Protein AF-A0A960TEX5-F1 (afdb_monomer)

Solvent-accessible surface area (backbone atoms only — not comparable to full-atom values): 41966 Å² total; per-residue (Å²): 137,80,82,82,77,81,78,74,76,76,81,70,94,61,88,61,40,54,62,46,71,72,96,77,64,98,59,55,72,47,34,56,47,54,53,52,57,49,52,68,62,54,48,95,47,55,41,86,84,59,84,80,58,74,84,48,43,43,36,65,64,59,50,48,54,52,48,64,69,37,85,90,55,55,72,75,49,52,33,60,66,37,52,43,52,26,53,38,55,31,40,20,54,92,68,73,43,76,69,37,57,26,43,74,46,79,29,46,42,63,51,99,86,69,51,75,44,51,27,44,47,76,31,24,43,90,63,106,66,93,67,77,62,62,60,53,51,55,57,46,48,58,61,20,44,70,51,53,47,64,61,43,50,58,66,60,72,45,89,63,59,77,63,64,75,51,38,56,76,44,32,40,46,77,43,91,89,82,43,72,36,56,31,67,56,35,79,17,53,48,39,49,50,50,54,53,51,45,63,59,33,58,91,46,70,68,74,91,49,65,67,58,53,53,53,49,54,48,48,34,57,77,66,61,50,35,41,82,71,52,94,80,28,31,44,65,53,58,83,87,47,61,47,96,83,38,45,72,76,58,84,59,57,70,55,58,53,45,54,39,49,50,43,48,49,54,47,49,38,66,76,45,48,50,57,54,50,57,72,69,66,42,68,73,58,52,53,53,50,50,52,50,49,68,77,49,78,67,62,48,94,82,56,68,94,49,58,69,61,53,51,52,61,57,51,69,51,50,80,68,59,68,81,51,56,90,80,49,56,75,67,59,33,52,42,49,52,30,46,50,54,34,47,55,51,50,53,52,44,51,59,49,50,55,49,47,51,53,53,49,49,52,52,26,49,52,48,49,36,52,55,49,53,48,53,55,52,48,44,43,73,75,68,29,52,74,44,80,47,50,85,85,57,69,52,89,87,52,59,80,82,56,43,72,36,67,68,50,50,53,50,40,50,53,50,49,64,70,70,28,49,72,46,84,45,67,47,98,85,69,51,64,36,30,42,36,40,52,64,40,48,39,68,58,24,37,42,48,22,57,74,37,34,88,78,35,76,68,34,38,55,50,29,56,53,42,45,54,56,49,48,52,56,74,70,40,90,84,68,89,63,73,55,77,62,58,74,76,56,46,58,51,49,52,50,52,42,54,54,49,49,52,52,49,54,50,52,50,51,51,49,51,49,56,69,67,51,51,62,67,58,58,51,48,54,50,51,52,51,50,52,51,52,52,55,52,50,75,73,46,97,55,87,79,52,58,68,57,49,53,52,47,49,51,50,49,52,50,49,48,53,51,50,64,60,47,74,76,67,86,80,85,73,85,77,71,86,72,75,59,71,67,58,59,51,54,46,51,54,50,51,51,54,50,43,50,47,67,66,64,39,83,90,55,61,71,72,72,51,63,34,33,66,67,58,45,54,53,50,51,63,69,44,47,71,61,57,51,71,78,47,59,82,87,59,63,75,61,53,73,65,58,55,49,53,55,49,56,57,57,39,55,78,53,35,48,76,45,79,46,63,77,89,36,50,93,81,40,53,40,39,38,38,44,46,72,48,56,73,35,68,71,51,34,48,50,44,49,55,46,37,50,52,49,27,60,73,24,59,95,74,40,74,66,58,24,54,47,30,48,49,54,45,48,47,64,73,73,42,58,64,58,65,61,72,75,110

Mean predicted aligned error: 20.24 Å

Nearest PDB structures (foldseek):
  7n61-assembly1_1E  TM=1.448E-01  e=2.693E+00  Chlamydomonas reinhardtii

Structure (mmCIF, N/CA/C/O backbone):
data_AF-A0A960TEX5-F1
#
_entry.id   AF-A0A960TEX5-F1
#
loop_
_atom_site.group_PDB
_atom_site.id
_atom_site.type_symbol
_atom_site.label_atom_id
_atom_site.label_alt_id
_atom_site.label_comp_id
_atom_site.label_asym_id
_atom_site.label_entity_id
_atom_site.label_seq_id
_atom_site.pdbx_PDB_ins_code
_atom_site.Cartn_x
_atom_site.Cartn_y
_atom_site.Cartn_z
_atom_site.occupancy
_atom_site.B_iso_or_equiv
_atom_site.auth_seq_id
_atom_site.auth_comp_id
_atom_site.auth_asym_id
_atom_site.auth_atom_id
_atom_site.pdbx_PDB_model_num
ATOM 1 N N . MET A 1 1 ? -22.208 -21.003 -76.134 1.00 30.92 1 MET A N 1
ATOM 2 C CA . MET A 1 1 ? -20.798 -21.216 -75.733 1.00 30.92 1 MET A CA 1
ATOM 3 C C . MET A 1 1 ? -20.528 -20.320 -74.534 1.00 30.92 1 MET A C 1
ATOM 5 O O . MET A 1 1 ? -20.525 -19.114 -74.689 1.00 30.92 1 MET A O 1
ATOM 9 N N . LYS A 1 2 ? -20.837 -20.854 -73.347 1.00 27.75 2 LYS A N 1
ATOM 10 C CA . LYS A 1 2 ? -19.915 -21.193 -72.242 1.00 27.75 2 LYS A CA 1
ATOM 11 C C . LYS A 1 2 ? -19.307 -19.960 -71.544 1.00 27.75 2 LYS A C 1
ATOM 13 O O . LYS A 1 2 ? -18.349 -19.407 -72.068 1.00 27.75 2 LYS A O 1
ATOM 18 N N . PRO A 1 3 ? -19.831 -19.572 -70.364 1.00 28.17 3 PRO A N 1
ATOM 19 C CA . PRO A 1 3 ? -19.124 -18.686 -69.453 1.00 28.17 3 PRO A CA 1
ATOM 20 C C . PRO A 1 3 ? -17.984 -19.465 -68.786 1.00 28.17 3 PRO A C 1
ATOM 22 O O . PRO A 1 3 ? -18.164 -20.612 -68.366 1.00 28.17 3 PRO A O 1
ATOM 25 N N . GLU A 1 4 ? -16.807 -18.849 -68.717 1.00 27.61 4 GLU A N 1
ATOM 26 C CA . GLU A 1 4 ? -15.673 -19.378 -67.972 1.00 27.61 4 GLU A CA 1
ATOM 27 C C . GLU A 1 4 ? -15.996 -19.409 -66.476 1.00 27.61 4 GLU A C 1
ATOM 29 O O . GLU A 1 4 ? -16.392 -18.430 -65.845 1.00 27.61 4 GLU A O 1
ATOM 34 N N . THR A 1 5 ? -15.853 -20.607 -65.930 1.00 27.88 5 THR A N 1
ATOM 35 C CA . THR A 1 5 ? -15.961 -20.977 -64.527 1.00 27.88 5 THR A CA 1
ATOM 36 C C . THR A 1 5 ? -15.130 -20.065 -63.624 1.00 27.88 5 THR A C 1
ATOM 38 O O . THR A 1 5 ? -13.902 -20.155 -63.606 1.00 27.88 5 THR A O 1
ATOM 41 N N . LYS A 1 6 ? -15.811 -19.287 -62.771 1.00 28.09 6 LYS A N 1
ATOM 42 C CA . LYS A 1 6 ? -15.282 -18.883 -61.462 1.00 28.09 6 LYS A CA 1
ATOM 43 C C . LYS A 1 6 ? -14.874 -20.158 -60.721 1.00 28.09 6 LYS A C 1
ATOM 45 O O . LYS A 1 6 ? -15.733 -20.895 -60.242 1.00 28.09 6 LYS A O 1
ATOM 50 N N . LYS A 1 7 ? -13.570 -20.432 -60.629 1.00 28.59 7 LYS A N 1
ATOM 51 C CA . LYS A 1 7 ? -13.046 -21.329 -59.596 1.00 28.59 7 LYS A CA 1
ATOM 52 C C . LYS A 1 7 ? -13.344 -20.658 -58.259 1.00 28.59 7 LYS A C 1
ATOM 54 O O . LYS A 1 7 ? -12.672 -19.707 -57.876 1.00 28.59 7 LYS A O 1
ATOM 59 N N . SER A 1 8 ? -14.385 -21.132 -57.583 1.00 24.64 8 SER A N 1
ATOM 60 C CA . SER A 1 8 ? -14.586 -20.893 -56.162 1.00 24.64 8 SER A CA 1
ATOM 61 C C . SER A 1 8 ? -13.315 -21.335 -55.438 1.00 24.64 8 SER A C 1
ATOM 63 O O . SER A 1 8 ? -12.996 -22.529 -55.429 1.00 24.64 8 SER A O 1
ATOM 65 N N . LEU A 1 9 ? -12.579 -20.385 -54.855 1.00 26.20 9 LEU A N 1
ATOM 66 C CA . LEU A 1 9 ? -11.705 -20.701 -53.734 1.00 26.20 9 LEU A CA 1
ATOM 67 C C . LEU A 1 9 ? -12.594 -21.400 -52.707 1.00 26.20 9 LEU A C 1
ATOM 69 O O . LEU A 1 9 ? -13.559 -20.814 -52.221 1.00 26.20 9 LEU A O 1
ATOM 73 N N . LYS A 1 10 ? -12.324 -22.683 -52.458 1.00 25.31 10 LYS A N 1
ATOM 74 C CA . LYS A 1 10 ? -12.862 -23.373 -51.291 1.00 25.31 10 LYS A CA 1
ATOM 75 C C . LYS A 1 10 ? -12.477 -22.522 -50.084 1.00 25.31 10 LYS A C 1
ATOM 77 O O . LYS A 1 10 ? -11.288 -22.387 -49.808 1.00 25.31 10 LYS A O 1
ATOM 82 N N . GLU A 1 11 ? -13.466 -21.947 -49.411 1.00 27.27 11 GLU A N 1
ATOM 83 C CA . GLU A 1 11 ? -13.309 -21.454 -48.048 1.00 27.27 11 GLU A CA 1
ATOM 84 C C . GLU A 1 11 ? -12.744 -22.613 -47.220 1.00 27.27 11 GLU A C 1
ATOM 86 O O . GLU A 1 11 ? -13.385 -23.657 -47.059 1.00 27.27 11 GLU A O 1
ATOM 91 N N . SER A 1 12 ? -11.489 -22.487 -46.790 1.00 31.19 12 SER A N 1
ATOM 92 C CA . SER A 1 12 ? -10.904 -23.404 -45.824 1.00 31.19 12 SER A CA 1
ATOM 93 C C . SER A 1 12 ? -11.669 -23.246 -44.514 1.00 31.19 12 SER A C 1
ATOM 95 O O . SER A 1 12 ? -11.833 -22.133 -44.020 1.00 31.19 12 SER A O 1
ATOM 97 N N . LYS A 1 13 ? -12.113 -24.368 -43.944 1.00 31.83 13 LYS A N 1
ATOM 98 C CA . LYS A 1 13 ? -12.727 -24.496 -42.609 1.00 31.83 13 LYS A CA 1
ATOM 99 C C . LYS A 1 13 ? -11.743 -24.192 -41.454 1.00 31.83 13 LYS A C 1
ATOM 101 O O . LYS A 1 13 ? -11.780 -24.855 -40.427 1.00 31.83 13 LYS A O 1
ATOM 106 N N . ASP A 1 14 ? -10.848 -23.228 -41.630 1.00 39.69 14 ASP A N 1
ATOM 107 C CA . ASP A 1 14 ? -9.788 -22.856 -40.684 1.00 39.69 14 ASP A CA 1
ATOM 108 C C . ASP A 1 14 ? -10.014 -21.427 -40.144 1.00 39.69 14 ASP A C 1
ATOM 110 O O . ASP A 1 14 ? -9.070 -20.662 -39.981 1.00 39.69 14 ASP A O 1
ATOM 114 N N . SER A 1 15 ? -11.272 -21.036 -39.899 1.00 41.78 15 SER A N 1
ATOM 115 C CA . SER A 1 15 ? -11.638 -19.684 -39.430 1.00 41.78 15 SER A CA 1
ATOM 116 C C . SER A 1 15 ? -11.234 -19.374 -37.987 1.00 41.78 15 SER A C 1
ATOM 118 O O . SER A 1 15 ? -11.359 -18.230 -37.572 1.00 41.78 15 SER A O 1
ATOM 120 N N . ASP A 1 16 ? -10.741 -20.364 -37.239 1.00 44.94 16 ASP A N 1
ATOM 121 C CA . ASP A 1 16 ? -10.509 -20.250 -35.794 1.00 44.94 16 ASP A CA 1
ATOM 122 C C . ASP A 1 16 ? -9.016 -20.353 -35.433 1.00 44.94 16 ASP A C 1
ATOM 124 O O . ASP A 1 16 ? -8.676 -20.648 -34.290 1.00 44.94 16 ASP A O 1
ATOM 128 N N . LYS A 1 17 ? -8.113 -20.171 -36.408 1.00 49.16 17 LYS A N 1
ATOM 129 C CA . LYS A 1 17 ? -6.670 -20.398 -36.241 1.00 49.16 17 LYS A CA 1
ATOM 130 C C . LYS A 1 17 ? -5.878 -19.098 -36.345 1.00 49.16 17 LYS A C 1
ATOM 132 O O . LYS A 1 17 ? -5.860 -18.459 -37.390 1.00 49.16 17 LYS A O 1
ATOM 137 N N . TYR A 1 18 ? -5.143 -18.765 -35.286 1.00 50.88 18 TYR A N 1
ATOM 138 C CA . TYR A 1 18 ? -4.301 -17.563 -35.223 1.00 50.88 18 TYR A CA 1
ATOM 139 C C . TYR A 1 18 ? -3.066 -17.593 -36.160 1.00 50.88 18 TYR A C 1
ATOM 141 O O . TYR A 1 18 ? -2.554 -16.548 -36.555 1.00 50.88 18 TYR A O 1
ATOM 149 N N . ILE A 1 19 ? -2.565 -18.763 -36.571 1.00 52.78 19 ILE A N 1
ATOM 150 C CA . ILE A 1 19 ? -1.353 -18.862 -37.408 1.00 52.78 19 ILE A CA 1
ATOM 151 C C . ILE A 1 19 ? -1.730 -18.903 -38.898 1.00 52.78 19 ILE A C 1
ATOM 153 O O . ILE A 1 19 ? -1.856 -19.976 -39.486 1.00 52.78 19 ILE A O 1
ATOM 157 N N . PHE A 1 20 ? -1.892 -17.734 -39.525 1.00 51.06 20 PHE A N 1
ATOM 158 C CA . PHE A 1 20 ? -2.103 -17.613 -40.973 1.00 51.06 20 PHE A CA 1
ATOM 159 C C . PHE A 1 20 ? -1.027 -16.739 -41.618 1.00 51.06 20 PHE A C 1
ATOM 161 O O . PHE A 1 20 ? -1.020 -15.528 -41.432 1.00 51.06 20 PHE A O 1
ATOM 168 N N . PHE A 1 21 ? -0.138 -17.323 -42.422 1.00 54.44 21 PHE A N 1
ATOM 169 C CA . PHE A 1 21 ? 0.831 -16.539 -43.187 1.00 54.44 21 PHE A CA 1
ATOM 170 C C . PHE A 1 21 ? 0.347 -16.341 -44.624 1.00 54.44 21 PHE A C 1
ATOM 172 O O . PHE A 1 21 ? -0.074 -17.303 -45.269 1.00 54.44 21 PHE A O 1
ATOM 179 N N . PRO A 1 22 ? 0.403 -15.112 -45.162 1.00 50.81 22 PRO A N 1
ATOM 180 C CA . PRO A 1 22 ? 0.150 -14.890 -46.573 1.00 50.81 22 PRO A CA 1
ATOM 181 C C . PRO A 1 22 ? 1.119 -15.698 -47.439 1.00 50.81 22 PRO A C 1
ATOM 183 O O . PRO A 1 22 ? 2.329 -15.573 -47.283 1.00 50.81 22 PRO A O 1
ATOM 186 N N . ASN A 1 23 ? 0.601 -16.422 -48.433 1.00 45.44 23 ASN A N 1
ATOM 187 C CA . ASN A 1 23 ? 1.423 -17.096 -49.450 1.00 45.44 23 ASN A CA 1
ATOM 188 C C . ASN A 1 23 ? 2.255 -16.123 -50.320 1.00 45.44 23 ASN A C 1
ATOM 190 O O . ASN A 1 23 ? 3.084 -16.568 -51.106 1.00 45.44 23 ASN A O 1
ATOM 194 N N . GLU A 1 24 ? 2.025 -14.809 -50.206 1.00 46.72 24 GLU A N 1
ATOM 195 C CA . GLU A 1 24 ? 2.610 -13.756 -51.049 1.00 46.72 24 GLU A CA 1
ATOM 196 C C . GLU A 1 24 ? 3.271 -12.638 -50.225 1.00 46.72 24 GLU A C 1
ATOM 198 O O . GLU A 1 24 ? 3.121 -11.450 -50.517 1.00 46.72 24 GLU A O 1
ATOM 203 N N . LEU A 1 25 ? 4.004 -12.982 -49.168 1.00 52.41 25 LEU A N 1
ATOM 204 C CA . LEU A 1 25 ? 4.969 -12.028 -48.627 1.00 52.41 25 LEU A CA 1
ATOM 205 C C . LEU A 1 25 ? 6.140 -11.931 -49.614 1.00 52.41 25 LEU A C 1
ATOM 207 O O . LEU A 1 25 ? 6.731 -12.940 -49.991 1.00 52.41 25 LEU A O 1
ATOM 211 N N . LYS A 1 26 ? 6.497 -10.714 -50.046 1.00 55.88 26 LYS A N 1
ATOM 212 C CA . LYS A 1 26 ? 7.833 -10.449 -50.605 1.00 55.88 26 LYS A CA 1
ATOM 213 C C . LYS A 1 26 ? 8.832 -10.531 -49.448 1.00 55.88 26 LYS A C 1
ATOM 215 O O . LYS A 1 26 ? 9.319 -9.499 -49.008 1.00 55.88 26 LYS A O 1
ATOM 220 N N . SER A 1 27 ? 9.035 -11.736 -48.924 1.00 67.44 27 SER A N 1
ATOM 221 C CA . SER A 1 27 ? 9.848 -12.009 -47.745 1.00 67.44 27 SER A CA 1
ATOM 222 C C . SER A 1 27 ? 11.231 -12.518 -48.119 1.00 67.44 27 SER A C 1
ATOM 224 O O . SER A 1 27 ? 11.405 -13.205 -49.132 1.00 67.44 27 SER A O 1
ATOM 226 N N . SER A 1 28 ? 12.224 -12.248 -47.275 1.00 80.31 28 SER A N 1
ATOM 227 C CA . SER A 1 28 ? 13.500 -12.957 -47.349 1.00 80.31 28 SER A CA 1
ATOM 228 C C . SER A 1 28 ? 13.306 -14.483 -47.255 1.00 80.31 28 SER A C 1
ATOM 230 O O . SER A 1 28 ? 12.356 -14.999 -46.650 1.00 80.31 28 SER A O 1
ATOM 232 N N . ILE A 1 29 ? 14.229 -15.238 -47.861 1.00 82.94 29 ILE A N 1
ATOM 233 C CA . ILE A 1 29 ? 14.226 -16.712 -47.799 1.00 82.94 29 ILE A CA 1
ATOM 234 C C . ILE A 1 29 ? 14.362 -17.172 -46.339 1.00 82.94 29 ILE A C 1
ATOM 236 O O . ILE A 1 29 ? 13.651 -18.082 -45.916 1.00 82.94 29 ILE A O 1
ATOM 240 N N . THR A 1 30 ? 15.197 -16.484 -45.553 1.00 84.38 30 THR A N 1
ATOM 241 C CA . THR A 1 30 ? 15.361 -16.722 -44.113 1.00 84.38 30 THR A CA 1
ATOM 242 C C . THR A 1 30 ? 14.046 -16.530 -43.352 1.00 84.38 30 THR A C 1
ATOM 244 O O . THR A 1 30 ? 13.658 -17.427 -42.610 1.00 84.38 30 THR A O 1
ATOM 247 N N . LEU A 1 31 ? 13.304 -15.437 -43.582 1.00 82.81 31 LEU A N 1
ATOM 248 C CA . LEU A 1 31 ? 11.993 -15.219 -42.952 1.00 82.81 31 LEU A CA 1
ATOM 249 C C . LEU A 1 31 ? 10.990 -16.317 -43.317 1.00 82.81 31 LEU A C 1
ATOM 251 O O . LEU A 1 31 ? 10.347 -16.895 -42.443 1.00 82.81 31 LEU A O 1
ATOM 255 N N . THR A 1 32 ? 10.890 -16.642 -44.606 1.00 80.06 32 THR A N 1
ATOM 256 C CA . THR A 1 32 ? 9.986 -17.693 -45.101 1.00 80.06 32 THR A CA 1
ATOM 257 C C . THR A 1 32 ? 10.265 -19.025 -44.406 1.00 80.06 32 THR A C 1
ATOM 259 O O . THR A 1 32 ? 9.346 -19.765 -44.053 1.00 80.06 32 THR A O 1
ATOM 262 N N . LYS A 1 33 ? 11.544 -19.316 -44.165 1.00 83.62 33 LYS A N 1
ATOM 263 C CA . LYS A 1 33 ? 11.964 -20.548 -43.520 1.00 83.62 33 LYS A CA 1
ATOM 264 C C . LYS A 1 33 ? 11.723 -20.558 -42.011 1.00 83.62 33 LYS A C 1
ATOM 266 O O . LYS A 1 33 ? 11.227 -21.559 -41.502 1.00 83.62 33 LYS A O 1
ATOM 271 N N . ILE A 1 34 ? 11.999 -19.449 -41.322 1.00 80.75 34 ILE A N 1
ATOM 272 C CA . ILE A 1 34 ? 11.662 -19.256 -39.901 1.00 80.75 34 ILE A CA 1
ATOM 273 C C . ILE A 1 34 ? 10.174 -19.523 -39.677 1.00 80.75 34 ILE A C 1
ATOM 275 O O . ILE A 1 34 ? 9.802 -20.291 -38.796 1.00 80.75 34 ILE A O 1
ATOM 279 N N . VAL A 1 35 ? 9.323 -18.960 -40.533 1.00 76.50 35 VAL A N 1
ATOM 280 C CA . VAL A 1 35 ? 7.873 -19.161 -40.475 1.00 76.50 35 VAL A CA 1
ATOM 281 C C . VAL A 1 35 ? 7.490 -20.638 -40.613 1.00 76.50 35 VAL A C 1
ATOM 283 O O . VAL A 1 35 ? 6.702 -21.136 -39.814 1.00 76.50 35 VAL A O 1
ATOM 286 N N . GLN A 1 36 ? 8.070 -21.361 -41.575 1.00 76.56 36 GLN A N 1
ATOM 287 C CA . GLN A 1 36 ? 7.796 -22.791 -41.770 1.00 76.56 36 GLN A CA 1
ATOM 288 C C . GLN A 1 36 ? 8.244 -23.651 -40.583 1.00 76.56 36 GLN A C 1
ATOM 290 O O . GLN A 1 36 ? 7.524 -24.563 -40.179 1.00 76.56 36 GLN A O 1
ATOM 295 N N . ILE A 1 37 ? 9.425 -23.369 -40.025 1.00 77.88 37 ILE A N 1
ATOM 296 C CA . ILE A 1 37 ? 9.944 -24.058 -38.834 1.00 77.88 37 ILE A CA 1
ATOM 297 C C . ILE A 1 37 ? 8.962 -23.883 -37.672 1.00 77.88 37 ILE A C 1
ATOM 299 O O . ILE A 1 37 ? 8.576 -24.865 -37.036 1.00 77.88 37 ILE A O 1
ATOM 303 N N . ILE A 1 38 ? 8.491 -22.651 -37.464 1.00 73.19 38 ILE A N 1
ATOM 304 C CA . ILE A 1 38 ? 7.552 -22.314 -36.392 1.00 73.19 38 ILE A CA 1
ATOM 305 C C . ILE A 1 38 ? 6.203 -23.014 -36.585 1.00 73.19 38 ILE A C 1
ATOM 307 O O . ILE A 1 38 ? 5.722 -23.685 -35.675 1.00 73.19 38 ILE A O 1
ATOM 311 N N . GLN A 1 39 ? 5.644 -22.963 -37.797 1.00 70.25 39 GLN A N 1
ATOM 312 C CA . GLN A 1 39 ? 4.390 -23.645 -38.138 1.00 70.25 39 GLN A CA 1
ATOM 313 C C . GLN A 1 39 ? 4.429 -25.161 -37.898 1.00 70.25 39 GLN A C 1
ATOM 315 O O . GLN A 1 39 ? 3.413 -25.744 -37.521 1.00 70.25 39 GLN A O 1
ATOM 320 N N . ASN A 1 40 ? 5.578 -25.802 -38.118 1.00 71.56 40 ASN A N 1
ATOM 321 C CA . ASN A 1 40 ? 5.708 -27.248 -37.963 1.00 71.56 40 ASN A CA 1
ATOM 322 C C . ASN A 1 40 ? 5.740 -27.700 -36.494 1.00 71.56 40 ASN A C 1
ATOM 324 O O . ASN A 1 40 ? 5.256 -28.794 -36.210 1.00 71.56 40 ASN A O 1
ATOM 328 N N . LYS A 1 41 ? 6.278 -26.892 -35.566 1.00 68.06 41 LYS A N 1
ATOM 329 C CA . LYS A 1 41 ? 6.327 -27.241 -34.128 1.00 68.06 41 LYS A CA 1
ATOM 330 C C . LYS A 1 41 ? 5.019 -26.925 -33.412 1.00 68.06 41 LYS A C 1
ATOM 332 O O . LYS A 1 41 ? 4.541 -27.749 -32.646 1.00 68.06 41 LYS A O 1
ATOM 337 N N . SER A 1 42 ? 4.423 -25.765 -33.691 1.00 61.28 42 SER A N 1
ATOM 338 C CA . SER A 1 42 ? 3.251 -25.265 -32.957 1.00 61.28 42 SER A CA 1
ATOM 339 C C . SER A 1 42 ? 1.945 -26.006 -33.271 1.00 61.28 42 SER A C 1
ATOM 341 O O . SER A 1 42 ? 0.925 -25.755 -32.637 1.00 61.28 42 SER A O 1
ATOM 343 N N . GLY A 1 43 ? 1.942 -26.898 -34.267 1.00 56.50 43 GLY A N 1
ATOM 344 C CA . GLY A 1 43 ? 0.717 -27.513 -34.770 1.00 56.50 43 GLY A CA 1
ATOM 345 C C . GLY A 1 43 ? -0.194 -26.494 -35.470 1.00 56.50 43 GLY A C 1
ATOM 346 O O . GLY A 1 43 ? -0.137 -25.283 -35.260 1.00 56.50 43 GLY A O 1
ATOM 347 N N . LEU A 1 44 ? -1.045 -26.966 -36.381 1.00 49.56 44 LEU A N 1
ATOM 348 C CA . LEU A 1 44 ? -1.930 -26.094 -37.157 1.00 49.56 44 LEU A CA 1
ATOM 349 C C . LEU A 1 44 ? -3.078 -25.546 -36.288 1.00 49.56 44 LEU A C 1
ATOM 351 O O . LEU A 1 44 ? -4.199 -26.044 -36.372 1.00 49.56 44 LEU A O 1
ATOM 355 N N . GLY A 1 45 ? -2.812 -24.463 -35.554 1.00 53.97 45 GLY A N 1
ATOM 356 C CA . GLY A 1 45 ? -3.795 -23.451 -35.170 1.00 53.97 45 GLY A CA 1
ATOM 357 C C . GLY A 1 45 ? -4.210 -23.410 -33.703 1.00 53.97 45 GLY A C 1
ATOM 358 O O . GLY A 1 45 ? -4.931 -24.278 -33.224 1.00 53.97 45 GLY A O 1
ATOM 359 N N . TYR A 1 46 ? -3.861 -22.311 -33.041 1.00 56.50 46 TYR A N 1
ATOM 360 C CA . TYR A 1 46 ? -4.428 -21.926 -31.753 1.00 56.50 46 TYR A CA 1
ATOM 361 C C . TYR A 1 46 ? -5.844 -21.374 -31.941 1.00 56.50 46 TYR A C 1
ATOM 363 O O . TYR A 1 46 ? -6.041 -20.531 -32.816 1.00 56.50 46 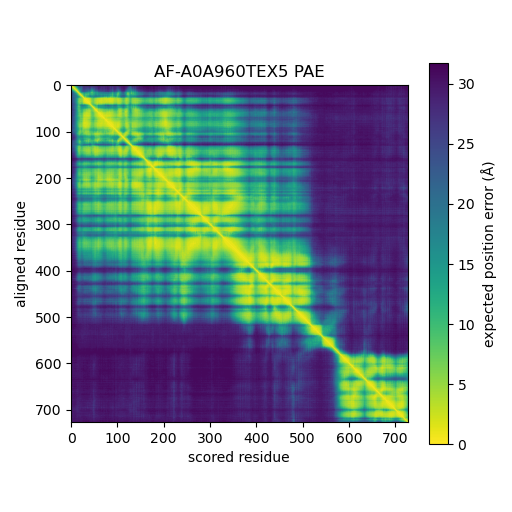TYR A O 1
ATOM 371 N N . SER A 1 47 ? -6.796 -21.826 -31.117 1.00 56.62 47 SER A N 1
ATOM 372 C CA . SER A 1 47 ? -8.114 -21.190 -30.960 1.00 56.62 47 SER A CA 1
ATOM 373 C C . SER A 1 47 ? -8.098 -20.207 -29.786 1.00 56.62 47 SER A C 1
ATOM 375 O O . SER A 1 47 ? -7.242 -20.300 -28.907 1.00 56.62 47 SER A O 1
ATOM 377 N N . THR A 1 48 ? -9.060 -19.282 -29.729 1.00 52.41 48 THR A N 1
ATOM 378 C CA . THR A 1 48 ? -9.218 -18.280 -28.647 1.00 52.41 48 THR A CA 1
ATOM 379 C C . THR A 1 48 ? -9.273 -18.883 -27.237 1.00 52.41 48 THR A C 1
ATOM 381 O O . THR A 1 48 ? -8.890 -18.219 -26.276 1.00 52.41 48 THR A O 1
ATOM 384 N N . ASN A 1 49 ? -9.706 -20.142 -27.114 1.00 53.41 49 ASN A N 1
ATOM 385 C CA . ASN A 1 49 ? -9.870 -20.861 -25.847 1.00 53.41 49 ASN A CA 1
ATOM 386 C C . ASN A 1 49 ? -8.777 -21.913 -25.584 1.00 53.41 49 ASN A C 1
ATOM 388 O O . ASN A 1 49 ? -8.881 -22.662 -24.613 1.00 53.41 49 ASN A O 1
ATOM 392 N N . TYR A 1 50 ? -7.756 -22.013 -26.438 1.00 61.06 50 TYR A N 1
ATOM 393 C CA . TYR A 1 50 ? -6.683 -22.990 -26.262 1.00 61.06 50 TYR A CA 1
ATOM 394 C C . TYR A 1 50 ? -5.710 -22.531 -25.165 1.00 61.06 50 TYR A C 1
ATOM 396 O O . TYR A 1 50 ? -5.180 -21.419 -25.222 1.00 61.06 50 TYR A O 1
ATOM 404 N N . GLN A 1 51 ? -5.474 -23.384 -24.164 1.00 62.41 51 GLN A N 1
ATOM 405 C CA . GLN A 1 51 ? -4.357 -23.213 -23.234 1.00 62.41 51 GLN A CA 1
ATOM 406 C C . GLN A 1 51 ? -3.082 -23.663 -23.940 1.00 62.41 51 GLN A C 1
ATOM 408 O O . GLN A 1 51 ? -2.931 -24.841 -24.239 1.00 62.41 51 GLN A O 1
ATOM 413 N N . ILE A 1 52 ? -2.200 -22.708 -24.226 1.00 66.88 52 ILE A N 1
ATOM 414 C CA . ILE A 1 52 ? -0.912 -22.971 -24.865 1.00 66.88 52 ILE A CA 1
ATOM 415 C C . ILE A 1 52 ? 0.020 -23.591 -23.830 1.00 66.88 52 ILE A C 1
ATOM 417 O O . ILE A 1 52 ? 0.283 -22.974 -22.796 1.00 66.88 52 ILE A O 1
ATOM 421 N N . ASP A 1 53 ? 0.515 -24.789 -24.124 1.00 68.44 53 ASP A N 1
ATOM 422 C CA . ASP A 1 53 ? 1.612 -25.394 -23.378 1.00 68.44 53 ASP A CA 1
ATOM 423 C C . ASP A 1 53 ? 2.922 -24.693 -23.786 1.00 68.44 53 ASP A C 1
ATOM 425 O O . ASP A 1 53 ? 3.198 -24.574 -24.987 1.00 68.44 53 ASP A O 1
ATOM 429 N N . PRO A 1 54 ? 3.734 -24.192 -22.834 1.00 67.88 54 PRO A N 1
ATOM 430 C CA . PRO A 1 54 ? 5.032 -23.610 -23.144 1.00 67.88 54 PRO A CA 1
ATOM 431 C C . PRO A 1 54 ? 5.889 -24.487 -24.064 1.00 67.88 54 PRO A C 1
ATOM 433 O O . PRO A 1 54 ? 6.657 -23.944 -24.854 1.00 67.88 54 PRO A O 1
ATOM 436 N N . ASP A 1 55 ? 5.804 -25.814 -24.001 1.00 71.06 55 ASP A N 1
ATOM 437 C CA . ASP A 1 55 ? 6.639 -26.723 -24.803 1.00 71.06 55 ASP A CA 1
ATOM 438 C C . ASP A 1 55 ? 6.318 -26.721 -26.305 1.00 71.06 55 ASP A C 1
ATOM 440 O O . ASP A 1 55 ? 7.163 -27.082 -27.129 1.00 71.06 55 ASP A O 1
ATOM 444 N N . GLU A 1 56 ? 5.154 -26.197 -26.690 1.00 68.56 56 GLU A N 1
ATOM 445 C CA . GLU A 1 56 ? 4.781 -25.975 -28.092 1.00 68.56 56 GLU A CA 1
ATOM 446 C C . GLU A 1 56 ? 5.460 -24.736 -28.712 1.00 68.56 56 GLU A C 1
ATOM 448 O O . GLU A 1 56 ? 5.434 -24.543 -29.933 1.00 68.56 56 GLU A O 1
ATOM 453 N N . LEU A 1 57 ? 6.071 -23.878 -27.887 1.00 72.44 57 LEU A N 1
ATOM 454 C CA . LEU A 1 57 ? 6.720 -22.641 -28.319 1.00 72.44 57 LEU A CA 1
ATOM 455 C C . LEU A 1 57 ? 8.215 -22.857 -28.608 1.00 72.44 57 LEU A C 1
ATOM 457 O O . LEU A 1 57 ? 8.855 -23.772 -28.086 1.00 72.44 57 LEU A O 1
ATOM 461 N N . PHE A 1 58 ? 8.794 -21.998 -29.449 1.00 71.06 58 PHE A N 1
ATOM 462 C CA . PHE A 1 58 ? 10.226 -22.031 -29.765 1.00 71.06 58 PHE A CA 1
ATOM 463 C C . PHE A 1 58 ? 11.021 -21.125 -28.842 1.00 71.06 58 PHE A C 1
ATOM 465 O O . PHE A 1 58 ? 10.664 -19.959 -28.687 1.00 71.06 58 PHE A O 1
ATOM 472 N N . THR A 1 59 ? 12.148 -21.600 -28.321 1.00 74.38 59 THR A N 1
ATOM 473 C CA . THR A 1 59 ? 13.179 -20.692 -27.802 1.00 74.38 59 THR A CA 1
ATOM 474 C C . THR A 1 59 ? 13.965 -20.077 -28.962 1.00 74.38 59 THR A C 1
ATOM 476 O O . THR A 1 59 ? 14.039 -20.638 -30.060 1.00 74.38 59 THR A O 1
ATOM 479 N N . LEU A 1 60 ? 14.583 -18.914 -28.737 1.00 75.25 60 LEU A N 1
ATOM 480 C CA . LEU A 1 60 ? 15.476 -18.316 -29.739 1.00 75.25 60 LEU A CA 1
ATOM 481 C C . LEU A 1 60 ? 16.684 -19.214 -30.046 1.00 75.25 60 LEU A C 1
ATOM 483 O O . LEU A 1 60 ? 17.147 -19.239 -31.184 1.00 75.25 60 LEU A O 1
ATOM 487 N N . GLN A 1 61 ? 17.160 -19.971 -29.055 1.00 75.69 61 GLN A N 1
ATOM 488 C CA . GLN A 1 61 ? 18.253 -20.923 -29.222 1.00 75.69 61 GLN A CA 1
ATOM 489 C C . GLN A 1 61 ? 17.845 -22.101 -30.115 1.00 75.69 61 GLN A C 1
ATOM 491 O O . GLN A 1 61 ? 18.522 -22.372 -31.100 1.00 75.69 61 GLN A O 1
ATOM 496 N N . GLU A 1 62 ? 16.711 -22.748 -29.830 1.00 78.56 62 GLU A N 1
ATOM 497 C CA . GLU A 1 62 ? 16.185 -23.852 -30.645 1.00 78.56 62 GLU A CA 1
ATOM 498 C C . GLU A 1 62 ? 15.951 -23.417 -32.094 1.00 78.56 62 GLU A C 1
ATOM 500 O O . GLU A 1 62 ? 16.235 -24.163 -33.033 1.00 78.56 62 GLU A O 1
ATOM 505 N N . LEU A 1 63 ? 15.433 -22.200 -32.294 1.00 79.56 63 LEU A N 1
ATOM 506 C CA . LEU A 1 63 ? 15.257 -21.648 -33.631 1.00 79.56 63 LEU A CA 1
ATOM 507 C C . LEU A 1 63 ? 16.611 -21.473 -34.331 1.00 79.56 63 LEU A C 1
ATOM 509 O O . LEU A 1 63 ? 16.732 -21.835 -35.500 1.00 79.56 63 LEU A O 1
ATOM 513 N N . GLY A 1 64 ? 17.615 -20.950 -33.626 1.00 81.75 64 GLY A N 1
ATOM 514 C CA . GLY A 1 64 ? 18.973 -20.802 -34.142 1.00 81.75 64 GLY A CA 1
ATOM 515 C C . GLY A 1 64 ? 19.583 -22.133 -34.568 1.00 81.75 64 GLY A C 1
ATOM 516 O O . GLY A 1 64 ? 19.986 -22.275 -35.720 1.00 81.75 64 GLY A O 1
ATOM 517 N N . GLU A 1 65 ? 19.545 -23.134 -33.689 1.00 84.56 65 GLU A N 1
ATOM 518 C CA . GLU A 1 65 ? 20.027 -24.492 -33.964 1.00 84.56 65 GLU A CA 1
ATOM 519 C C . GLU A 1 65 ? 19.293 -25.121 -35.162 1.00 84.56 65 GLU A C 1
ATOM 521 O O . GLU A 1 65 ? 19.913 -25.737 -36.032 1.00 84.56 65 GLU A O 1
ATOM 526 N N . THR A 1 66 ? 17.977 -24.904 -35.268 1.00 85.62 66 THR A N 1
ATOM 527 C CA . THR A 1 66 ? 17.174 -25.418 -36.388 1.00 85.62 66 THR A CA 1
ATOM 528 C C . THR A 1 66 ? 17.528 -24.732 -37.712 1.00 85.62 66 THR A C 1
ATOM 530 O O . THR A 1 66 ? 17.592 -25.395 -38.746 1.00 85.62 66 THR A O 1
ATOM 533 N N . ILE A 1 67 ? 17.779 -23.418 -37.706 1.00 86.50 67 ILE A N 1
ATOM 534 C CA . ILE A 1 67 ? 18.213 -22.658 -38.892 1.00 86.50 67 ILE A CA 1
ATOM 535 C C . ILE A 1 67 ? 19.619 -23.084 -39.326 1.00 86.50 67 ILE A C 1
ATOM 537 O O . ILE A 1 67 ? 19.865 -23.266 -40.522 1.00 86.50 67 ILE A O 1
ATOM 541 N N . GLU A 1 68 ? 20.538 -23.254 -38.375 1.00 86.50 68 GLU A N 1
ATOM 542 C CA . GLU A 1 68 ? 21.910 -23.691 -38.644 1.00 86.50 68 GLU A CA 1
ATOM 543 C C . GLU A 1 68 ? 21.941 -25.096 -39.261 1.00 86.50 68 GLU A C 1
ATOM 545 O O . GLU A 1 68 ? 22.633 -25.319 -40.263 1.00 86.50 68 GLU A O 1
ATOM 550 N N . ALA A 1 69 ? 21.129 -26.016 -38.732 1.00 87.31 69 ALA A N 1
ATOM 551 C CA . ALA A 1 69 ? 21.000 -27.386 -39.224 1.00 87.31 69 ALA A CA 1
ATOM 552 C C . ALA A 1 69 ? 20.259 -27.505 -40.572 1.00 87.31 69 ALA A C 1
ATOM 554 O O . ALA A 1 69 ? 20.276 -28.571 -41.194 1.00 87.31 69 ALA A O 1
ATOM 555 N N . ASP A 1 70 ? 19.605 -26.443 -41.054 1.00 86.31 70 ASP A N 1
ATOM 556 C CA . ASP A 1 70 ? 18.775 -26.532 -42.249 1.00 86.31 70 ASP A CA 1
ATOM 557 C C . ASP A 1 70 ? 19.596 -26.521 -43.551 1.00 86.31 70 ASP A C 1
ATOM 559 O O . ASP A 1 70 ? 20.283 -25.555 -43.891 1.00 86.31 70 ASP A O 1
ATOM 563 N N . ASN A 1 71 ? 19.488 -27.601 -44.327 1.00 85.69 71 ASN A N 1
ATOM 564 C CA . ASN A 1 71 ? 20.217 -27.772 -45.589 1.00 85.69 71 ASN A CA 1
ATOM 565 C C . ASN A 1 71 ? 19.631 -26.974 -46.770 1.00 85.69 71 ASN A C 1
ATOM 567 O O . ASN A 1 71 ? 20.261 -26.895 -47.822 1.00 85.69 71 ASN A O 1
ATOM 571 N N . SER A 1 72 ? 18.426 -26.409 -46.635 1.00 85.31 72 SER A N 1
ATOM 572 C CA . SER A 1 72 ? 17.785 -25.584 -47.672 1.00 85.31 72 SER A CA 1
ATOM 573 C C . SER A 1 72 ? 18.230 -24.118 -47.651 1.00 85.31 72 SER A C 1
ATOM 575 O O . SER A 1 72 ? 17.977 -23.397 -48.617 1.00 85.31 72 SER A O 1
ATOM 577 N N . LEU A 1 73 ? 18.916 -23.684 -46.588 1.00 87.50 73 LEU A N 1
ATOM 578 C CA . LEU A 1 73 ? 19.493 -22.346 -46.457 1.00 87.50 73 LEU A CA 1
ATOM 579 C C . LEU A 1 73 ? 20.985 -22.357 -46.813 1.00 87.50 73 LEU A C 1
ATOM 581 O O . LEU A 1 73 ? 21.723 -23.258 -46.421 1.00 87.50 73 LEU A O 1
ATOM 585 N N . ILE A 1 74 ? 21.452 -21.324 -47.516 1.00 88.69 74 ILE A N 1
ATOM 586 C CA . ILE A 1 74 ? 22.893 -21.109 -47.750 1.00 88.69 74 ILE A CA 1
ATOM 587 C C . ILE A 1 74 ? 23.554 -20.434 -46.536 1.00 88.69 74 ILE A C 1
ATOM 589 O O . ILE A 1 74 ? 22.883 -19.730 -45.788 1.00 88.69 74 ILE A O 1
ATOM 593 N N . GLU A 1 75 ? 24.876 -20.558 -46.377 1.00 85.94 75 GLU A N 1
ATOM 594 C CA . GLU A 1 75 ? 25.632 -20.025 -45.220 1.00 85.94 75 GLU A CA 1
ATOM 595 C C . GLU A 1 75 ? 25.306 -18.563 -44.872 1.00 85.94 75 GLU A C 1
ATOM 597 O O . GLU A 1 75 ? 25.064 -18.225 -43.716 1.00 85.94 75 GLU A O 1
ATOM 602 N N . PHE A 1 76 ? 25.197 -17.683 -45.874 1.00 86.81 76 PHE A N 1
ATOM 603 C CA . PHE A 1 76 ? 24.842 -16.277 -45.646 1.00 86.81 76 PHE A CA 1
ATOM 604 C C . PHE A 1 76 ? 23.461 -16.101 -44.982 1.00 86.81 76 PHE A C 1
ATOM 606 O O . PHE A 1 76 ? 23.278 -15.201 -44.162 1.00 86.81 76 PHE A O 1
ATOM 613 N N . GLN A 1 77 ? 22.501 -16.974 -45.300 1.00 87.69 77 GLN A N 1
ATOM 614 C CA . GLN A 1 77 ? 21.128 -16.950 -44.779 1.00 87.69 77 GLN A CA 1
ATOM 615 C C . GLN A 1 77 ? 21.004 -17.513 -43.359 1.00 87.69 77 GLN A C 1
ATOM 617 O O . GLN A 1 77 ? 19.977 -17.277 -42.723 1.00 87.69 77 GLN A O 1
ATOM 622 N N . LYS A 1 78 ? 22.033 -18.221 -42.876 1.00 87.00 78 LYS A N 1
ATOM 623 C CA . LYS A 1 78 ? 22.126 -18.771 -41.514 1.00 87.00 78 LYS A CA 1
ATOM 624 C C . LYS A 1 78 ? 22.768 -17.800 -40.522 1.00 87.00 78 LYS A C 1
ATOM 626 O O . LYS A 1 78 ? 22.695 -17.999 -39.317 1.00 87.00 78 LYS A O 1
ATOM 631 N N . THR A 1 79 ? 23.403 -16.735 -41.016 1.00 87.19 79 THR A N 1
ATOM 632 C CA . THR A 1 79 ? 24.107 -15.771 -40.162 1.00 87.19 79 THR A CA 1
ATOM 633 C C . THR A 1 79 ? 23.165 -15.064 -39.180 1.00 87.19 79 THR A C 1
ATOM 635 O O . THR A 1 79 ? 22.024 -14.747 -39.521 1.00 87.19 79 THR A O 1
ATOM 638 N N . ARG A 1 80 ? 23.683 -14.692 -37.997 1.00 86.31 80 ARG A N 1
ATOM 639 C CA . ARG A 1 80 ? 22.990 -13.833 -37.008 1.00 86.31 80 ARG A CA 1
ATOM 640 C C . ARG A 1 80 ? 22.308 -12.629 -37.663 1.00 86.31 80 ARG A C 1
ATOM 642 O O . ARG A 1 80 ? 21.164 -12.316 -37.356 1.00 86.31 80 ARG A O 1
ATOM 649 N N . LYS A 1 81 ? 23.007 -11.969 -38.593 1.00 87.44 81 LYS A N 1
ATOM 650 C CA . LYS A 1 81 ? 22.491 -10.804 -39.317 1.00 87.44 81 LYS A CA 1
ATOM 651 C C . LYS A 1 81 ? 21.249 -11.147 -40.146 1.00 87.44 81 LYS A C 1
ATOM 653 O O . LYS A 1 81 ? 20.270 -10.418 -40.069 1.00 87.44 81 LYS A O 1
ATOM 658 N N . ALA A 1 82 ? 21.269 -12.251 -40.894 1.00 86.75 82 ALA A N 1
ATOM 659 C CA . ALA A 1 82 ? 20.130 -12.669 -41.709 1.00 86.75 82 ALA A CA 1
ATOM 660 C C . ALA A 1 82 ? 18.899 -13.019 -40.856 1.00 86.75 82 ALA A C 1
ATOM 662 O O . ALA A 1 82 ? 17.782 -12.661 -41.221 1.00 86.75 82 ALA A O 1
ATOM 663 N N . VAL A 1 83 ? 19.104 -13.662 -39.703 1.00 85.75 83 VAL A N 1
ATOM 664 C CA . VAL A 1 83 ? 18.024 -13.965 -38.750 1.00 85.75 83 VAL A CA 1
ATOM 665 C C . VAL A 1 83 ? 17.453 -12.679 -38.135 1.00 85.75 83 VAL A C 1
ATOM 667 O O . VAL A 1 83 ? 16.235 -12.506 -38.090 1.00 85.75 83 VAL A O 1
ATOM 670 N N . ASN A 1 84 ? 18.308 -11.727 -37.744 1.00 87.25 84 ASN A N 1
ATOM 671 C CA . ASN A 1 84 ? 17.875 -10.418 -37.240 1.00 87.25 84 ASN A CA 1
ATOM 672 C C . ASN A 1 84 ? 17.083 -9.621 -38.288 1.00 87.25 84 ASN A C 1
ATOM 674 O O . ASN A 1 84 ? 16.038 -9.049 -37.972 1.00 87.25 84 ASN A O 1
ATOM 678 N N . ASP A 1 85 ? 17.560 -9.588 -39.534 1.00 86.44 85 ASP A N 1
ATOM 679 C CA . ASP A 1 85 ? 16.881 -8.907 -40.638 1.00 86.44 85 ASP A CA 1
ATOM 680 C C . ASP A 1 85 ? 15.513 -9.554 -40.923 1.00 86.44 85 ASP A C 1
ATOM 682 O O . ASP A 1 85 ? 14.528 -8.840 -41.119 1.00 86.44 85 ASP A O 1
ATOM 686 N N . ALA A 1 86 ? 15.414 -10.886 -40.835 1.00 85.19 86 ALA A N 1
ATOM 687 C CA . ALA A 1 86 ? 14.154 -11.612 -40.966 1.00 85.19 86 ALA A CA 1
ATOM 688 C C . ALA A 1 86 ? 13.151 -11.274 -39.847 1.00 85.19 86 ALA A C 1
ATOM 690 O O . ALA A 1 86 ? 11.979 -11.029 -40.130 1.00 85.19 86 ALA A O 1
ATOM 691 N N . PHE A 1 87 ? 13.582 -11.189 -38.583 1.00 81.38 87 PHE A N 1
ATOM 692 C CA . PHE A 1 87 ? 12.700 -10.757 -37.491 1.00 81.38 87 PHE A CA 1
ATOM 693 C C . PHE A 1 87 ? 12.247 -9.297 -37.628 1.00 81.38 87 PHE A C 1
ATOM 695 O O . PHE A 1 87 ? 11.093 -8.971 -37.340 1.00 81.38 87 PHE A O 1
ATOM 702 N N . ARG A 1 88 ? 13.124 -8.403 -38.099 1.00 83.19 88 ARG A N 1
ATOM 703 C CA . ARG A 1 88 ? 12.761 -7.003 -38.379 1.00 83.19 88 ARG A CA 1
ATOM 704 C C . ARG A 1 88 ? 11.743 -6.891 -39.509 1.00 83.19 88 ARG A C 1
ATOM 706 O O . ARG A 1 88 ? 10.846 -6.053 -39.430 1.00 83.19 88 ARG A O 1
ATOM 713 N N . GLU A 1 89 ? 11.876 -7.727 -40.533 1.00 80.62 89 GLU A N 1
ATOM 714 C CA . GLU A 1 89 ? 10.928 -7.844 -41.641 1.00 80.62 89 GLU A CA 1
ATOM 715 C C . GLU A 1 89 ? 9.573 -8.394 -41.162 1.00 80.62 89 GLU A C 1
ATOM 717 O O . GLU A 1 89 ? 8.529 -7.825 -41.481 1.00 80.62 89 GLU A O 1
ATOM 722 N N . LEU A 1 90 ? 9.585 -9.424 -40.308 1.00 78.06 90 LEU A N 1
ATOM 723 C CA . LEU A 1 90 ? 8.387 -10.004 -39.693 1.00 78.06 90 LEU A CA 1
ATOM 724 C C . LEU A 1 90 ? 7.564 -8.957 -38.923 1.00 78.06 90 LEU A C 1
ATOM 726 O O . LEU A 1 90 ? 6.343 -8.886 -39.076 1.00 78.06 90 LEU A O 1
ATOM 730 N N . LEU A 1 91 ? 8.240 -8.132 -38.119 1.00 77.06 91 LEU A N 1
ATOM 731 C CA . LEU A 1 91 ? 7.626 -7.103 -37.275 1.00 77.06 91 LEU A CA 1
ATOM 732 C C . LEU A 1 91 ? 7.360 -5.776 -37.998 1.00 77.06 91 LEU A C 1
ATOM 734 O O . LEU A 1 91 ? 6.833 -4.851 -37.378 1.00 77.06 91 LEU A O 1
ATOM 738 N N . ASP A 1 92 ? 7.727 -5.663 -39.279 1.00 74.00 92 ASP A N 1
ATOM 739 C CA . ASP A 1 92 ? 7.665 -4.417 -40.052 1.00 74.00 92 ASP A CA 1
ATOM 740 C C . ASP A 1 92 ? 8.355 -3.242 -39.322 1.00 74.00 92 ASP A C 1
ATOM 742 O O . ASP A 1 92 ? 7.849 -2.119 -39.221 1.00 74.00 92 ASP A O 1
ATOM 746 N N . PHE A 1 93 ? 9.544 -3.516 -38.770 1.00 74.62 93 PHE A N 1
ATOM 747 C CA . PHE A 1 93 ? 10.292 -2.584 -37.920 1.00 74.62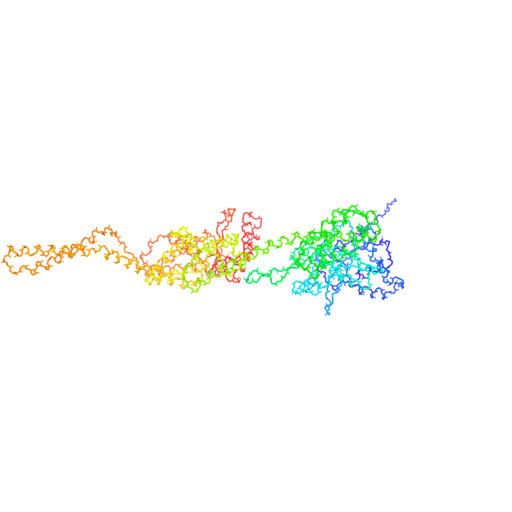 93 PHE A CA 1
ATOM 748 C C . PHE A 1 93 ? 10.542 -1.238 -38.620 1.00 74.62 93 PHE A C 1
ATOM 750 O O . PHE A 1 93 ? 10.356 -0.172 -38.032 1.00 74.62 93 PHE A O 1
ATOM 757 N N . ASN A 1 94 ? 10.885 -1.281 -39.911 1.00 75.94 94 ASN A N 1
ATOM 758 C CA . ASN A 1 94 ? 11.215 -0.094 -40.702 1.00 75.94 94 ASN A CA 1
ATOM 759 C C . ASN A 1 94 ? 10.014 0.843 -40.926 1.00 75.94 94 ASN A C 1
ATOM 761 O O . ASN A 1 94 ? 10.214 2.049 -41.061 1.00 75.94 94 ASN A O 1
ATOM 765 N N . ASN A 1 95 ? 8.776 0.329 -40.917 1.00 72.56 95 ASN A N 1
ATOM 766 C CA . ASN A 1 95 ? 7.565 1.147 -41.065 1.00 72.56 95 ASN A CA 1
ATOM 767 C C . ASN A 1 95 ? 6.779 1.300 -39.754 1.00 72.56 95 ASN A C 1
ATOM 769 O O . ASN A 1 95 ? 5.605 1.681 -39.783 1.00 72.56 95 ASN A O 1
ATOM 773 N N . LYS A 1 96 ? 7.426 1.064 -38.603 1.00 69.75 96 LYS A N 1
ATOM 774 C CA . LYS A 1 96 ? 6.823 1.151 -37.261 1.00 69.75 96 LYS A CA 1
ATOM 775 C C . LYS A 1 96 ? 5.657 0.173 -37.049 1.00 69.75 96 LYS A C 1
ATOM 777 O O . LYS A 1 96 ? 4.703 0.498 -36.347 1.00 69.75 96 LYS A O 1
ATOM 782 N N . GLY A 1 97 ? 5.721 -1.012 -37.656 1.00 67.19 97 GLY A N 1
ATOM 783 C CA . GLY A 1 97 ? 4.757 -2.085 -37.422 1.00 67.19 97 GLY A CA 1
ATOM 784 C C . GLY A 1 97 ? 3.363 -1.828 -37.995 1.00 67.19 97 GLY A C 1
ATOM 785 O O . GLY A 1 97 ? 2.390 -2.333 -37.437 1.00 67.19 97 GLY A O 1
ATOM 786 N N . LYS A 1 98 ? 3.245 -1.031 -39.067 1.00 67.31 98 LYS A N 1
ATOM 787 C CA . LYS A 1 98 ? 1.955 -0.717 -39.709 1.00 67.31 98 LYS A CA 1
ATOM 788 C C . LYS A 1 98 ? 1.381 -1.905 -40.477 1.00 67.31 98 LYS A C 1
ATOM 790 O O . LYS A 1 98 ? 0.165 -2.045 -40.543 1.00 67.31 98 LYS A O 1
ATOM 795 N N . VAL A 1 99 ? 2.241 -2.734 -41.066 1.00 65.81 99 VAL A N 1
ATOM 796 C CA . VAL A 1 99 ? 1.865 -3.908 -41.863 1.00 65.81 99 VAL A CA 1
ATOM 797 C C . VAL A 1 99 ? 2.724 -5.088 -41.416 1.00 65.81 99 VAL A C 1
ATOM 799 O O . VAL A 1 99 ? 3.582 -5.578 -42.149 1.00 65.81 99 VAL A O 1
ATOM 802 N N . LYS A 1 100 ? 2.527 -5.522 -40.166 1.00 67.25 100 LYS A N 1
ATOM 803 C CA . LYS A 1 100 ? 3.249 -6.672 -39.607 1.00 67.25 100 LYS A CA 1
ATOM 804 C C . LYS A 1 100 ? 2.972 -7.912 -40.460 1.00 67.25 100 LYS A C 1
ATOM 806 O O . LYS A 1 100 ? 1.847 -8.126 -40.901 1.00 67.25 100 LYS A O 1
ATOM 811 N N . SER A 1 101 ? 3.998 -8.729 -40.674 1.00 63.66 101 SER A N 1
ATOM 812 C CA . SER A 1 101 ? 3.893 -10.024 -41.362 1.00 63.66 101 SER A CA 1
ATOM 813 C C . SER A 1 101 ? 3.712 -11.182 -40.381 1.00 63.66 101 SER A C 1
ATOM 815 O O . SER A 1 101 ? 3.387 -12.293 -40.791 1.00 63.66 101 SER A O 1
ATOM 817 N N . GLY A 1 102 ? 3.896 -10.904 -39.091 1.00 67.19 102 GLY A N 1
ATOM 818 C CA . GLY A 1 102 ? 3.485 -11.751 -37.989 1.00 67.19 102 GLY A CA 1
ATOM 819 C C . GLY A 1 102 ? 3.648 -11.057 -36.639 1.00 67.19 102 GLY A C 1
ATOM 820 O O . GLY A 1 102 ? 4.158 -9.940 -36.534 1.00 67.19 102 GLY A O 1
ATOM 821 N N . TYR A 1 103 ? 3.167 -11.720 -35.602 1.00 66.19 103 TYR A N 1
ATOM 822 C CA . TYR A 1 103 ? 3.267 -11.299 -34.211 1.00 66.19 103 TYR A CA 1
ATOM 823 C C . TYR A 1 103 ? 4.461 -11.977 -33.550 1.00 66.19 103 TYR A C 1
ATOM 825 O O . TYR A 1 103 ? 4.687 -13.136 -33.848 1.00 66.19 103 TYR A O 1
ATOM 833 N N . VAL A 1 104 ? 5.188 -11.321 -32.645 1.00 72.06 104 VAL A N 1
ATOM 834 C CA . VAL A 1 104 ? 6.171 -11.987 -31.773 1.00 72.06 104 VAL A CA 1
ATOM 835 C C . VAL A 1 104 ? 5.812 -11.636 -30.338 1.00 72.06 104 VAL A C 1
ATOM 837 O O . VAL A 1 104 ? 5.796 -10.454 -29.995 1.00 72.06 104 VAL A O 1
ATOM 840 N N . TYR A 1 105 ? 5.522 -12.643 -29.513 1.00 75.69 105 TYR A N 1
ATOM 841 C CA . TYR A 1 105 ? 5.285 -12.451 -28.081 1.00 75.69 105 TYR A CA 1
ATOM 842 C C . TYR A 1 105 ? 6.314 -13.210 -27.249 1.00 75.69 105 TYR A C 1
ATOM 844 O O . TYR A 1 105 ? 6.454 -14.418 -27.460 1.00 75.69 105 TYR A O 1
ATOM 852 N N . PRO A 1 106 ? 7.008 -12.541 -26.314 1.00 76.56 106 PRO A N 1
ATOM 853 C CA . PRO A 1 106 ? 7.894 -13.208 -25.379 1.00 76.56 106 PRO A CA 1
ATOM 854 C C . PRO A 1 106 ? 7.077 -13.901 -24.284 1.00 76.56 106 PRO A C 1
ATOM 856 O O . PRO A 1 106 ? 6.238 -13.284 -23.631 1.00 76.56 106 PRO A O 1
ATOM 859 N N . VAL A 1 107 ? 7.352 -15.180 -24.057 1.00 77.12 107 VAL A N 1
ATOM 860 C CA . VAL A 1 107 ? 6.854 -15.916 -22.892 1.00 77.12 107 VAL A CA 1
ATOM 861 C C . VAL A 1 107 ? 8.028 -16.230 -21.985 1.00 77.12 107 VAL A C 1
ATOM 863 O O . VAL A 1 107 ? 8.975 -16.895 -22.410 1.00 77.12 107 VAL A O 1
ATOM 866 N N . PHE A 1 108 ? 7.960 -15.741 -20.749 1.00 73.88 108 PHE A N 1
ATOM 867 C CA . PHE A 1 108 ? 8.936 -16.067 -19.720 1.00 73.88 108 PHE A CA 1
ATOM 868 C C . PHE A 1 108 ? 8.656 -17.453 -19.174 1.00 73.88 108 PHE A C 1
ATOM 870 O O . PHE A 1 108 ? 7.529 -17.752 -18.779 1.00 73.88 108 PHE A O 1
ATOM 877 N N . TYR A 1 109 ? 9.702 -18.266 -19.121 1.00 72.62 109 TYR A N 1
ATOM 878 C CA . TYR A 1 109 ? 9.683 -19.525 -18.405 1.00 72.62 109 TYR A CA 1
ATOM 879 C C . TYR A 1 109 ? 11.061 -19.819 -17.810 1.00 72.62 109 TYR A C 1
ATOM 881 O O . TYR A 1 109 ? 12.066 -19.271 -18.257 1.00 72.62 109 TYR A O 1
ATOM 889 N N . SER A 1 110 ? 11.096 -20.657 -16.781 1.00 65.75 110 SER A N 1
ATOM 890 C CA . SER A 1 110 ? 12.330 -21.241 -16.257 1.00 65.75 110 SER A CA 1
ATOM 891 C C . SER A 1 110 ? 12.507 -22.597 -16.906 1.00 65.75 110 SER A C 1
ATOM 893 O O . SER A 1 110 ? 11.555 -23.381 -16.926 1.00 65.75 110 SER A O 1
ATOM 895 N N . ASP A 1 111 ? 13.711 -22.892 -17.374 1.00 65.38 111 ASP A N 1
ATOM 896 C CA . ASP A 1 111 ? 14.077 -24.270 -17.675 1.00 65.38 111 ASP A CA 1
ATOM 897 C C . ASP A 1 111 ? 14.262 -25.097 -16.385 1.00 65.38 111 ASP A C 1
ATOM 899 O O . ASP A 1 111 ? 14.102 -24.596 -15.264 1.00 65.38 111 ASP A O 1
ATOM 903 N N . GLU A 1 112 ? 14.584 -26.383 -16.543 1.00 62.94 112 GLU A N 1
ATOM 904 C CA . GLU A 1 112 ? 14.828 -27.320 -15.437 1.00 62.94 112 GLU A CA 1
ATOM 905 C C . GLU A 1 112 ? 15.989 -26.894 -14.514 1.00 62.94 112 GLU A C 1
ATOM 907 O O . GLU A 1 112 ? 16.064 -27.360 -13.376 1.00 62.94 112 GLU A O 1
ATOM 912 N N . ASN A 1 113 ? 16.870 -25.992 -14.969 1.00 58.41 113 ASN A N 1
ATOM 913 C CA . ASN A 1 113 ? 18.034 -25.509 -14.224 1.00 58.41 113 ASN A CA 1
ATOM 914 C C . ASN A 1 113 ? 17.767 -24.208 -13.449 1.00 58.41 113 ASN A C 1
ATOM 916 O O . ASN A 1 113 ? 18.632 -23.768 -12.690 1.00 58.41 113 ASN A O 1
ATOM 920 N N . GLY A 1 114 ? 16.584 -23.602 -13.593 1.00 59.44 114 GLY A N 1
ATOM 921 C CA . GLY A 1 114 ? 16.265 -22.315 -12.968 1.00 59.44 114 GLY A CA 1
ATOM 922 C C . GLY A 1 114 ? 16.596 -21.099 -13.839 1.00 59.44 114 GLY A C 1
ATOM 923 O O . GLY A 1 114 ? 16.423 -19.967 -13.376 1.00 59.44 114 GLY A O 1
ATOM 924 N N . ASP A 1 115 ? 17.084 -21.307 -15.066 1.00 63.34 115 ASP A N 1
ATOM 925 C CA . ASP A 1 115 ? 17.481 -20.225 -15.959 1.00 63.34 115 ASP A CA 1
ATOM 926 C C . ASP A 1 115 ? 16.265 -19.697 -16.729 1.00 63.34 115 ASP A C 1
ATOM 928 O O . ASP A 1 115 ? 15.483 -20.438 -17.331 1.00 63.34 115 ASP A O 1
ATOM 932 N N . TYR A 1 116 ? 16.094 -18.373 -16.702 1.00 64.38 116 TYR A N 1
ATOM 933 C CA . TYR A 1 116 ? 14.996 -17.706 -17.395 1.00 64.38 116 TYR A CA 1
ATOM 934 C C . TYR A 1 116 ? 15.247 -17.698 -18.899 1.00 64.38 116 TYR A C 1
ATOM 936 O O . TYR A 1 116 ? 16.191 -17.073 -19.386 1.00 64.38 116 TYR A O 1
ATOM 944 N N . GLN A 1 117 ? 14.345 -18.324 -19.640 1.00 65.44 117 GLN A N 1
ATOM 945 C CA . GLN A 1 117 ? 14.364 -18.366 -21.089 1.00 65.44 117 GLN A CA 1
ATOM 946 C C . GLN A 1 117 ? 13.132 -17.662 -21.668 1.00 65.44 117 GLN A C 1
ATOM 948 O O . GLN A 1 117 ? 12.086 -17.525 -21.027 1.00 65.44 117 GLN A O 1
ATOM 953 N N . MET A 1 118 ? 13.266 -17.195 -22.910 1.00 68.56 118 MET A N 1
ATOM 954 C CA . MET A 1 118 ? 12.174 -16.597 -23.671 1.00 68.56 118 MET A CA 1
ATOM 955 C C . MET A 1 118 ? 11.772 -17.547 -24.786 1.00 68.56 118 MET A C 1
ATOM 957 O O . MET A 1 118 ? 12.588 -17.867 -25.656 1.00 68.56 118 MET A O 1
ATOM 961 N N . LYS A 1 119 ? 10.500 -17.946 -24.788 1.00 69.56 119 LYS A N 1
ATOM 962 C CA . LYS A 1 119 ? 9.899 -18.550 -25.976 1.00 69.56 119 LYS A CA 1
ATOM 963 C C . LYS A 1 119 ? 9.213 -17.475 -26.807 1.00 69.56 119 LYS A C 1
ATOM 965 O O . LYS A 1 119 ? 8.638 -16.534 -26.261 1.00 69.56 119 LYS A O 1
ATOM 970 N N . ILE A 1 120 ? 9.295 -17.609 -28.124 1.00 65.69 120 ILE A N 1
ATOM 971 C CA . ILE A 1 120 ? 8.606 -16.757 -29.084 1.00 65.69 120 ILE A CA 1
ATOM 972 C C . ILE A 1 120 ? 7.424 -17.518 -29.673 1.00 65.69 120 ILE A C 1
ATOM 974 O O . ILE A 1 120 ? 7.564 -18.625 -30.195 1.00 65.69 120 ILE A O 1
ATOM 978 N N . LEU A 1 121 ? 6.249 -16.899 -29.621 1.00 68.06 121 LEU A N 1
ATOM 979 C CA . LEU A 1 121 ? 5.141 -17.301 -30.475 1.00 68.06 121 LEU A CA 1
ATOM 980 C C . LEU A 1 121 ? 5.143 -16.418 -31.717 1.00 68.06 121 LEU A C 1
ATOM 982 O O . LEU A 1 121 ? 5.043 -15.197 -31.572 1.00 68.06 121 LEU A O 1
ATOM 986 N N . VAL A 1 122 ? 5.195 -17.030 -32.909 1.00 60.84 122 VAL A N 1
ATOM 987 C CA . VAL A 1 122 ? 4.925 -16.308 -34.155 1.00 60.84 122 VAL A CA 1
ATOM 988 C C . VAL A 1 122 ? 3.521 -16.580 -34.664 1.00 60.84 122 VAL A C 1
ATOM 990 O O . VAL A 1 122 ? 3.181 -17.697 -35.048 1.00 60.84 122 VAL A O 1
ATOM 993 N N . VAL A 1 123 ? 2.708 -15.528 -34.677 1.00 59.44 123 VAL A N 1
ATOM 994 C CA . VAL A 1 123 ? 1.312 -15.564 -35.130 1.00 59.44 123 VAL A CA 1
ATOM 995 C C . VAL A 1 123 ? 1.206 -14.888 -36.490 1.00 59.44 123 VAL A C 1
ATOM 997 O O . VAL A 1 123 ? 1.955 -13.956 -36.766 1.00 59.44 123 VAL A O 1
ATOM 1000 N N . GLY A 1 124 ? 0.284 -15.334 -37.341 1.00 55.00 124 GLY A N 1
ATOM 1001 C CA . GLY A 1 124 ? -0.007 -14.643 -38.595 1.00 55.00 124 GLY A CA 1
ATOM 1002 C C . GLY A 1 124 ? -0.564 -13.233 -38.356 1.00 55.00 124 GLY A C 1
ATOM 1003 O O . GLY A 1 124 ? -1.068 -12.956 -37.265 1.00 55.00 124 GLY A O 1
ATOM 1004 N N . PRO A 1 125 ? -0.487 -12.314 -39.332 1.00 47.56 125 PRO A N 1
ATOM 1005 C CA . PRO A 1 125 ? -1.022 -10.977 -39.150 1.00 47.56 125 PRO A CA 1
ATOM 1006 C C . PRO A 1 125 ? -2.551 -10.985 -39.164 1.00 47.56 125 PRO A C 1
ATOM 1008 O O . PRO A 1 125 ? -3.179 -11.721 -39.928 1.00 47.56 125 PRO A O 1
ATOM 1011 N N . GLU A 1 126 ? -3.142 -10.120 -38.341 1.00 49.78 126 GLU A N 1
ATOM 1012 C CA . GLU A 1 126 ? -4.578 -9.849 -38.328 1.00 49.78 126 GLU A CA 1
ATOM 1013 C C . GLU A 1 126 ? -4.984 -9.283 -39.699 1.00 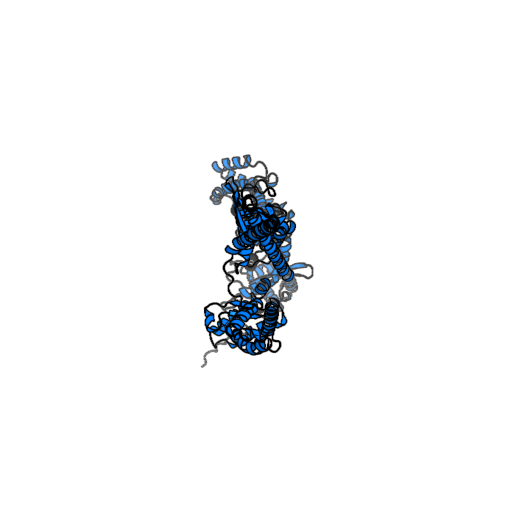49.78 126 GLU A C 1
ATOM 1015 O O . GLU A 1 126 ? -4.562 -8.197 -40.094 1.00 49.78 126 GLU A O 1
ATOM 1020 N N . ARG A 1 127 ? -5.748 -10.053 -40.480 1.00 51.75 127 ARG A N 1
ATOM 1021 C CA . ARG A 1 127 ? -6.327 -9.599 -41.753 1.00 51.75 127 ARG A CA 1
ATOM 1022 C C . ARG A 1 127 ? -7.828 -9.488 -41.589 1.00 51.75 127 ARG A C 1
ATOM 1024 O O . ARG A 1 127 ? -8.433 -10.546 -41.516 1.00 51.75 127 ARG A O 1
ATOM 1031 N N . ASP A 1 128 ? -8.380 -8.268 -41.576 1.00 46.00 128 ASP A N 1
ATOM 1032 C CA . ASP A 1 128 ? -9.778 -7.808 -41.801 1.00 46.00 128 ASP A CA 1
ATOM 1033 C C . ASP A 1 128 ? -10.982 -8.721 -41.418 1.00 46.00 128 ASP A C 1
ATOM 1035 O O . ASP A 1 128 ? -12.123 -8.421 -41.762 1.00 46.00 128 ASP A O 1
ATOM 1039 N N . LYS A 1 129 ? -10.774 -9.829 -40.704 1.00 47.81 129 LYS A N 1
ATOM 1040 C CA . LYS A 1 129 ? -11.752 -10.822 -40.255 1.00 47.81 129 LYS A CA 1
ATOM 1041 C C . LYS A 1 129 ? -11.364 -11.310 -38.852 1.00 47.81 129 LYS A C 1
ATOM 1043 O O . LYS A 1 129 ? -10.702 -12.329 -38.693 1.00 47.81 129 LYS A O 1
ATOM 1048 N N . ASP A 1 130 ? -11.769 -10.518 -37.862 1.00 51.94 130 ASP A N 1
ATOM 1049 C CA . ASP A 1 130 ? -12.328 -10.906 -36.557 1.00 51.94 130 ASP A CA 1
ATOM 1050 C C . ASP A 1 130 ? -11.683 -12.047 -35.743 1.00 51.94 130 ASP A C 1
ATOM 1052 O O . ASP A 1 130 ? -12.404 -12.863 -35.167 1.00 51.94 130 ASP A O 1
ATOM 1056 N N . ILE A 1 131 ? -10.357 -12.085 -35.579 1.00 54.38 131 ILE A N 1
ATOM 1057 C CA . ILE A 1 131 ? -9.785 -12.812 -34.432 1.00 54.38 131 ILE A CA 1
ATOM 1058 C C . ILE A 1 131 ? -8.940 -11.857 -33.581 1.00 54.38 131 ILE A C 1
ATOM 1060 O O . ILE A 1 131 ? -7.774 -11.624 -33.904 1.00 54.38 131 ILE A O 1
ATOM 1064 N N . PRO A 1 132 ? -9.486 -11.309 -32.475 1.00 60.44 132 PRO A N 1
ATOM 1065 C CA . PRO A 1 132 ? -8.737 -10.399 -31.622 1.00 60.44 132 PRO A CA 1
ATOM 1066 C C . PRO A 1 132 ? -7.511 -11.119 -31.046 1.00 60.44 132 PRO A C 1
ATOM 1068 O O . PRO A 1 132 ? -7.621 -12.222 -30.508 1.00 60.44 132 PRO A O 1
ATOM 1071 N N . ILE A 1 133 ? -6.339 -10.486 -31.137 1.00 68.00 133 ILE A N 1
ATOM 1072 C CA . ILE A 1 133 ? -5.067 -11.004 -30.592 1.00 68.00 133 ILE A CA 1
ATOM 1073 C C . ILE A 1 133 ? -5.011 -10.868 -29.056 1.00 68.00 133 ILE A C 1
ATOM 1075 O O . ILE A 1 133 ? -4.253 -11.570 -28.387 1.00 68.00 133 ILE A O 1
ATOM 1079 N N . ALA A 1 134 ? -5.832 -9.994 -28.465 1.00 71.19 134 ALA A N 1
ATOM 1080 C CA . ALA A 1 134 ? -5.812 -9.719 -27.027 1.00 71.19 134 ALA A CA 1
ATOM 1081 C C . ALA A 1 134 ? -6.024 -10.968 -26.133 1.00 71.19 134 ALA A C 1
ATOM 1083 O O . ALA A 1 134 ? -5.204 -11.166 -25.240 1.00 71.19 134 ALA A O 1
ATOM 1084 N N . PRO A 1 135 ? -7.014 -11.858 -26.370 1.00 72.19 135 PRO A N 1
ATOM 1085 C CA . PRO A 1 135 ? -7.157 -13.108 -25.613 1.00 72.19 135 PRO A CA 1
ATOM 1086 C C . PRO A 1 135 ? -5.912 -14.003 -25.652 1.00 72.19 135 PRO A C 1
ATOM 1088 O O . PRO A 1 135 ? -5.496 -14.533 -24.621 1.00 72.19 135 PRO A O 1
ATOM 1091 N N . LEU A 1 136 ? -5.283 -14.128 -26.826 1.00 73.44 136 LEU A N 1
ATOM 1092 C CA . LEU A 1 136 ? -4.058 -14.904 -27.010 1.00 73.44 136 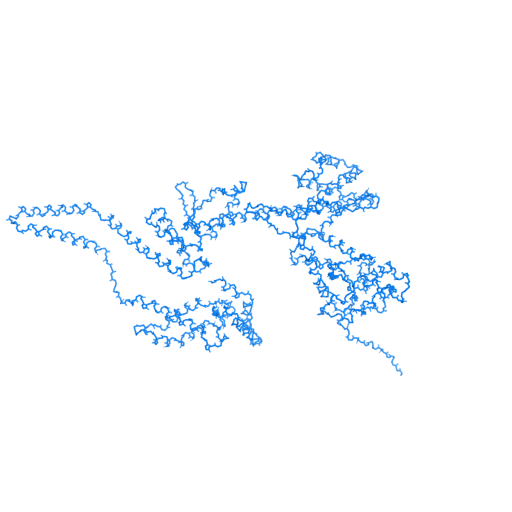LEU A CA 1
ATOM 1093 C C . LEU A 1 136 ? -2.906 -14.319 -26.180 1.00 73.44 136 LEU A C 1
ATOM 1095 O O . LEU A 1 136 ? -2.253 -15.045 -25.434 1.00 73.44 136 LEU A O 1
ATOM 1099 N N . ARG A 1 137 ? -2.710 -12.997 -26.239 1.00 77.81 137 ARG A N 1
ATOM 1100 C CA . ARG A 1 137 ? -1.714 -12.285 -25.421 1.00 77.81 137 ARG A CA 1
ATOM 1101 C C . ARG A 1 137 ? -1.938 -12.474 -23.934 1.00 77.81 137 ARG A C 1
ATOM 1103 O O . ARG A 1 137 ? -0.996 -12.778 -23.217 1.00 77.81 137 ARG A O 1
ATOM 1110 N N . THR A 1 138 ? -3.177 -12.335 -23.467 1.00 78.38 138 THR A N 1
ATOM 1111 C CA . THR A 1 138 ? -3.504 -12.514 -22.049 1.00 78.38 138 THR A CA 1
ATOM 1112 C C . THR A 1 138 ? -3.180 -13.931 -21.577 1.00 78.38 138 THR A C 1
ATOM 1114 O O . THR A 1 138 ? -2.661 -14.100 -20.477 1.00 78.38 138 THR A O 1
ATOM 1117 N N . ASN A 1 139 ? -3.439 -14.953 -22.397 1.00 77.31 139 ASN A N 1
ATOM 1118 C CA . ASN A 1 139 ? -3.088 -16.333 -22.056 1.00 77.31 139 ASN A CA 1
ATOM 1119 C C . ASN A 1 139 ? -1.569 -16.563 -22.038 1.00 77.31 139 ASN A C 1
ATOM 1121 O O . ASN A 1 139 ? -1.073 -17.199 -21.114 1.00 77.31 139 ASN A O 1
ATOM 1125 N N . LEU A 1 140 ? -0.826 -15.999 -22.993 1.00 78.88 140 LEU A N 1
ATOM 1126 C CA . LEU A 1 140 ? 0.641 -16.077 -23.022 1.00 78.88 140 LEU A CA 1
ATOM 1127 C C . LEU A 1 140 ? 1.286 -15.316 -21.857 1.00 78.88 140 LEU A C 1
ATOM 1129 O O . LEU A 1 140 ? 2.236 -15.795 -21.241 1.00 78.88 140 LEU A O 1
ATOM 1133 N N . PHE A 1 141 ? 0.742 -14.150 -21.506 1.00 85.31 141 PHE A N 1
ATOM 1134 C CA . PHE A 1 141 ? 1.217 -13.369 -20.372 1.00 85.31 141 PHE A CA 1
ATOM 1135 C C . PHE A 1 141 ? 1.022 -14.119 -19.051 1.00 85.31 141 PHE A C 1
ATOM 1137 O O . PHE A 1 141 ? 1.921 -14.116 -18.216 1.00 85.31 141 PHE A O 1
ATOM 1144 N N . LYS A 1 142 ? -0.102 -14.833 -18.876 1.00 85.38 142 LYS A N 1
ATOM 1145 C CA . LYS A 1 142 ? -0.354 -15.653 -17.675 1.00 85.38 142 LYS A CA 1
ATOM 1146 C C . LYS A 1 142 ? 0.735 -16.689 -17.413 1.00 85.38 142 LYS A C 1
ATOM 1148 O O . LYS A 1 142 ? 1.036 -16.943 -16.254 1.00 85.38 142 LYS A O 1
ATOM 1153 N N . ILE A 1 143 ? 1.343 -17.245 -18.462 1.00 83.06 143 ILE A N 1
ATOM 1154 C CA . ILE A 1 143 ? 2.479 -18.170 -18.327 1.00 83.06 143 ILE A CA 1
ATOM 1155 C C . ILE A 1 143 ? 3.684 -17.451 -17.708 1.00 83.06 143 ILE A C 1
ATOM 1157 O O . ILE A 1 143 ? 4.391 -18.027 -16.892 1.00 83.06 143 ILE A O 1
ATOM 1161 N N . SER A 1 144 ? 3.881 -16.174 -18.044 1.00 83.81 144 SER A N 1
ATOM 1162 C CA . SER A 1 144 ? 4.995 -15.358 -17.548 1.00 83.81 144 SER A CA 1
ATOM 1163 C C . SER A 1 144 ? 4.812 -14.889 -16.097 1.00 83.81 144 SER A C 1
ATOM 1165 O O . SER A 1 144 ? 5.802 -14.545 -15.455 1.00 83.81 144 SER A O 1
ATOM 1167 N N . ILE A 1 145 ? 3.580 -14.878 -15.562 1.00 86.62 145 ILE A N 1
ATOM 1168 C CA . ILE A 1 145 ? 3.261 -14.322 -14.231 1.00 86.62 145 ILE A CA 1
ATOM 1169 C C . ILE A 1 145 ? 4.092 -14.955 -13.101 1.00 86.62 145 ILE A C 1
ATOM 1171 O O . ILE A 1 145 ? 4.761 -14.193 -12.404 1.00 86.62 145 ILE A O 1
ATOM 1175 N N . PRO A 1 146 ? 4.144 -16.292 -12.920 1.00 82.88 146 PRO A N 1
ATOM 1176 C CA . PRO A 1 146 ? 4.889 -16.892 -11.807 1.00 82.88 146 PRO A CA 1
ATOM 1177 C C . PRO A 1 146 ? 6.383 -16.545 -11.833 1.00 82.88 146 PRO A C 1
ATOM 1179 O O . PRO A 1 146 ? 7.029 -16.418 -10.794 1.00 82.88 146 PRO A O 1
ATOM 1182 N N . TYR A 1 147 ? 6.939 -16.356 -13.029 1.00 78.56 147 TYR A N 1
ATOM 1183 C CA . TYR A 1 147 ? 8.343 -16.001 -13.221 1.00 78.56 147 TYR A CA 1
ATOM 1184 C C . TYR A 1 147 ? 8.597 -14.521 -12.952 1.00 78.56 147 TYR A C 1
ATOM 1186 O O . TYR A 1 147 ? 9.591 -14.174 -12.317 1.00 78.56 147 TYR A O 1
ATOM 1194 N N . LEU A 1 148 ? 7.684 -13.644 -13.377 1.00 80.25 148 LEU A N 1
ATOM 1195 C CA . LEU A 1 148 ? 7.720 -12.232 -13.006 1.00 80.25 148 LEU A CA 1
ATOM 1196 C C . LEU A 1 148 ? 7.611 -12.068 -11.484 1.00 80.25 148 LEU A C 1
ATOM 1198 O O . LEU A 1 148 ? 8.395 -11.331 -10.896 1.00 80.25 148 LEU A O 1
ATOM 1202 N N . GLU A 1 149 ? 6.730 -12.821 -10.825 1.00 79.31 149 GLU A N 1
ATOM 1203 C CA . GLU A 1 149 ? 6.637 -12.862 -9.362 1.00 79.31 149 GLU A CA 1
ATOM 1204 C C . GLU A 1 149 ? 7.934 -13.368 -8.717 1.00 79.31 149 GLU A C 1
ATOM 1206 O O . GLU A 1 149 ? 8.408 -12.772 -7.751 1.00 79.31 149 GLU A O 1
ATOM 1211 N N . ALA A 1 150 ? 8.571 -14.406 -9.266 1.00 75.62 150 ALA A N 1
ATOM 1212 C CA . ALA A 1 150 ? 9.872 -14.884 -8.791 1.00 75.62 150 ALA A CA 1
ATOM 1213 C C . ALA A 1 150 ? 10.992 -13.837 -8.945 1.00 75.62 150 ALA A C 1
ATOM 1215 O O . ALA A 1 150 ? 11.919 -13.803 -8.134 1.00 75.62 150 ALA A O 1
ATOM 1216 N N . ILE A 1 151 ? 10.898 -12.953 -9.943 1.00 72.69 151 ILE A N 1
ATOM 1217 C CA . ILE A 1 151 ? 11.806 -11.814 -10.126 1.00 72.69 151 ILE A CA 1
ATOM 1218 C C . ILE A 1 151 ? 11.483 -10.682 -9.136 1.00 72.69 151 ILE A C 1
ATOM 1220 O O . ILE A 1 151 ? 12.402 -10.064 -8.594 1.00 72.69 151 ILE A O 1
ATOM 1224 N N . PHE A 1 152 ? 10.201 -10.411 -8.872 1.00 72.25 152 PHE A N 1
ATOM 1225 C CA . PHE A 1 152 ? 9.757 -9.314 -8.005 1.00 72.25 152 PHE A CA 1
ATOM 1226 C C . PHE A 1 152 ? 9.885 -9.627 -6.519 1.00 72.25 152 PHE A C 1
ATOM 1228 O O . PHE A 1 152 ? 10.313 -8.761 -5.761 1.00 72.25 152 PHE A O 1
ATOM 1235 N N . ASN A 1 153 ? 9.596 -10.855 -6.090 1.00 71.50 153 ASN A N 1
ATOM 1236 C CA . ASN A 1 153 ? 9.610 -11.249 -4.680 1.00 71.50 153 ASN A CA 1
ATOM 1237 C C . ASN A 1 153 ? 10.954 -10.958 -3.984 1.00 71.50 153 ASN A C 1
ATOM 1239 O O . ASN A 1 153 ? 10.946 -10.390 -2.892 1.00 71.50 153 ASN A O 1
ATOM 1243 N N . PRO A 1 154 ? 12.127 -11.244 -4.582 1.00 67.94 154 PRO A N 1
ATOM 1244 C CA . PRO A 1 154 ? 13.406 -10.826 -4.015 1.00 67.94 154 PRO A CA 1
ATOM 1245 C C . PRO A 1 154 ? 13.566 -9.304 -3.926 1.00 67.94 154 PRO A C 1
ATOM 1247 O O . PRO A 1 154 ? 14.212 -8.824 -3.005 1.00 67.94 154 PRO A O 1
ATOM 1250 N N . ILE A 1 155 ? 13.008 -8.532 -4.862 1.00 66.00 155 ILE A N 1
ATOM 1251 C CA . ILE A 1 155 ? 13.094 -7.063 -4.857 1.00 66.00 155 ILE A CA 1
ATOM 1252 C C . ILE A 1 155 ? 12.183 -6.474 -3.772 1.00 66.00 155 ILE A C 1
ATOM 1254 O O . ILE A 1 155 ? 12.590 -5.533 -3.098 1.00 66.00 155 ILE A O 1
ATOM 1258 N N . VAL A 1 156 ? 10.998 -7.054 -3.556 1.00 64.44 156 VAL A N 1
ATOM 1259 C CA . VAL A 1 156 ? 10.075 -6.688 -2.465 1.00 64.44 156 VAL A CA 1
ATOM 1260 C C . VAL A 1 156 ? 10.692 -7.004 -1.097 1.00 64.44 156 VAL A C 1
ATOM 1262 O O . VAL A 1 156 ? 10.592 -6.198 -0.177 1.00 64.44 156 VAL A O 1
ATOM 1265 N N . ASN A 1 157 ? 11.355 -8.161 -0.975 1.00 59.59 157 ASN A N 1
ATOM 1266 C CA . ASN A 1 157 ? 11.760 -8.731 0.315 1.00 59.59 157 ASN A CA 1
ATOM 1267 C C . ASN A 1 157 ? 13.230 -8.481 0.714 1.00 59.59 157 ASN A C 1
ATOM 1269 O O . ASN A 1 157 ? 13.622 -8.864 1.813 1.00 59.59 157 ASN A O 1
ATOM 1273 N N . ARG A 1 158 ? 14.078 -7.891 -0.144 1.00 58.59 158 ARG A N 1
ATOM 1274 C CA . ARG A 1 158 ? 15.489 -7.597 0.195 1.00 58.59 158 ARG A CA 1
ATOM 1275 C C . ARG A 1 158 ? 15.670 -6.230 0.847 1.00 58.59 158 ARG A C 1
ATOM 1277 O O . ARG A 1 158 ? 15.216 -5.228 0.310 1.00 58.59 158 ARG A O 1
ATOM 1284 N N . GLU A 1 159 ? 16.505 -6.142 1.873 1.00 51.53 159 GLU A N 1
ATOM 1285 C CA . GLU A 1 159 ? 17.240 -4.919 2.237 1.00 51.53 159 GLU A CA 1
ATOM 1286 C C . GLU A 1 159 ? 18.307 -4.654 1.155 1.00 51.53 159 GLU A C 1
ATOM 1288 O O . GLU A 1 159 ? 19.450 -5.093 1.244 1.00 51.53 159 GLU A O 1
ATOM 1293 N N . ASN A 1 160 ? 17.920 -4.082 0.016 1.00 51.16 160 ASN A N 1
ATOM 1294 C CA . ASN A 1 160 ? 18.755 -4.089 -1.190 1.00 51.16 160 ASN A CA 1
ATOM 1295 C C . ASN A 1 160 ? 19.739 -2.899 -1.216 1.00 51.16 160 ASN A C 1
ATOM 1297 O O . ASN A 1 160 ? 19.746 -2.113 -2.158 1.00 51.16 160 ASN A O 1
ATOM 1301 N N . GLU A 1 161 ? 20.610 -2.776 -0.210 1.00 51.75 161 GLU A N 1
ATOM 1302 C CA . GLU A 1 161 ? 21.625 -1.705 -0.132 1.00 51.75 161 GLU A CA 1
ATOM 1303 C C . GLU A 1 161 ? 22.585 -1.702 -1.342 1.00 51.75 161 GLU A C 1
ATOM 1305 O O . GLU A 1 161 ? 23.022 -0.655 -1.818 1.00 51.75 161 GLU A O 1
ATOM 1310 N N . ALA A 1 162 ? 22.889 -2.874 -1.912 1.00 49.50 162 ALA A N 1
ATOM 1311 C CA . ALA A 1 162 ? 23.912 -3.014 -2.951 1.00 49.50 162 ALA A CA 1
ATOM 1312 C C . ALA A 1 162 ? 23.593 -2.292 -4.278 1.00 49.50 162 ALA A C 1
ATOM 1314 O O . ALA A 1 162 ? 24.522 -1.869 -4.970 1.00 49.50 162 ALA A O 1
ATOM 1315 N N . TYR A 1 163 ? 22.314 -2.141 -4.641 1.00 57.81 163 TYR A N 1
ATOM 1316 C CA . TYR A 1 163 ? 21.906 -1.430 -5.863 1.00 57.81 163 TYR A CA 1
ATOM 1317 C C . TYR A 1 163 ? 22.026 0.093 -5.705 1.00 57.81 163 TYR A C 1
ATOM 1319 O O . TYR A 1 163 ? 22.418 0.783 -6.647 1.00 57.81 163 TYR A O 1
ATOM 1327 N N . TYR A 1 164 ? 21.767 0.596 -4.496 1.00 62.75 164 TYR A N 1
ATOM 1328 C CA . TYR A 1 164 ? 21.803 2.020 -4.157 1.00 62.75 164 TYR A CA 1
ATOM 1329 C C . TYR A 1 164 ? 23.202 2.548 -3.849 1.00 62.75 164 TYR A C 1
ATOM 1331 O O . TYR A 1 164 ? 23.448 3.744 -3.964 1.00 62.75 164 TYR A O 1
ATOM 1339 N N . ASN A 1 165 ? 24.152 1.664 -3.543 1.00 68.50 165 ASN A N 1
ATOM 1340 C CA . ASN A 1 165 ? 25.538 2.052 -3.281 1.00 68.50 165 ASN A CA 1
ATOM 1341 C C . ASN A 1 165 ? 26.290 2.530 -4.540 1.00 68.50 165 ASN A C 1
ATOM 1343 O O . ASN A 1 165 ? 27.318 3.195 -4.424 1.00 68.50 165 ASN A O 1
ATOM 1347 N N . GLN A 1 166 ? 25.821 2.184 -5.749 1.00 77.69 166 GLN A N 1
ATOM 1348 C CA . GLN A 1 166 ? 26.438 2.590 -7.024 1.00 77.69 166 GLN A CA 1
ATOM 1349 C C . GLN A 1 166 ? 25.376 2.916 -8.094 1.00 77.69 166 GLN A C 1
ATOM 1351 O O . GLN A 1 166 ? 25.324 2.250 -9.134 1.00 77.69 166 GLN A O 1
ATOM 1356 N N . PRO A 1 167 ? 24.546 3.955 -7.882 1.00 80.50 167 PRO A N 1
ATOM 1357 C CA . PRO A 1 167 ? 23.406 4.256 -8.753 1.00 80.50 167 PRO A CA 1
ATOM 1358 C C . PRO A 1 167 ? 23.845 4.635 -10.176 1.00 80.50 167 PRO A C 1
ATOM 1360 O O . PRO A 1 167 ? 23.132 4.404 -11.151 1.00 80.50 167 PRO A O 1
ATOM 1363 N N . GLU A 1 168 ? 25.077 5.127 -10.309 1.00 84.50 168 GLU A N 1
ATOM 1364 C CA . GLU A 1 168 ? 25.720 5.492 -11.569 1.00 84.50 168 GLU A CA 1
ATOM 1365 C C . GLU A 1 168 ? 25.789 4.340 -12.578 1.00 84.50 168 GLU A C 1
ATOM 1367 O O . GLU A 1 168 ? 25.717 4.589 -13.775 1.00 84.50 168 GLU A O 1
ATOM 1372 N N . LYS A 1 169 ? 25.877 3.081 -12.125 1.00 84.50 169 LYS A N 1
ATOM 1373 C CA . LYS A 1 169 ? 25.895 1.912 -13.025 1.00 84.50 169 LYS A CA 1
ATOM 1374 C C . LYS A 1 169 ? 24.614 1.758 -13.839 1.00 84.50 169 LYS A C 1
ATOM 1376 O O . LYS A 1 169 ? 24.643 1.147 -14.902 1.00 84.50 169 LYS A O 1
ATOM 1381 N N . PHE A 1 170 ? 23.506 2.263 -13.310 1.00 86.12 170 PHE A N 1
ATOM 1382 C CA . PHE A 1 170 ? 22.182 2.134 -13.909 1.00 86.12 170 PHE A CA 1
ATOM 1383 C C . PHE A 1 170 ? 21.718 3.454 -14.516 1.00 86.12 170 PHE A C 1
ATOM 1385 O O . PHE A 1 170 ? 21.055 3.462 -15.548 1.00 86.12 170 PHE A O 1
ATOM 1392 N N . LEU A 1 171 ? 22.078 4.574 -13.887 1.00 91.12 171 LEU A N 1
ATOM 1393 C CA . LEU A 1 171 ? 21.656 5.904 -14.309 1.00 91.12 171 LEU A CA 1
ATOM 1394 C C . LEU A 1 171 ? 22.617 6.576 -15.293 1.00 91.12 171 LEU A C 1
ATOM 1396 O O . LEU A 1 171 ? 22.248 7.610 -15.839 1.00 91.12 171 LEU A O 1
ATOM 1400 N N . LEU A 1 172 ? 23.819 6.045 -15.537 1.00 92.00 172 LEU A N 1
ATOM 1401 C CA . LEU A 1 172 ? 24.746 6.589 -16.532 1.00 92.00 172 LEU A CA 1
ATOM 1402 C C . LEU A 1 172 ? 25.030 5.567 -17.633 1.00 92.00 172 LEU A C 1
ATOM 1404 O O . LEU A 1 172 ? 25.499 4.461 -17.373 1.00 92.00 172 LEU A O 1
ATOM 1408 N N . THR A 1 173 ? 24.824 5.979 -18.882 1.00 89.94 173 THR A N 1
ATOM 1409 C CA . THR A 1 173 ? 25.235 5.208 -20.059 1.00 89.94 173 THR A CA 1
ATOM 1410 C C . THR A 1 173 ? 26.552 5.760 -20.587 1.00 89.94 173 THR A C 1
ATOM 1412 O O . THR A 1 173 ? 26.642 6.946 -20.911 1.00 89.94 173 THR A O 1
ATOM 1415 N N . ILE A 1 174 ? 27.571 4.903 -20.694 1.00 87.38 174 ILE A N 1
ATOM 1416 C CA . ILE A 1 174 ? 28.870 5.254 -21.280 1.00 87.38 174 ILE A CA 1
ATOM 1417 C C . ILE A 1 174 ? 28.762 5.188 -22.807 1.00 87.38 174 ILE A C 1
ATOM 1419 O O . ILE A 1 174 ? 28.397 4.162 -23.379 1.00 87.38 174 ILE A O 1
ATOM 1423 N N . LEU A 1 175 ? 29.095 6.293 -23.464 1.00 82.50 175 LEU A N 1
ATOM 1424 C CA . LEU A 1 175 ? 29.186 6.430 -24.910 1.00 82.50 175 LEU A CA 1
ATOM 1425 C C . LEU A 1 175 ? 30.618 6.132 -25.403 1.00 82.50 175 LEU A C 1
ATOM 1427 O O . LEU A 1 175 ? 31.584 6.226 -24.634 1.00 82.50 175 LEU A O 1
ATOM 1431 N N . PRO A 1 176 ? 30.793 5.794 -26.696 1.00 76.69 176 PRO A N 1
ATOM 1432 C CA . PRO A 1 176 ? 32.116 5.658 -27.300 1.00 76.69 176 PRO A CA 1
ATOM 1433 C C . PRO A 1 176 ? 32.976 6.905 -27.051 1.00 76.69 176 PRO A C 1
ATOM 1435 O O . PRO A 1 176 ? 32.508 8.025 -27.224 1.00 76.69 176 PRO A O 1
ATOM 1438 N N . GLY A 1 177 ? 34.235 6.713 -26.649 1.00 70.12 177 GLY A N 1
ATOM 1439 C CA . GLY A 1 177 ? 35.130 7.819 -26.278 1.00 70.12 177 GLY A CA 1
ATOM 1440 C C . GLY A 1 177 ? 35.146 8.167 -24.786 1.00 70.12 177 GLY A C 1
ATOM 1441 O O . GLY A 1 177 ? 35.767 9.156 -24.411 1.00 70.12 177 GLY A O 1
ATOM 1442 N N . ASN A 1 178 ? 34.535 7.336 -23.931 1.00 61.03 178 ASN A N 1
ATOM 1443 C CA . ASN A 1 178 ? 34.523 7.495 -22.470 1.00 61.03 178 ASN A CA 1
ATOM 1444 C C . ASN A 1 178 ? 33.713 8.711 -21.976 1.00 61.03 178 ASN A C 1
ATOM 1446 O O . ASN A 1 178 ? 33.879 9.165 -20.843 1.00 61.03 178 ASN A O 1
ATOM 1450 N N . GLU A 1 179 ? 32.819 9.231 -22.817 1.00 81.12 179 GLU A N 1
ATOM 1451 C CA . GLU A 1 179 ? 31.782 10.167 -22.397 1.00 81.12 179 GLU A CA 1
ATOM 1452 C C . GLU A 1 179 ? 30.604 9.412 -21.776 1.00 81.12 179 GLU A C 1
ATOM 1454 O O . GLU A 1 179 ? 30.411 8.232 -22.040 1.00 81.12 179 GLU A O 1
ATOM 1459 N N . TYR A 1 180 ? 29.786 10.080 -20.965 1.00 87.75 180 TYR A N 1
ATOM 1460 C CA . TYR A 1 180 ? 28.579 9.474 -20.405 1.00 87.75 180 TYR A CA 1
ATOM 1461 C C . TYR A 1 180 ? 27.360 10.397 -20.507 1.00 87.75 180 TYR A C 1
ATOM 1463 O O . TYR A 1 180 ? 27.499 11.622 -20.502 1.00 87.75 180 TYR A O 1
ATOM 1471 N N . ILE A 1 181 ? 26.165 9.821 -20.586 1.00 90.94 181 ILE A N 1
ATOM 1472 C CA . ILE A 1 181 ? 24.887 10.546 -20.538 1.00 90.94 181 ILE A CA 1
ATOM 1473 C C . ILE A 1 181 ? 24.002 9.981 -19.433 1.00 90.94 181 ILE A C 1
ATOM 1475 O O . ILE A 1 181 ? 24.154 8.821 -19.045 1.00 90.94 181 ILE A O 1
ATOM 1479 N N . LEU A 1 182 ? 23.083 10.802 -18.928 1.00 93.12 182 LEU A N 1
ATOM 1480 C CA . LEU A 1 182 ? 22.102 10.351 -17.951 1.00 93.12 182 LEU A CA 1
ATOM 1481 C C . LEU A 1 182 ? 21.093 9.414 -18.631 1.00 93.12 182 LEU A C 1
ATOM 1483 O O . LEU A 1 182 ? 20.718 9.596 -19.785 1.00 93.12 182 LEU A O 1
ATOM 1487 N N . THR A 1 183 ? 20.652 8.396 -17.908 1.00 92.62 183 THR A N 1
ATOM 1488 C CA . THR A 1 183 ? 19.578 7.472 -18.277 1.00 92.62 183 THR A CA 1
ATOM 1489 C C . THR A 1 183 ? 18.559 7.503 -17.138 1.00 92.62 183 THR A C 1
ATOM 1491 O O . THR A 1 183 ? 18.621 6.662 -16.240 1.00 92.62 183 THR A O 1
ATOM 1494 N N . PRO A 1 184 ? 17.653 8.502 -17.115 1.00 90.44 184 PRO A N 1
ATOM 1495 C CA . PRO A 1 184 ? 16.799 8.781 -15.955 1.00 90.44 184 PRO A CA 1
ATOM 1496 C C . PRO A 1 184 ? 15.950 7.589 -15.514 1.00 90.44 184 PRO A C 1
ATOM 1498 O O . PRO A 1 184 ? 15.785 7.336 -14.324 1.00 90.44 184 PRO A O 1
ATOM 1501 N N . HIS A 1 185 ? 15.478 6.802 -16.480 1.00 90.94 185 HIS A N 1
ATOM 1502 C CA . HIS A 1 185 ? 14.645 5.627 -16.243 1.00 90.94 185 HIS A CA 1
ATOM 1503 C C . HIS A 1 185 ? 15.450 4.391 -15.823 1.00 90.94 185 HIS A C 1
ATOM 1505 O O . HIS A 1 185 ? 14.852 3.347 -15.579 1.00 90.94 185 HIS A O 1
ATOM 1511 N N . GLY A 1 186 ? 16.781 4.459 -15.732 1.00 88.62 186 GLY A N 1
ATOM 1512 C CA . GLY A 1 186 ? 17.653 3.291 -15.570 1.00 88.62 186 GLY A CA 1
ATOM 1513 C C . GLY A 1 186 ? 17.424 2.470 -14.297 1.00 88.62 186 GLY A C 1
ATOM 1514 O O . GLY A 1 186 ? 17.627 1.260 -14.313 1.00 88.62 186 GLY A O 1
ATOM 1515 N N . LEU A 1 187 ? 16.940 3.101 -13.220 1.00 86.62 187 LEU A N 1
ATOM 1516 C CA . LEU A 1 187 ? 16.585 2.420 -11.965 1.00 86.62 187 LEU A CA 1
ATOM 1517 C C . LEU A 1 187 ? 15.152 1.877 -11.930 1.00 86.62 187 LEU A C 1
ATOM 1519 O O . LEU A 1 187 ? 14.799 1.174 -10.991 1.00 86.62 187 LEU A O 1
ATOM 1523 N N . SER A 1 188 ? 14.308 2.205 -12.908 1.00 88.06 188 SER A N 1
ATOM 1524 C CA . SER A 1 188 ? 12.917 1.745 -12.903 1.00 88.06 188 SER A CA 1
ATOM 1525 C C . SER A 1 188 ? 12.813 0.224 -13.032 1.00 88.06 188 SER A C 1
ATOM 1527 O O . SER A 1 188 ? 13.643 -0.435 -13.668 1.00 88.06 188 SER A O 1
ATOM 1529 N N . LEU A 1 189 ? 11.730 -0.334 -12.485 1.00 84.06 189 LEU A N 1
ATOM 1530 C CA . LEU A 1 189 ? 11.418 -1.756 -12.614 1.00 84.06 189 LEU A CA 1
ATOM 1531 C C . LEU A 1 189 ? 11.318 -2.190 -14.085 1.00 84.06 189 LEU A C 1
ATOM 1533 O O . LEU A 1 189 ? 11.763 -3.275 -14.453 1.00 84.06 189 LEU A O 1
ATOM 1537 N N . THR A 1 190 ? 10.779 -1.331 -14.947 1.00 82.50 190 THR A N 1
ATOM 1538 C CA . THR A 1 190 ? 10.657 -1.594 -16.385 1.00 82.50 190 THR A CA 1
ATOM 1539 C C . THR A 1 190 ? 12.021 -1.626 -17.065 1.00 82.50 190 THR A C 1
ATOM 1541 O O . THR A 1 190 ? 12.264 -2.540 -17.846 1.00 82.50 190 THR A O 1
ATOM 1544 N N . SER A 1 191 ? 12.946 -0.714 -16.741 1.00 84.25 191 SER A N 1
ATOM 1545 C CA . SER A 1 191 ? 14.329 -0.755 -17.242 1.00 84.25 191 SER A CA 1
ATOM 1546 C C . SER A 1 191 ? 15.065 -2.001 -16.776 1.00 84.25 191 SER A C 1
ATOM 1548 O O . SER A 1 191 ? 15.778 -2.627 -17.563 1.00 84.25 191 SER A O 1
ATOM 1550 N N . PHE A 1 192 ? 14.852 -2.416 -15.525 1.00 80.50 192 PHE A N 1
ATOM 1551 C CA . PHE A 1 192 ? 15.390 -3.674 -15.024 1.00 80.50 192 PHE A CA 1
ATOM 1552 C C . PHE A 1 192 ? 14.881 -4.862 -15.857 1.00 80.50 192 PHE A C 1
ATOM 1554 O O . PHE A 1 192 ? 15.688 -5.649 -16.357 1.00 80.50 192 PHE A O 1
ATOM 1561 N N . ILE A 1 193 ? 13.572 -4.946 -16.103 1.00 79.00 193 ILE A N 1
ATOM 1562 C CA . ILE A 1 193 ? 12.970 -6.003 -16.929 1.00 79.00 193 ILE A CA 1
ATOM 1563 C C . ILE A 1 193 ? 13.477 -5.930 -18.376 1.00 79.00 193 ILE A C 1
ATOM 1565 O O . ILE A 1 193 ? 13.905 -6.947 -18.919 1.00 79.00 193 ILE A O 1
ATOM 1569 N N . LYS A 1 194 ? 13.536 -4.736 -18.980 1.00 79.81 194 LYS A N 1
ATOM 1570 C CA . LYS A 1 194 ? 14.094 -4.499 -20.325 1.00 79.81 194 LYS A CA 1
ATOM 1571 C C . LYS A 1 194 ? 15.545 -4.974 -20.423 1.00 79.81 194 LYS A C 1
ATOM 1573 O O . LYS A 1 194 ? 15.908 -5.619 -21.402 1.00 79.81 194 LYS A O 1
ATOM 1578 N N . SER A 1 195 ? 16.369 -4.736 -19.402 1.00 78.06 195 SER A N 1
ATOM 1579 C CA . SER A 1 195 ? 17.761 -5.208 -19.386 1.00 78.06 195 SER A CA 1
ATOM 1580 C C . SER A 1 195 ? 17.860 -6.739 -19.367 1.00 78.06 195 SER A C 1
ATOM 1582 O O . SER A 1 195 ? 18.665 -7.319 -20.099 1.00 78.06 195 SER A O 1
ATOM 1584 N N . LYS A 1 196 ? 16.990 -7.407 -18.594 1.00 76.25 196 LYS A N 1
ATOM 1585 C CA . LYS A 1 196 ? 16.895 -8.872 -18.563 1.00 76.25 196 LYS A CA 1
ATOM 1586 C C . LYS A 1 196 ? 16.429 -9.417 -19.905 1.00 76.25 196 LYS A C 1
ATOM 1588 O O . LYS A 1 196 ? 17.073 -10.311 -20.445 1.00 76.25 196 LYS A O 1
ATOM 1593 N N . LEU A 1 197 ? 15.404 -8.810 -20.491 1.00 75.00 197 LEU A N 1
ATOM 1594 C CA . LEU A 1 197 ? 14.919 -9.133 -21.829 1.00 75.00 197 LEU A CA 1
ATOM 1595 C C . LEU A 1 197 ? 16.041 -9.059 -22.869 1.00 75.00 197 LEU A C 1
ATOM 1597 O O . LEU A 1 197 ? 16.267 -10.033 -23.579 1.00 75.00 197 LEU A O 1
ATOM 1601 N N . ILE A 1 198 ? 16.800 -7.958 -22.911 1.00 77.94 198 ILE A N 1
ATOM 1602 C CA . ILE A 1 198 ? 17.917 -7.782 -23.855 1.00 77.94 198 ILE A CA 1
ATOM 1603 C C . ILE A 1 198 ? 18.965 -8.892 -23.707 1.00 77.94 198 ILE A C 1
ATOM 1605 O O . ILE A 1 198 ? 19.482 -9.376 -24.713 1.00 77.94 198 ILE A O 1
ATOM 1609 N N . SER A 1 199 ? 19.279 -9.309 -22.475 1.00 73.25 199 SER A N 1
ATOM 1610 C CA . SER A 1 199 ? 20.249 -10.387 -22.243 1.00 73.25 199 SER A CA 1
ATOM 1611 C C . SER A 1 199 ? 19.771 -11.741 -22.777 1.00 73.25 199 SER A C 1
ATOM 1613 O O . SER A 1 199 ? 20.575 -12.493 -23.321 1.00 73.25 199 SER A O 1
ATOM 1615 N N . ILE A 1 200 ? 18.463 -12.003 -22.709 1.00 71.81 200 ILE A N 1
ATOM 1616 C CA . ILE A 1 200 ? 17.848 -13.248 -23.185 1.00 71.81 200 ILE A CA 1
ATOM 1617 C C . ILE A 1 200 ? 17.814 -13.311 -24.721 1.00 71.81 200 ILE A C 1
ATOM 1619 O O . ILE A 1 200 ? 17.819 -14.395 -25.294 1.00 71.81 200 ILE A O 1
ATOM 1623 N N . PHE A 1 201 ? 17.828 -12.165 -25.411 1.00 74.50 201 PHE A N 1
ATOM 1624 C CA . PHE A 1 201 ? 17.873 -12.137 -26.876 1.00 74.50 201 PHE A CA 1
ATOM 1625 C C . PHE A 1 201 ? 19.214 -12.580 -27.468 1.00 74.50 201 PHE A C 1
ATOM 1627 O O . PHE A 1 201 ? 19.267 -12.808 -28.672 1.00 74.50 201 PHE A O 1
ATOM 1634 N N . GLN A 1 202 ? 20.289 -12.720 -26.683 1.00 75.69 202 GLN A N 1
ATOM 1635 C CA . GLN A 1 202 ? 21.578 -13.164 -27.219 1.00 75.69 202 GLN A CA 1
ATOM 1636 C C . GLN A 1 202 ? 21.490 -14.604 -27.773 1.00 75.69 202 GLN A C 1
ATOM 1638 O O . GLN A 1 202 ? 20.871 -15.458 -27.148 1.00 75.69 202 GLN A O 1
ATOM 1643 N N . PRO A 1 203 ? 22.116 -14.901 -28.929 1.00 74.31 203 PRO A N 1
ATOM 1644 C CA . PRO A 1 203 ? 23.030 -14.054 -29.683 1.00 74.31 203 PRO A CA 1
ATOM 1645 C C . PRO A 1 203 ? 22.330 -13.241 -30.780 1.00 74.31 203 PRO A C 1
ATOM 1647 O O . PRO A 1 203 ? 22.995 -12.859 -31.724 1.00 74.31 203 PRO A O 1
ATOM 1650 N N . TYR A 1 204 ? 21.028 -12.997 -30.737 1.00 81.94 204 TYR A N 1
ATOM 1651 C CA . TYR A 1 204 ? 20.307 -12.156 -31.698 1.00 81.94 204 TYR A CA 1
ATOM 1652 C C . TYR A 1 204 ? 20.132 -10.725 -31.170 1.00 81.94 204 TYR A C 1
ATOM 1654 O O . TYR A 1 204 ? 20.513 -10.397 -30.043 1.00 81.94 204 TYR A O 1
ATOM 1662 N N . ASP A 1 205 ? 19.644 -9.825 -32.023 1.00 81.44 205 ASP A N 1
ATOM 1663 C CA . ASP A 1 205 ? 19.373 -8.448 -31.602 1.00 81.44 205 ASP A CA 1
ATOM 1664 C C . ASP A 1 205 ? 18.031 -8.384 -30.855 1.00 81.44 205 ASP A C 1
ATOM 1666 O O . ASP A 1 205 ? 17.077 -9.049 -31.268 1.00 81.44 205 ASP A O 1
ATOM 1670 N N . PRO A 1 206 ? 17.922 -7.576 -29.783 1.00 77.38 206 PRO A N 1
ATOM 1671 C CA . PRO A 1 206 ? 16.678 -7.451 -29.039 1.00 77.38 206 PRO A CA 1
ATOM 1672 C C . PRO A 1 206 ? 15.556 -6.903 -29.921 1.00 77.38 206 PRO A C 1
ATOM 1674 O O . PRO A 1 206 ? 15.740 -5.927 -30.655 1.00 77.38 206 PRO A O 1
ATOM 1677 N N . LEU A 1 207 ? 14.380 -7.528 -29.833 1.00 74.31 207 LEU A N 1
ATOM 1678 C CA . LEU A 1 207 ? 13.184 -7.092 -30.549 1.00 74.31 207 LEU A CA 1
ATOM 1679 C C . LEU A 1 207 ? 12.332 -6.172 -29.665 1.00 74.31 207 LEU A C 1
ATOM 1681 O O . LEU A 1 207 ? 12.235 -6.403 -28.458 1.00 74.31 207 LEU A O 1
ATOM 1685 N N . PRO A 1 208 ? 11.682 -5.140 -30.237 1.00 70.44 208 PRO A N 1
ATOM 1686 C CA . PRO A 1 208 ? 10.721 -4.340 -29.491 1.00 70.44 208 PRO A CA 1
ATOM 1687 C C . PRO A 1 208 ? 9.504 -5.202 -29.137 1.00 70.44 208 PRO A C 1
ATOM 1689 O O . PRO A 1 208 ? 8.836 -5.742 -30.017 1.00 70.44 208 PRO A O 1
ATOM 1692 N N . ILE A 1 209 ? 9.192 -5.294 -27.849 1.00 75.06 209 ILE A N 1
ATOM 1693 C CA . ILE A 1 209 ? 8.110 -6.127 -27.301 1.00 75.06 209 ILE A CA 1
ATOM 1694 C C . ILE A 1 209 ? 7.053 -5.255 -26.620 1.00 75.06 209 ILE A C 1
ATOM 1696 O O . ILE A 1 209 ? 6.603 -5.536 -25.515 1.00 75.06 209 ILE A O 1
ATOM 1700 N N . LEU A 1 210 ? 6.643 -4.190 -27.316 1.00 75.06 210 LEU A N 1
ATOM 1701 C CA . LEU A 1 210 ? 5.695 -3.175 -26.831 1.00 75.06 210 LEU A CA 1
ATOM 1702 C C . LEU A 1 210 ? 4.418 -3.780 -26.239 1.00 75.06 210 LEU A C 1
ATOM 1704 O O . LEU A 1 210 ? 3.894 -3.301 -25.242 1.00 75.06 210 LEU A O 1
ATOM 1708 N N . ASP A 1 211 ? 3.921 -4.855 -26.840 1.00 76.69 211 ASP A N 1
ATOM 1709 C CA . ASP A 1 211 ? 2.728 -5.534 -26.353 1.00 76.69 211 ASP A CA 1
ATOM 1710 C C . ASP A 1 211 ? 2.957 -6.244 -25.012 1.00 76.69 211 ASP A C 1
ATOM 1712 O O . ASP A 1 211 ? 2.110 -6.164 -24.126 1.00 76.69 211 ASP A O 1
ATOM 1716 N N . PHE A 1 212 ? 4.120 -6.871 -24.828 1.00 80.25 212 PHE A N 1
ATOM 1717 C CA . PHE A 1 212 ? 4.504 -7.419 -23.530 1.00 80.25 212 PHE A CA 1
ATOM 1718 C C . PHE A 1 212 ? 4.676 -6.308 -22.490 1.00 80.25 212 PHE A C 1
ATOM 1720 O O . PHE A 1 212 ? 4.227 -6.469 -21.363 1.00 80.25 212 PHE A O 1
ATOM 1727 N N . GLU A 1 213 ? 5.263 -5.165 -22.861 1.00 80.75 213 GLU A N 1
ATOM 1728 C CA . GLU A 1 213 ? 5.389 -4.003 -21.965 1.00 80.75 213 GLU A CA 1
ATOM 1729 C C . GLU A 1 213 ? 4.013 -3.490 -21.506 1.00 80.75 213 GLU A C 1
ATOM 1731 O O . GLU A 1 213 ? 3.812 -3.242 -20.320 1.00 80.75 213 GLU A O 1
ATOM 1736 N N . ILE A 1 214 ? 3.031 -3.420 -22.413 1.00 82.44 214 ILE A N 1
ATOM 1737 C CA . ILE A 1 214 ? 1.642 -3.060 -22.079 1.00 82.44 214 ILE A CA 1
ATOM 1738 C C . ILE A 1 214 ? 1.022 -4.070 -21.106 1.00 82.44 214 ILE A C 1
ATOM 1740 O O . ILE A 1 214 ? 0.371 -3.670 -20.139 1.00 82.44 214 ILE A O 1
ATOM 1744 N N . ASP A 1 215 ? 1.191 -5.369 -21.361 1.00 86.19 215 ASP A N 1
ATOM 1745 C CA . ASP A 1 215 ? 0.611 -6.418 -20.516 1.00 86.19 215 ASP A CA 1
ATOM 1746 C C . ASP A 1 215 ? 1.292 -6.466 -19.138 1.00 86.19 215 ASP A C 1
ATOM 1748 O O . ASP A 1 215 ? 0.617 -6.603 -18.119 1.00 86.19 215 ASP A O 1
ATOM 1752 N N . LEU A 1 216 ? 2.604 -6.229 -19.092 1.00 85.81 216 LEU A N 1
ATOM 1753 C CA . LEU A 1 216 ? 3.375 -6.057 -17.868 1.00 85.81 216 LEU A CA 1
ATOM 1754 C C . LEU A 1 216 ? 2.892 -4.848 -17.059 1.00 85.81 216 LEU A C 1
ATOM 1756 O O . LEU A 1 216 ? 2.682 -4.973 -15.857 1.00 85.81 216 LEU A O 1
ATOM 1760 N N . HIS A 1 217 ? 2.684 -3.689 -17.690 1.00 85.44 217 HIS A N 1
ATOM 1761 C CA . HIS A 1 217 ? 2.159 -2.510 -16.995 1.00 85.44 217 HIS A CA 1
ATOM 1762 C C . HIS A 1 217 ? 0.772 -2.773 -16.407 1.00 85.44 217 HIS A C 1
ATOM 1764 O O . HIS A 1 217 ? 0.527 -2.439 -15.251 1.00 85.44 217 HIS A O 1
ATOM 1770 N N . ARG A 1 218 ? -0.118 -3.422 -17.170 1.00 85.81 218 ARG A N 1
ATOM 1771 C CA . ARG A 1 218 ? -1.438 -3.831 -16.666 1.00 85.81 218 ARG A CA 1
ATOM 1772 C C . ARG A 1 218 ? -1.315 -4.761 -15.471 1.00 85.81 218 ARG A C 1
ATOM 1774 O O . ARG A 1 218 ? -1.952 -4.510 -14.460 1.00 85.81 218 ARG A O 1
ATOM 1781 N N . PHE A 1 219 ? -0.452 -5.769 -15.554 1.00 86.81 219 PHE A N 1
ATOM 1782 C CA . PHE A 1 219 ? -0.200 -6.677 -14.442 1.00 86.81 219 PHE A CA 1
ATOM 1783 C C . PHE A 1 219 ? 0.258 -5.944 -13.183 1.00 86.81 219 PHE A C 1
ATOM 1785 O O . PHE A 1 219 ? -0.312 -6.174 -12.125 1.00 86.81 219 PHE A O 1
ATOM 1792 N N . LEU A 1 220 ? 1.236 -5.042 -13.297 1.00 84.19 220 LEU A N 1
ATOM 1793 C CA . LEU A 1 220 ? 1.753 -4.273 -12.161 1.00 84.19 220 LEU A CA 1
ATOM 1794 C C . LEU A 1 220 ? 0.673 -3.405 -11.492 1.00 84.19 220 LEU A C 1
ATOM 1796 O O . LEU A 1 220 ? 0.700 -3.233 -10.272 1.00 84.19 220 LEU A O 1
ATOM 1800 N N . ILE A 1 221 ? -0.267 -2.873 -12.282 1.00 82.19 221 ILE A N 1
ATOM 1801 C CA . ILE A 1 221 ? -1.414 -2.094 -11.799 1.00 82.19 221 ILE A CA 1
ATOM 1802 C C . ILE A 1 221 ? -2.449 -3.014 -11.137 1.00 82.19 221 ILE A C 1
ATOM 1804 O O . ILE A 1 221 ? -2.846 -2.764 -10.000 1.00 82.19 221 ILE A O 1
ATOM 1808 N N . ASP A 1 222 ? -2.859 -4.084 -11.821 1.00 84.75 222 ASP A N 1
ATOM 1809 C CA . ASP A 1 222 ? -3.930 -4.988 -11.386 1.00 84.75 222 ASP A CA 1
ATOM 1810 C C . ASP A 1 222 ? -3.563 -5.745 -10.101 1.00 84.75 222 ASP A C 1
ATOM 1812 O O . ASP A 1 222 ? -4.425 -5.996 -9.257 1.00 84.75 222 ASP A O 1
ATOM 1816 N N . THR A 1 223 ? -2.285 -6.090 -9.920 1.00 81.81 223 THR A N 1
ATOM 1817 C CA . THR A 1 223 ? -1.793 -6.773 -8.712 1.00 81.81 223 THR A CA 1
ATOM 1818 C C . THR A 1 223 ? -1.343 -5.817 -7.609 1.00 81.81 223 THR A C 1
ATOM 1820 O O . THR A 1 223 ? -1.045 -6.272 -6.505 1.00 81.81 223 THR A O 1
ATOM 1823 N N . ASN A 1 224 ? -1.311 -4.501 -7.865 1.00 79.62 224 ASN A N 1
ATOM 1824 C CA . ASN A 1 224 ? -0.840 -3.473 -6.924 1.00 79.62 224 ASN A CA 1
ATOM 1825 C C . ASN A 1 224 ? 0.581 -3.752 -6.377 1.00 79.62 224 ASN A C 1
ATOM 1827 O O . ASN A 1 224 ? 0.919 -3.329 -5.269 1.00 79.62 224 ASN A O 1
ATOM 1831 N N . THR A 1 225 ? 1.418 -4.474 -7.134 1.00 76.69 225 THR A N 1
ATOM 1832 C CA . THR A 1 225 ? 2.792 -4.834 -6.734 1.00 76.69 225 THR A CA 1
ATOM 1833 C C . THR A 1 225 ? 3.787 -3.696 -6.937 1.00 76.69 225 THR A C 1
ATOM 1835 O O . THR A 1 225 ? 4.866 -3.698 -6.342 1.00 76.69 225 THR A O 1
ATOM 1838 N N . ALA A 1 226 ? 3.458 -2.730 -7.795 1.00 84.31 226 ALA A N 1
ATOM 1839 C CA . ALA A 1 226 ? 4.311 -1.588 -8.078 1.00 84.31 226 ALA A CA 1
ATOM 1840 C C . ALA A 1 226 ? 3.522 -0.278 -8.094 1.00 84.31 226 ALA A C 1
ATOM 1842 O O . ALA A 1 226 ? 2.349 -0.223 -8.452 1.00 84.31 226 ALA A O 1
ATOM 1843 N N . GLU A 1 227 ? 4.204 0.793 -7.720 1.00 85.75 227 GLU A N 1
ATOM 1844 C CA . GLU A 1 227 ? 3.727 2.156 -7.814 1.00 85.75 227 GLU A CA 1
ATOM 1845 C C . GLU A 1 227 ? 4.214 2.785 -9.123 1.00 85.75 227 GLU A C 1
ATOM 1847 O O . GLU A 1 227 ? 5.412 2.816 -9.413 1.00 85.75 227 GLU A O 1
ATOM 1852 N N . PHE A 1 228 ? 3.278 3.314 -9.909 1.00 88.88 228 PHE A N 1
ATOM 1853 C CA . PHE A 1 228 ? 3.591 4.159 -11.057 1.00 88.88 228 PHE A CA 1
ATOM 1854 C C . PHE A 1 228 ? 4.112 5.518 -10.579 1.00 88.88 228 PHE A C 1
ATOM 1856 O O . PHE A 1 228 ? 3.452 6.183 -9.776 1.00 88.88 228 PHE A O 1
ATOM 1863 N N . ILE A 1 229 ? 5.272 5.945 -11.075 1.00 87.88 229 ILE A N 1
ATOM 1864 C CA . ILE A 1 229 ? 5.880 7.241 -10.755 1.00 87.88 229 ILE A CA 1
ATOM 1865 C C . ILE A 1 229 ? 5.661 8.221 -11.900 1.00 87.88 229 ILE A C 1
ATOM 1867 O O . ILE A 1 229 ? 4.992 9.231 -11.719 1.00 87.88 229 ILE A O 1
ATOM 1871 N N . TYR A 1 230 ? 6.210 7.907 -13.068 1.00 86.25 230 TYR A N 1
ATOM 1872 C CA . TYR A 1 230 ? 6.238 8.746 -14.268 1.00 86.25 230 TYR A CA 1
ATOM 1873 C C . TYR A 1 230 ? 6.354 7.840 -15.502 1.00 86.25 230 TYR A C 1
ATOM 1875 O O . TYR A 1 230 ? 6.570 6.658 -15.300 1.00 86.25 230 TYR A O 1
ATOM 1883 N N . ASP A 1 231 ? 6.218 8.336 -16.736 1.00 80.56 231 ASP A N 1
ATOM 1884 C CA . ASP A 1 231 ? 6.267 7.561 -17.999 1.00 80.56 231 ASP A CA 1
ATOM 1885 C C . ASP A 1 231 ? 7.158 6.298 -17.948 1.00 80.56 231 ASP A C 1
ATOM 1887 O O . ASP A 1 231 ? 8.376 6.378 -17.820 1.00 80.56 231 ASP A O 1
ATOM 1891 N N . ASP A 1 232 ? 6.556 5.105 -18.008 1.00 77.50 232 ASP A N 1
ATOM 1892 C CA . ASP A 1 232 ? 7.229 3.798 -17.876 1.00 77.50 232 ASP A CA 1
ATOM 1893 C C . ASP A 1 232 ? 8.104 3.603 -16.616 1.00 77.50 232 ASP A C 1
ATOM 1895 O O . ASP A 1 232 ? 8.808 2.611 -16.497 1.00 77.50 232 ASP A O 1
ATOM 1899 N N . TYR A 1 233 ? 8.076 4.491 -15.633 1.00 89.62 233 TYR A N 1
ATOM 1900 C CA . TYR A 1 233 ? 8.818 4.414 -14.381 1.00 89.62 233 TYR A CA 1
ATOM 1901 C C . TYR A 1 233 ? 7.944 3.830 -13.271 1.00 89.62 233 TYR A C 1
ATOM 1903 O O . TYR A 1 233 ? 7.093 4.509 -12.694 1.00 89.62 233 TYR A O 1
ATOM 1911 N N . TYR A 1 234 ? 8.209 2.572 -12.927 1.00 88.25 234 TYR A N 1
ATOM 1912 C CA . TYR A 1 234 ? 7.546 1.868 -11.833 1.00 88.25 234 TYR A CA 1
ATOM 1913 C C . TYR A 1 234 ? 8.542 1.533 -10.725 1.00 88.25 234 TYR A C 1
ATOM 1915 O O . TYR A 1 234 ? 9.685 1.157 -11.005 1.00 88.25 234 TYR A O 1
ATOM 1923 N N . ILE A 1 235 ? 8.087 1.643 -9.480 1.00 86.88 235 ILE A N 1
ATOM 1924 C CA . ILE A 1 235 ? 8.833 1.264 -8.276 1.00 86.88 235 ILE A CA 1
ATOM 1925 C C . ILE A 1 235 ? 8.085 0.143 -7.576 1.00 86.88 235 ILE A C 1
ATOM 1927 O O . ILE A 1 235 ? 6.863 0.170 -7.489 1.00 86.88 235 ILE A O 1
ATOM 1931 N N . VAL A 1 236 ? 8.803 -0.851 -7.069 1.00 80.69 236 VAL A N 1
ATOM 1932 C CA . VAL A 1 236 ? 8.187 -1.937 -6.303 1.00 80.69 236 VAL A CA 1
ATOM 1933 C C . VAL A 1 236 ? 7.590 -1.383 -5.009 1.00 80.69 236 VAL A C 1
ATOM 1935 O O . VAL A 1 236 ? 8.269 -0.703 -4.239 1.00 80.69 236 VAL A O 1
ATOM 1938 N N . LYS A 1 237 ? 6.315 -1.685 -4.755 1.00 77.06 237 LYS A N 1
ATOM 1939 C CA . LYS A 1 237 ? 5.624 -1.214 -3.557 1.00 77.06 237 LYS A CA 1
ATOM 1940 C C . LYS A 1 237 ? 6.042 -2.078 -2.372 1.00 77.06 237 LYS A C 1
ATOM 1942 O O . LYS A 1 237 ? 5.729 -3.264 -2.317 1.00 77.06 237 LYS A O 1
ATOM 1947 N N . ARG A 1 238 ? 6.755 -1.485 -1.416 1.00 72.75 238 ARG A N 1
ATOM 1948 C CA . ARG A 1 238 ? 7.072 -2.129 -0.136 1.00 72.75 238 ARG A CA 1
ATOM 1949 C C . ARG A 1 238 ? 6.038 -1.733 0.904 1.00 72.75 238 ARG A C 1
ATOM 1951 O O . ARG A 1 238 ? 5.613 -0.580 0.944 1.00 72.75 238 ARG A O 1
ATOM 1958 N N . ASN A 1 239 ? 5.658 -2.684 1.753 1.00 68.31 239 ASN A N 1
ATOM 1959 C CA . ASN A 1 239 ? 4.840 -2.367 2.916 1.00 68.31 239 ASN A CA 1
ATOM 1960 C C . ASN A 1 239 ? 5.635 -1.439 3.834 1.00 68.31 239 ASN A C 1
ATOM 1962 O O . ASN A 1 239 ? 6.779 -1.730 4.182 1.00 68.31 239 ASN A O 1
ATOM 1966 N N . VAL A 1 240 ? 5.018 -0.325 4.216 1.00 75.38 240 VAL A N 1
ATOM 1967 C CA . VAL A 1 240 ? 5.549 0.540 5.265 1.00 75.38 240 VAL A CA 1
ATOM 1968 C C . VAL A 1 240 ? 5.430 -0.222 6.579 1.00 75.38 240 VAL A C 1
ATOM 1970 O O . VAL A 1 240 ? 4.330 -0.602 6.977 1.00 75.38 240 VAL A O 1
ATOM 1973 N N . VAL A 1 241 ? 6.560 -0.461 7.239 1.00 77.94 241 VAL A N 1
ATOM 1974 C CA . VAL A 1 241 ? 6.600 -1.120 8.546 1.00 77.94 241 VAL A CA 1
ATOM 1975 C C . VAL A 1 241 ? 7.079 -0.107 9.575 1.00 77.94 241 VAL A C 1
ATOM 1977 O O . VAL A 1 241 ? 8.187 0.424 9.458 1.00 77.94 241 VAL A O 1
ATOM 1980 N N . LEU A 1 242 ? 6.231 0.153 10.569 1.00 77.94 242 LEU A N 1
ATOM 1981 C CA . LEU A 1 242 ? 6.540 1.005 11.712 1.00 77.94 242 LEU A CA 1
ATOM 1982 C C . LEU A 1 242 ? 6.869 0.143 12.937 1.00 77.94 242 LEU A C 1
ATOM 1984 O O . LEU A 1 242 ? 6.264 -0.913 13.140 1.00 77.94 242 LEU A O 1
ATOM 1988 N N . ASN A 1 243 ? 7.825 0.585 13.752 1.00 77.94 243 ASN A N 1
ATOM 1989 C CA . ASN A 1 243 ? 8.097 -0.006 15.061 1.00 77.94 243 ASN A CA 1
ATOM 1990 C C . ASN A 1 243 ? 7.015 0.408 16.085 1.00 77.94 243 ASN A C 1
ATOM 1992 O O . ASN A 1 243 ? 6.101 1.177 15.784 1.00 77.94 243 ASN A O 1
ATOM 1996 N N . SER A 1 244 ? 7.105 -0.091 17.321 1.00 69.25 244 SER A N 1
ATOM 1997 C CA . SER A 1 244 ? 6.171 0.270 18.402 1.00 69.25 244 SER A CA 1
ATOM 1998 C C . SER A 1 244 ? 6.188 1.761 18.759 1.00 69.25 244 SER A C 1
ATOM 2000 O O . SER A 1 244 ? 5.200 2.269 19.275 1.00 69.25 244 SER A O 1
ATOM 2002 N N . SER A 1 245 ? 7.284 2.461 18.468 1.00 66.12 245 SER A N 1
ATOM 2003 C CA . SER A 1 245 ? 7.422 3.911 18.648 1.00 66.12 245 SER A CA 1
ATOM 2004 C C . SER A 1 245 ? 6.859 4.713 17.464 1.00 66.12 245 SER A C 1
ATOM 2006 O O . SER A 1 245 ? 6.861 5.942 17.489 1.00 66.12 245 SER A O 1
ATOM 2008 N N . GLY A 1 246 ? 6.370 4.036 16.418 1.00 67.50 246 GLY A N 1
ATOM 2009 C CA . GLY A 1 246 ? 5.845 4.665 15.209 1.00 67.50 246 GLY A CA 1
ATOM 2010 C C . GLY A 1 246 ? 6.924 5.165 14.241 1.00 67.50 246 GLY A C 1
ATOM 2011 O O . GLY A 1 246 ? 6.625 5.952 13.348 1.00 67.50 246 GLY A O 1
ATOM 2012 N N . GLU A 1 247 ? 8.176 4.742 14.402 1.00 73.19 247 GLU A N 1
ATOM 2013 C CA . GLU A 1 247 ? 9.268 5.059 13.480 1.00 73.19 247 GLU A CA 1
ATOM 2014 C C . GLU A 1 247 ? 9.391 3.999 12.384 1.00 73.19 247 GLU A C 1
ATOM 2016 O O . GLU A 1 247 ? 9.092 2.821 12.591 1.00 73.19 247 GLU A O 1
ATOM 2021 N N . LEU A 1 248 ? 9.878 4.412 11.215 1.00 73.88 248 LEU A N 1
ATOM 2022 C CA . LEU A 1 248 ? 10.135 3.515 10.093 1.00 73.88 248 LEU A CA 1
ATOM 2023 C C . LEU A 1 248 ? 11.236 2.505 10.422 1.00 73.88 248 LEU A C 1
ATOM 2025 O O . LEU A 1 248 ? 12.346 2.885 10.782 1.00 73.88 248 LEU A O 1
ATOM 2029 N N . VAL A 1 249 ? 10.949 1.219 10.206 1.00 76.75 249 VAL A N 1
ATOM 2030 C CA . VAL A 1 249 ? 11.958 0.151 10.310 1.00 76.75 249 VAL A CA 1
ATOM 2031 C C . VAL A 1 249 ? 12.900 0.173 9.103 1.00 76.75 249 VAL A C 1
ATOM 2033 O O . VAL A 1 249 ? 14.102 -0.016 9.251 1.00 76.75 249 VAL A O 1
ATOM 2036 N N . VAL A 1 250 ? 12.357 0.423 7.907 1.00 73.25 250 VAL A N 1
ATOM 2037 C CA . VAL A 1 250 ? 13.112 0.507 6.648 1.00 73.25 250 VAL A CA 1
ATOM 2038 C C . VAL A 1 250 ? 12.604 1.706 5.844 1.00 73.25 250 VAL A C 1
ATOM 2040 O O . VAL A 1 250 ? 11.383 1.876 5.738 1.00 73.25 250 VAL A O 1
ATOM 2043 N N . PRO A 1 251 ? 13.489 2.531 5.249 1.00 74.88 251 PRO A N 1
ATOM 2044 C CA . PRO A 1 251 ? 13.058 3.618 4.383 1.00 74.88 251 PRO A CA 1
ATOM 2045 C C . PRO A 1 251 ? 12.287 3.074 3.166 1.00 74.88 251 PRO A C 1
ATOM 2047 O O . PRO A 1 251 ? 12.714 2.086 2.559 1.00 74.88 251 PRO A O 1
ATOM 2050 N N . PRO A 1 252 ? 11.172 3.707 2.767 1.00 79.31 252 PRO A N 1
ATOM 2051 C CA . PRO A 1 252 ? 10.427 3.304 1.579 1.00 79.31 252 PRO A CA 1
ATOM 2052 C C . PRO A 1 252 ? 11.283 3.337 0.305 1.00 79.31 252 PRO A C 1
ATOM 2054 O O . PRO A 1 252 ? 12.175 4.172 0.156 1.00 79.31 252 PRO A O 1
ATOM 2057 N N . GLU A 1 253 ? 10.978 2.459 -0.654 1.00 80.56 253 GLU A N 1
ATOM 2058 C CA . GLU A 1 253 ? 11.729 2.330 -1.917 1.00 80.56 253 GLU A CA 1
ATOM 2059 C C . GLU A 1 253 ? 11.799 3.656 -2.697 1.00 80.56 253 GLU A C 1
ATOM 2061 O O . GLU A 1 253 ? 12.833 4.011 -3.265 1.00 80.56 253 GLU A O 1
ATOM 2066 N N . LEU A 1 254 ? 10.721 4.445 -2.636 1.00 86.31 254 LEU A N 1
ATOM 2067 C CA . LEU A 1 254 ? 10.632 5.783 -3.220 1.00 86.31 254 LEU A CA 1
ATOM 2068 C C . LEU A 1 254 ? 11.798 6.692 -2.795 1.00 86.31 254 LEU A C 1
ATOM 2070 O O . LEU A 1 254 ? 12.347 7.412 -3.628 1.00 86.31 254 LEU A O 1
ATOM 2074 N N . PHE A 1 255 ? 12.190 6.639 -1.517 1.00 83.44 255 PHE A N 1
ATOM 2075 C CA . PHE A 1 255 ? 13.264 7.467 -0.973 1.00 83.44 255 PHE A CA 1
ATOM 2076 C C . PHE A 1 255 ? 14.618 7.096 -1.588 1.00 83.44 255 PHE A C 1
ATOM 2078 O O . PHE A 1 255 ? 15.350 7.964 -2.059 1.00 83.44 255 PHE A O 1
ATOM 2085 N N . HIS A 1 256 ? 14.922 5.803 -1.689 1.00 82.94 256 HIS A N 1
ATOM 2086 C CA . HIS A 1 256 ? 16.183 5.339 -2.264 1.00 82.94 256 HIS A CA 1
ATOM 2087 C C . HIS A 1 256 ? 16.332 5.707 -3.747 1.00 82.94 256 HIS A C 1
ATOM 2089 O O . HIS A 1 256 ? 17.406 6.138 -4.183 1.00 82.94 256 HIS A O 1
ATOM 2095 N N . HIS A 1 257 ? 15.252 5.587 -4.525 1.00 88.12 257 HIS A N 1
ATOM 2096 C CA . HIS A 1 257 ? 15.234 6.015 -5.925 1.00 88.12 257 HIS A CA 1
ATOM 2097 C C . HIS A 1 257 ? 15.426 7.530 -6.061 1.00 88.12 257 HIS A C 1
ATOM 2099 O O . HIS A 1 257 ? 16.204 7.969 -6.911 1.00 88.12 257 HIS A O 1
ATOM 2105 N N . PHE A 1 258 ? 14.769 8.319 -5.205 1.00 89.44 258 PHE A N 1
ATOM 2106 C CA . PHE A 1 258 ? 14.925 9.771 -5.168 1.00 89.44 258 PHE A CA 1
ATOM 2107 C C . PHE A 1 258 ? 16.376 10.181 -4.897 1.00 89.44 258 PHE A C 1
ATOM 2109 O O . PHE A 1 258 ? 16.957 10.914 -5.699 1.00 89.44 258 PHE A O 1
ATOM 2116 N N . VAL A 1 259 ? 16.992 9.663 -3.829 1.00 87.00 259 VAL A N 1
ATOM 2117 C CA . VAL A 1 259 ? 18.380 9.995 -3.461 1.00 87.00 259 VAL A CA 1
ATOM 2118 C C . VAL A 1 259 ? 19.358 9.579 -4.561 1.00 87.00 259 VAL A C 1
ATOM 2120 O O . VAL A 1 259 ? 20.257 10.338 -4.928 1.00 87.00 259 VAL A O 1
ATOM 2123 N N . SER A 1 260 ? 19.151 8.402 -5.155 1.00 88.69 260 SER A N 1
ATOM 2124 C CA . SER A 1 260 ? 19.987 7.886 -6.245 1.00 88.69 260 SER A CA 1
ATOM 2125 C C . SER A 1 260 ? 19.925 8.755 -7.502 1.00 88.69 260 SER A C 1
ATOM 2127 O O . SER A 1 260 ? 20.963 9.081 -8.095 1.00 88.69 260 SER A O 1
ATOM 2129 N N . LEU A 1 261 ? 18.714 9.154 -7.904 1.00 91.50 261 LEU A N 1
ATOM 2130 C CA . LEU A 1 261 ? 18.499 10.044 -9.040 1.00 91.50 261 LEU A CA 1
ATOM 2131 C C . LEU A 1 261 ? 19.100 11.421 -8.766 1.00 91.50 261 LEU A C 1
ATOM 2133 O O . LEU A 1 261 ? 19.858 11.930 -9.590 1.00 91.50 261 LEU A O 1
ATOM 2137 N N . LEU A 1 262 ? 18.814 11.994 -7.597 1.00 91.56 262 LEU A N 1
ATOM 2138 C CA . LEU A 1 262 ? 19.299 13.305 -7.194 1.00 91.56 262 LEU A CA 1
ATOM 2139 C C . LEU A 1 262 ? 20.835 13.350 -7.148 1.00 91.56 262 LEU A C 1
ATOM 2141 O O . LEU A 1 262 ? 21.442 14.271 -7.695 1.00 91.56 262 LEU A O 1
ATOM 2145 N N . SER A 1 263 ? 21.475 12.336 -6.561 1.00 88.19 263 SER A N 1
ATOM 2146 C CA . SER A 1 263 ? 22.936 12.227 -6.527 1.00 88.19 263 SER A CA 1
ATOM 2147 C C . SER A 1 263 ? 23.541 12.160 -7.929 1.00 88.19 263 SER A C 1
ATOM 2149 O O . SER A 1 263 ? 24.593 12.754 -8.168 1.00 88.19 263 SER A O 1
ATOM 2151 N N . THR A 1 264 ? 22.909 11.434 -8.852 1.00 90.94 264 THR A N 1
ATOM 2152 C CA . THR A 1 264 ? 23.420 11.301 -10.223 1.00 90.94 264 THR A CA 1
ATOM 2153 C C . THR A 1 264 ? 23.183 12.580 -11.027 1.00 90.94 264 THR A C 1
ATOM 2155 O O . THR A 1 264 ? 24.060 13.005 -11.779 1.00 90.94 264 THR A O 1
ATOM 2158 N N . LEU A 1 265 ? 22.041 13.243 -10.826 1.00 91.75 265 LEU A N 1
ATOM 2159 C CA . LEU A 1 265 ? 21.740 14.548 -11.411 1.00 91.75 265 LEU A CA 1
ATOM 2160 C C . LEU A 1 265 ? 22.733 15.613 -10.953 1.00 91.75 265 LEU A C 1
ATOM 2162 O O . LEU A 1 265 ? 23.267 16.328 -11.792 1.00 91.75 265 LEU A O 1
ATOM 2166 N N . ASP A 1 266 ? 23.035 15.693 -9.657 1.00 89.62 266 ASP A N 1
ATOM 2167 C CA . ASP A 1 266 ? 24.027 16.636 -9.130 1.00 89.62 266 ASP A CA 1
ATOM 2168 C C . ASP A 1 266 ? 25.411 16.429 -9.767 1.00 89.62 266 ASP A C 1
ATOM 2170 O O . ASP A 1 266 ? 26.062 17.396 -10.171 1.00 89.62 266 ASP A O 1
ATOM 2174 N N . LYS A 1 267 ? 25.835 15.171 -9.939 1.00 89.25 267 LYS A N 1
ATOM 2175 C CA . LYS A 1 267 ? 27.079 14.839 -10.642 1.00 89.25 267 LYS A CA 1
ATOM 2176 C C . LYS A 1 267 ? 27.053 15.307 -12.097 1.00 89.25 267 LYS A C 1
ATOM 2178 O O . LYS A 1 267 ? 27.938 16.048 -12.512 1.00 89.25 267 LYS A O 1
ATOM 2183 N N . VAL A 1 268 ? 26.028 14.924 -12.865 1.00 90.88 268 VAL A N 1
ATOM 2184 C CA . VAL A 1 268 ? 25.879 15.324 -14.279 1.00 90.88 268 VAL A CA 1
ATOM 2185 C C . VAL A 1 268 ? 25.821 16.849 -14.412 1.00 90.88 268 VAL A C 1
ATOM 2187 O O . VAL A 1 268 ? 26.418 17.421 -15.329 1.00 90.88 268 VAL A O 1
ATOM 2190 N N . PHE A 1 269 ? 25.141 17.517 -13.478 1.00 89.88 269 PHE A N 1
ATOM 2191 C CA . PHE A 1 269 ? 25.041 18.967 -13.441 1.00 89.88 269 PHE A CA 1
ATOM 2192 C C . PHE A 1 269 ? 26.425 19.609 -13.312 1.00 89.88 269 PHE A C 1
ATOM 2194 O O . PHE A 1 269 ? 26.792 20.462 -14.124 1.00 89.88 269 PHE A O 1
ATOM 2201 N N . ARG A 1 270 ? 27.220 19.149 -12.338 1.00 87.88 270 ARG A N 1
ATOM 2202 C CA . ARG A 1 270 ? 28.572 19.656 -12.069 1.00 87.88 270 ARG A CA 1
ATOM 2203 C C . ARG A 1 270 ? 29.554 19.357 -13.192 1.00 87.88 270 ARG A C 1
ATOM 2205 O O . ARG A 1 270 ? 30.263 20.265 -13.623 1.00 87.88 270 ARG A O 1
ATOM 2212 N N . ASP A 1 271 ? 29.572 18.114 -13.657 1.00 89.38 271 ASP A N 1
ATOM 2213 C CA . ASP A 1 271 ? 30.567 17.622 -14.608 1.00 89.38 271 ASP A CA 1
ATOM 2214 C C . ASP A 1 271 ? 30.313 18.142 -16.028 1.00 89.38 271 ASP A C 1
ATOM 2216 O O . ASP A 1 271 ? 31.265 18.391 -16.769 1.00 89.38 271 ASP A O 1
ATOM 2220 N N . LYS A 1 272 ? 29.041 18.310 -16.425 1.00 88.94 272 LYS A N 1
ATOM 2221 C CA . LYS A 1 272 ? 28.671 18.618 -17.816 1.00 88.94 272 LYS A CA 1
ATOM 2222 C C . LYS A 1 272 ? 27.810 19.869 -17.972 1.00 88.94 272 LYS A C 1
ATOM 2224 O O . LYS A 1 272 ? 28.170 20.765 -18.738 1.00 88.94 272 LYS A O 1
ATOM 2229 N N . VAL A 1 273 ? 26.689 19.971 -17.256 1.00 87.62 273 VAL A N 1
ATOM 2230 C CA . VAL A 1 273 ? 25.684 21.029 -17.506 1.00 87.62 273 VAL A CA 1
ATOM 2231 C C . VAL A 1 273 ? 26.220 22.424 -17.180 1.00 87.62 273 VAL A C 1
ATOM 2233 O O . VAL A 1 273 ? 25.981 23.358 -17.941 1.00 87.62 273 VAL A O 1
ATOM 2236 N N . ILE A 1 274 ? 27.010 22.582 -16.114 1.00 87.31 274 ILE A N 1
ATOM 2237 C CA . ILE A 1 274 ? 27.663 23.863 -15.795 1.00 87.31 274 ILE A CA 1
ATOM 2238 C C . ILE A 1 274 ? 28.571 24.325 -16.943 1.00 87.31 274 ILE A C 1
ATOM 2240 O O . ILE A 1 274 ? 28.604 25.516 -17.258 1.00 87.31 274 ILE A O 1
ATOM 2244 N N . GLY A 1 275 ? 29.303 23.404 -17.578 1.00 85.81 275 GLY A N 1
ATOM 2245 C CA . GLY A 1 275 ? 30.136 23.707 -18.744 1.00 85.81 275 GLY A CA 1
ATOM 2246 C C . GLY A 1 275 ? 29.304 24.225 -19.917 1.00 85.81 275 GLY A C 1
ATOM 2247 O O . GLY A 1 275 ? 29.631 25.263 -20.494 1.00 85.81 275 GLY A O 1
ATOM 2248 N N . ILE A 1 276 ? 28.179 23.561 -20.196 1.00 85.12 276 ILE A N 1
ATOM 2249 C CA . ILE A 1 276 ? 27.215 23.961 -21.231 1.00 85.12 276 ILE A CA 1
ATOM 2250 C C . ILE A 1 276 ? 26.635 25.352 -20.931 1.00 85.12 276 ILE A C 1
ATOM 2252 O O . ILE A 1 276 ? 26.631 26.227 -21.795 1.00 85.12 276 ILE A O 1
ATOM 2256 N N . LEU A 1 277 ? 26.196 25.601 -19.695 1.00 81.06 277 LEU A N 1
ATOM 2257 C CA . LEU A 1 277 ? 25.630 26.888 -19.283 1.00 81.06 277 LEU A CA 1
ATOM 2258 C C . LEU A 1 277 ? 26.644 28.037 -19.381 1.00 81.06 277 LEU A C 1
ATOM 2260 O O . LEU A 1 277 ? 26.296 29.129 -19.832 1.00 81.06 277 LEU A O 1
ATOM 2264 N N . LYS A 1 278 ? 27.907 27.787 -19.014 1.00 82.62 278 LYS A N 1
ATOM 2265 C CA . LYS A 1 278 ? 29.001 28.757 -19.181 1.00 82.62 278 LYS A CA 1
ATOM 2266 C C . LYS A 1 278 ? 29.294 29.039 -20.653 1.00 82.62 278 LYS A C 1
ATOM 2268 O O . LYS A 1 278 ? 29.489 30.199 -21.007 1.00 82.62 278 LYS A O 1
ATOM 2273 N N . PHE A 1 279 ? 29.297 28.010 -21.505 1.00 81.06 279 PHE A N 1
ATOM 2274 C CA . PHE A 1 279 ? 29.469 28.162 -22.954 1.00 81.06 279 PHE A CA 1
ATOM 2275 C C . PHE A 1 279 ? 28.367 29.029 -23.575 1.00 81.06 279 PHE A C 1
ATOM 2277 O O . PHE A 1 279 ? 28.644 29.878 -24.419 1.00 81.06 279 PHE A O 1
ATOM 2284 N N . LEU A 1 280 ? 27.128 28.879 -23.103 1.00 77.81 280 LEU A N 1
ATOM 2285 C CA . LEU A 1 280 ? 25.990 29.690 -23.542 1.00 77.81 280 LEU A CA 1
ATOM 2286 C C . LEU A 1 280 ? 26.036 31.156 -23.044 1.00 77.81 280 LEU A C 1
ATOM 2288 O O . LEU A 1 280 ? 25.162 31.936 -23.420 1.00 77.81 280 LEU A O 1
ATOM 2292 N N . ALA A 1 281 ? 27.057 31.539 -22.261 1.00 65.19 281 ALA A N 1
ATOM 2293 C CA . ALA A 1 281 ? 27.380 32.902 -21.817 1.00 65.19 281 ALA A CA 1
ATOM 2294 C C . ALA A 1 281 ? 26.232 33.664 -21.124 1.00 65.19 281 ALA A C 1
ATOM 2296 O O . ALA A 1 281 ? 26.091 34.881 -21.268 1.00 65.19 281 ALA A O 1
ATOM 2297 N N . ASP A 1 282 ? 25.418 32.956 -20.345 1.00 67.94 282 ASP A N 1
ATOM 2298 C CA . ASP A 1 282 ? 24.285 33.545 -19.640 1.00 67.94 282 ASP A CA 1
ATOM 2299 C C . ASP A 1 282 ? 24.681 34.091 -18.261 1.00 67.94 282 ASP A C 1
ATOM 2301 O O . ASP A 1 282 ? 25.041 33.335 -17.355 1.00 67.94 282 ASP A O 1
ATOM 2305 N N . LYS A 1 283 ? 24.620 35.420 -18.106 1.00 70.12 283 LYS A N 1
ATOM 2306 C CA . LYS A 1 283 ? 25.009 36.122 -16.871 1.00 70.12 283 LYS A CA 1
ATOM 2307 C C . LYS A 1 283 ? 24.155 35.713 -15.674 1.00 70.12 283 LYS A C 1
ATOM 2309 O O . LYS A 1 283 ? 24.690 35.540 -14.587 1.00 70.12 283 LYS A O 1
ATOM 2314 N N . GLU A 1 284 ? 22.860 35.521 -15.889 1.00 69.81 284 GLU A N 1
ATOM 2315 C CA . GLU A 1 284 ? 21.911 35.196 -14.825 1.00 69.81 284 GLU A CA 1
ATOM 2316 C C . GLU A 1 284 ? 22.071 33.725 -14.380 1.00 69.81 284 GLU A C 1
ATOM 2318 O O . GLU A 1 284 ? 22.056 33.416 -13.189 1.00 69.81 284 GLU A O 1
ATOM 2323 N N . SER A 1 285 ? 22.390 32.818 -15.317 1.00 73.19 285 SER A N 1
ATOM 2324 C CA . SER A 1 285 ? 22.821 31.448 -14.987 1.00 73.19 285 SER A CA 1
ATOM 2325 C C . SER A 1 285 ? 24.147 31.414 -14.220 1.00 73.19 285 SER A C 1
ATOM 2327 O O . SER A 1 285 ? 24.324 30.575 -13.341 1.00 73.19 285 SER A O 1
ATOM 2329 N N . ALA A 1 286 ? 25.095 32.302 -14.533 1.00 78.38 286 ALA A N 1
ATOM 2330 C CA . ALA A 1 286 ? 26.402 32.324 -13.876 1.00 78.38 286 ALA A CA 1
ATOM 2331 C C . ALA A 1 286 ? 26.307 32.676 -12.381 1.00 78.38 286 ALA A C 1
ATOM 2333 O O . ALA A 1 286 ? 27.035 32.092 -11.575 1.00 78.38 286 ALA A O 1
ATOM 2334 N N . GLU A 1 287 ? 25.402 33.586 -12.007 1.00 82.00 287 GLU A N 1
ATOM 2335 C CA . GLU A 1 287 ? 25.127 33.935 -10.607 1.00 82.00 287 GLU A CA 1
ATOM 2336 C C . GLU A 1 287 ? 24.513 32.750 -9.854 1.00 82.00 287 GLU A C 1
ATOM 2338 O O . GLU A 1 287 ? 25.073 32.317 -8.847 1.00 82.00 287 GLU A O 1
ATOM 2343 N N . LYS A 1 288 ? 23.468 32.125 -10.407 1.00 81.44 288 LYS A N 1
ATOM 2344 C CA . LYS A 1 288 ? 22.821 30.947 -9.801 1.00 81.44 288 LYS A CA 1
ATOM 2345 C C . LYS A 1 288 ? 23.737 29.732 -9.690 1.00 81.44 288 LYS A C 1
ATOM 2347 O O . LYS A 1 288 ? 23.709 29.018 -8.692 1.00 81.44 288 LYS A O 1
ATOM 2352 N N . ILE A 1 289 ? 24.587 29.490 -10.690 1.00 84.69 289 ILE A N 1
ATOM 2353 C CA . ILE A 1 289 ? 25.614 28.440 -10.617 1.00 84.69 289 ILE A CA 1
ATOM 2354 C C . ILE A 1 289 ? 26.564 28.721 -9.452 1.00 84.69 289 ILE A C 1
ATOM 2356 O O . ILE A 1 289 ? 26.911 27.804 -8.710 1.00 84.69 289 ILE A O 1
ATOM 2360 N N . LYS A 1 290 ? 26.993 29.977 -9.280 1.00 85.19 290 LYS A N 1
ATOM 2361 C CA . LYS A 1 290 ? 27.895 30.363 -8.193 1.00 85.19 290 LYS A CA 1
ATOM 2362 C C . LYS A 1 290 ? 27.225 30.207 -6.828 1.00 85.19 290 LYS A C 1
ATOM 2364 O O . LYS A 1 290 ? 27.865 29.693 -5.913 1.00 85.19 290 LYS A O 1
ATOM 2369 N N . GLU A 1 291 ? 25.960 30.596 -6.694 1.00 85.62 291 GLU A N 1
ATOM 2370 C CA . GLU A 1 291 ? 25.156 30.360 -5.488 1.00 85.62 291 GLU A CA 1
ATOM 2371 C C . GLU A 1 291 ? 25.064 28.863 -5.174 1.00 85.62 291 GLU A C 1
ATOM 2373 O O . GLU A 1 291 ? 25.440 28.447 -4.078 1.00 85.62 291 GLU A O 1
ATOM 2378 N N . TYR A 1 292 ? 24.694 28.039 -6.161 1.00 86.25 292 TYR A N 1
ATOM 2379 C CA . TYR A 1 292 ? 24.601 26.584 -6.017 1.00 86.25 292 TYR A CA 1
ATOM 2380 C C . TYR A 1 292 ? 25.932 25.952 -5.587 1.00 86.25 292 TYR A C 1
ATOM 2382 O O . TYR A 1 292 ? 25.979 25.145 -4.662 1.00 86.25 292 TYR A O 1
ATOM 2390 N N . GLN A 1 293 ? 27.042 26.340 -6.223 1.00 85.38 293 GLN A N 1
ATOM 2391 C CA . GLN A 1 293 ? 28.382 25.843 -5.890 1.00 85.38 293 GLN A CA 1
ATOM 2392 C C . GLN A 1 293 ? 28.863 26.301 -4.507 1.00 85.38 293 GLN A C 1
ATOM 2394 O O . GLN A 1 293 ? 29.621 25.581 -3.861 1.00 85.38 293 GLN A O 1
ATOM 2399 N N . THR A 1 294 ? 28.432 27.482 -4.056 1.00 85.88 294 THR A N 1
ATOM 2400 C CA . THR A 1 294 ? 28.766 28.012 -2.725 1.00 85.88 294 THR A CA 1
ATOM 2401 C C . THR A 1 294 ? 27.968 27.294 -1.639 1.00 85.88 294 THR A C 1
ATOM 2403 O O . THR A 1 294 ? 28.524 26.950 -0.599 1.00 85.88 294 THR A O 1
ATOM 2406 N N . LYS A 1 295 ? 26.679 27.042 -1.891 1.00 85.75 295 LYS A N 1
ATOM 2407 C CA . LYS A 1 295 ? 25.771 26.351 -0.968 1.00 85.75 295 LYS A CA 1
ATOM 2408 C C . LYS A 1 295 ? 26.086 24.858 -0.857 1.00 85.75 295 LYS A C 1
ATOM 2410 O O . LYS A 1 295 ? 26.042 24.295 0.231 1.00 85.75 295 LYS A O 1
ATOM 2415 N N . TYR A 1 296 ? 26.458 24.230 -1.972 1.00 84.06 296 TYR A N 1
ATOM 2416 C CA . TYR A 1 296 ? 26.753 22.803 -2.056 1.00 84.06 296 TYR A CA 1
ATOM 2417 C C . TYR A 1 296 ? 28.188 22.576 -2.535 1.00 84.06 296 TYR A C 1
ATOM 2419 O O . TYR A 1 296 ? 28.456 22.387 -3.728 1.00 84.06 296 TYR A O 1
ATOM 2427 N N . THR A 1 297 ? 29.123 22.576 -1.590 1.00 76.62 297 THR A N 1
ATOM 2428 C CA . THR A 1 297 ? 30.550 22.338 -1.847 1.00 76.62 297 THR A CA 1
ATOM 2429 C C . THR A 1 297 ? 30.869 20.861 -2.075 1.00 76.62 297 THR A C 1
ATOM 2431 O O . THR A 1 297 ? 31.742 20.540 -2.882 1.00 76.62 297 THR A O 1
ATOM 2434 N N . GLU A 1 298 ? 30.133 19.958 -1.426 1.00 75.69 298 GLU A N 1
ATOM 2435 C CA . GLU A 1 298 ? 30.332 18.510 -1.513 1.00 75.69 298 GLU A CA 1
ATOM 2436 C C . GLU A 1 298 ? 29.209 17.794 -2.292 1.00 75.69 298 GLU A C 1
ATOM 2438 O O . GLU A 1 298 ? 28.061 18.261 -2.326 1.00 75.69 298 GLU A O 1
ATOM 2443 N N . PRO A 1 299 ? 29.507 16.653 -2.943 1.00 70.62 299 PRO A N 1
ATOM 2444 C CA . PRO A 1 299 ? 28.484 15.796 -3.540 1.00 70.62 299 PRO A CA 1
ATOM 2445 C C . PRO A 1 299 ? 27.544 15.226 -2.468 1.00 70.62 299 PRO A C 1
ATOM 2447 O O . PRO A 1 299 ? 27.935 15.035 -1.318 1.00 70.62 299 PRO A O 1
ATOM 2450 N N . ILE A 1 300 ? 26.308 14.921 -2.865 1.00 70.31 300 ILE A N 1
ATOM 2451 C CA . ILE A 1 300 ? 25.222 14.459 -1.972 1.00 70.31 300 ILE A CA 1
ATOM 2452 C C . ILE A 1 300 ? 25.616 13.242 -1.137 1.00 70.31 300 ILE A C 1
ATOM 2454 O O . ILE A 1 300 ? 25.321 13.187 0.049 1.00 70.31 300 ILE A O 1
ATOM 2458 N N . GLN A 1 301 ? 26.382 12.327 -1.729 1.00 65.25 301 GLN A N 1
ATOM 2459 C CA . GLN A 1 301 ? 26.889 11.112 -1.083 1.00 65.25 301 GLN A CA 1
ATOM 2460 C C . GLN A 1 301 ? 27.695 11.379 0.203 1.00 65.25 301 GLN A C 1
ATOM 2462 O O . GLN A 1 301 ? 27.858 10.474 1.014 1.00 65.25 301 GLN A O 1
ATOM 2467 N N . LYS A 1 302 ? 28.227 12.597 0.387 1.00 62.44 302 LYS A N 1
ATOM 2468 C CA . LYS A 1 302 ? 29.003 12.994 1.572 1.00 62.44 302 LYS A CA 1
ATOM 2469 C C . LYS A 1 302 ? 28.212 13.828 2.582 1.00 62.44 302 LYS A C 1
ATOM 2471 O O . LYS A 1 302 ? 28.627 13.917 3.733 1.00 62.44 302 LYS A O 1
ATOM 2476 N N . ASN A 1 303 ? 27.085 14.417 2.178 1.00 59.84 303 ASN A N 1
ATOM 2477 C CA . ASN A 1 303 ? 26.231 15.220 3.052 1.00 59.84 303 ASN A CA 1
ATOM 2478 C C . ASN A 1 303 ? 24.740 15.052 2.679 1.00 59.84 303 ASN A C 1
ATOM 2480 O O . ASN A 1 303 ? 24.229 15.816 1.852 1.00 59.84 303 ASN A O 1
ATOM 2484 N N . PRO A 1 304 ? 24.047 14.068 3.284 1.00 59.66 304 PRO A N 1
ATOM 2485 C CA . PRO A 1 304 ? 22.657 13.739 2.961 1.00 59.66 304 PRO A CA 1
ATOM 2486 C C . PRO A 1 304 ? 21.615 14.669 3.613 1.00 59.66 304 PRO A C 1
ATOM 2488 O O . PRO A 1 304 ? 20.441 14.610 3.270 1.00 59.66 304 PRO A O 1
ATOM 2491 N N . TYR A 1 305 ? 21.993 15.571 4.526 1.00 53.25 305 TYR A N 1
ATOM 2492 C CA . TYR A 1 305 ? 21.014 16.295 5.357 1.00 53.25 305 TYR A CA 1
ATOM 2493 C C . TYR A 1 305 ? 20.151 17.350 4.624 1.00 53.25 305 TYR A C 1
ATOM 2495 O O . TYR A 1 305 ? 19.231 17.883 5.233 1.00 53.25 305 TYR A O 1
ATOM 2503 N N . ASN A 1 306 ? 20.370 17.608 3.325 1.00 68.06 306 ASN A N 1
ATOM 2504 C CA . ASN A 1 306 ? 19.676 18.656 2.550 1.00 68.06 306 ASN A CA 1
ATOM 2505 C C . ASN A 1 306 ? 19.142 18.173 1.182 1.00 68.06 306 ASN A C 1
ATOM 2507 O O . ASN A 1 306 ? 19.113 18.939 0.217 1.00 68.06 306 ASN A O 1
ATOM 2511 N N . GLU A 1 307 ? 18.764 16.901 1.045 1.00 79.31 307 GLU A N 1
ATOM 2512 C CA . GLU A 1 307 ? 18.360 16.319 -0.249 1.00 79.31 307 GLU A CA 1
ATOM 2513 C C . GLU A 1 307 ? 17.161 17.034 -0.896 1.00 79.31 307 GLU A C 1
ATOM 2515 O O . GLU A 1 307 ? 17.200 17.353 -2.083 1.00 79.31 307 GLU A O 1
ATOM 2520 N N . THR A 1 308 ? 16.118 17.354 -0.127 1.00 82.31 308 THR A N 1
ATOM 2521 C CA . THR A 1 308 ? 14.916 18.042 -0.637 1.00 82.31 308 THR A CA 1
ATOM 2522 C C . THR A 1 308 ? 15.201 19.483 -1.051 1.00 82.31 308 THR A C 1
ATOM 2524 O O . THR A 1 308 ? 14.778 19.917 -2.121 1.00 82.31 308 THR A O 1
ATOM 2527 N N . GLU A 1 309 ? 15.976 20.214 -0.249 1.00 85.50 309 GLU A N 1
ATOM 2528 C CA . GLU A 1 309 ? 16.398 21.581 -0.559 1.00 85.50 309 GLU A CA 1
ATOM 2529 C C . GLU A 1 309 ? 17.266 21.617 -1.826 1.00 85.50 309 GLU A C 1
ATOM 2531 O O . GLU A 1 309 ? 17.029 22.411 -2.734 1.00 85.50 309 GLU A O 1
ATOM 2536 N N . ARG A 1 310 ? 18.231 20.696 -1.933 1.00 86.44 310 ARG A N 1
ATOM 2537 C CA . ARG A 1 310 ? 19.125 20.603 -3.092 1.00 86.44 310 ARG A CA 1
ATOM 2538 C C . ARG A 1 310 ? 18.399 20.168 -4.358 1.00 86.44 310 ARG A C 1
ATOM 2540 O O . ARG A 1 310 ? 18.755 20.625 -5.445 1.00 86.44 310 ARG A O 1
ATOM 2547 N N . ALA A 1 311 ? 17.395 19.301 -4.232 1.00 87.94 311 ALA A N 1
ATOM 2548 C CA . ALA A 1 311 ? 16.502 18.958 -5.330 1.00 87.94 311 ALA A CA 1
ATOM 2549 C C . ALA A 1 311 ? 15.724 20.192 -5.808 1.00 87.94 311 ALA A C 1
ATOM 2551 O O . ALA A 1 311 ? 15.697 20.459 -7.009 1.00 87.94 311 ALA A O 1
ATOM 2552 N N . GLY A 1 312 ? 15.177 20.984 -4.878 1.00 86.75 312 GLY A N 1
ATOM 2553 C CA . GLY A 1 312 ? 14.530 22.262 -5.178 1.00 86.75 312 GLY A CA 1
ATOM 2554 C C . GLY A 1 312 ? 15.450 23.219 -5.939 1.00 86.75 312 GLY A C 1
ATOM 2555 O O . GLY A 1 312 ? 15.081 23.711 -7.005 1.00 86.75 312 GLY A O 1
ATOM 2556 N N . ASP A 1 313 ? 16.682 23.403 -5.463 1.00 87.31 313 ASP A N 1
ATOM 2557 C CA . ASP A 1 313 ? 17.663 24.287 -6.102 1.00 87.31 313 ASP A CA 1
ATOM 2558 C C . ASP A 1 313 ? 18.092 23.802 -7.500 1.00 87.31 313 ASP A C 1
ATOM 2560 O O . ASP A 1 313 ? 18.315 24.619 -8.395 1.00 87.31 313 ASP A O 1
ATOM 2564 N N . LEU A 1 314 ? 18.169 22.486 -7.740 1.00 86.81 314 LEU A N 1
ATOM 2565 C CA . LEU A 1 314 ? 18.410 21.942 -9.085 1.00 86.81 314 LEU A CA 1
ATOM 2566 C C . LEU A 1 314 ? 17.227 22.194 -10.031 1.00 86.81 314 LEU A C 1
ATOM 2568 O O . LEU A 1 314 ? 17.433 22.517 -11.204 1.00 86.81 314 LEU A O 1
ATOM 2572 N N . LEU A 1 315 ? 15.993 22.091 -9.535 1.00 86.44 315 LEU A N 1
ATOM 2573 C CA . LEU A 1 315 ? 14.786 22.333 -10.329 1.00 86.44 315 LEU A CA 1
ATOM 2574 C C . LEU A 1 315 ? 14.643 23.798 -10.764 1.00 86.44 315 LEU A C 1
ATOM 2576 O O . LEU A 1 315 ? 14.051 24.059 -11.811 1.00 86.44 315 LEU A O 1
ATOM 2580 N N . VAL A 1 316 ? 15.247 24.754 -10.049 1.00 82.88 316 VAL A N 1
ATOM 2581 C CA . VAL A 1 316 ? 15.277 26.173 -10.457 1.00 82.88 316 VAL A CA 1
ATOM 2582 C C . VAL A 1 316 ? 15.916 26.365 -11.840 1.00 82.88 316 VAL A C 1
ATOM 2584 O O . VAL A 1 316 ? 15.541 27.294 -12.559 1.00 82.88 316 VAL A O 1
ATOM 2587 N N . PHE A 1 317 ? 16.839 25.488 -12.252 1.00 76.06 317 PHE A N 1
ATOM 2588 C CA . PHE A 1 317 ? 17.476 25.551 -13.572 1.00 76.06 317 PHE A CA 1
ATOM 2589 C C . PHE A 1 317 ? 16.571 25.045 -14.711 1.00 76.06 317 PHE A C 1
ATOM 2591 O O . PHE A 1 317 ? 16.850 25.326 -15.877 1.00 76.06 317 PHE A O 1
ATOM 2598 N N . PHE A 1 318 ? 15.473 24.344 -14.410 1.00 72.75 318 PHE A N 1
ATOM 2599 C CA . PHE A 1 318 ? 14.633 23.674 -15.408 1.00 72.75 318 PHE A CA 1
ATOM 2600 C C . PHE A 1 318 ? 14.067 24.616 -16.496 1.00 72.75 318 PHE A C 1
ATOM 2602 O O . PHE A 1 318 ? 14.317 24.349 -17.675 1.00 72.75 318 PHE A O 1
ATOM 2609 N N . PRO A 1 319 ? 13.415 25.758 -16.171 1.00 68.69 319 PRO A N 1
ATOM 2610 C CA . PRO A 1 319 ? 12.868 26.668 -17.194 1.00 68.69 319 PRO A CA 1
ATOM 2611 C C . PRO A 1 319 ? 13.907 27.243 -18.172 1.00 68.69 319 PRO A C 1
ATOM 2613 O O . PRO A 1 319 ? 13.577 27.683 -19.264 1.00 68.69 319 PRO A O 1
ATOM 2616 N N . TRP A 1 320 ? 15.178 27.255 -17.782 1.00 68.00 320 TRP A N 1
ATOM 2617 C CA . TRP A 1 320 ? 16.260 27.983 -18.448 1.00 68.00 320 TRP A CA 1
ATOM 2618 C C . TRP A 1 320 ? 16.941 27.122 -19.504 1.00 68.00 320 TRP A C 1
ATOM 2620 O O . TRP A 1 320 ? 17.482 27.614 -20.495 1.00 68.00 320 TRP A O 1
ATOM 2630 N N . LEU A 1 321 ? 16.924 25.817 -19.251 1.00 69.75 321 LEU A N 1
ATOM 2631 C CA . LEU A 1 321 ? 17.517 24.783 -20.076 1.00 69.75 321 LEU A CA 1
ATOM 2632 C C . LEU A 1 321 ? 16.594 24.401 -21.248 1.00 69.75 321 LEU A C 1
ATOM 2634 O O . LEU A 1 321 ? 17.092 23.997 -22.296 1.00 69.75 321 LEU A O 1
ATOM 2638 N N . GLN A 1 322 ? 15.277 24.588 -21.108 1.00 68.12 322 GLN A N 1
ATOM 2639 C CA . GLN A 1 322 ? 14.273 24.159 -22.089 1.00 68.12 322 GLN A CA 1
ATOM 2640 C C . GLN A 1 322 ? 14.322 24.949 -23.417 1.00 68.12 322 GLN A C 1
ATOM 2642 O O . GLN A 1 322 ? 14.164 24.362 -24.484 1.00 68.12 322 GLN A O 1
ATOM 2647 N N . ASP A 1 323 ? 14.644 26.248 -23.383 1.00 65.50 323 ASP A N 1
ATOM 2648 C CA . ASP A 1 323 ? 14.586 27.137 -24.563 1.00 65.50 323 ASP A CA 1
ATOM 2649 C C . ASP A 1 323 ? 15.896 27.229 -25.376 1.00 65.50 323 ASP A C 1
ATOM 2651 O O . ASP A 1 323 ? 16.001 27.999 -26.336 1.00 65.50 323 ASP A O 1
ATOM 2655 N N . ARG A 1 324 ? 16.948 26.490 -24.993 1.00 67.12 324 ARG A N 1
ATOM 2656 C CA . ARG A 1 324 ? 18.330 26.745 -25.472 1.00 67.12 324 ARG A CA 1
ATOM 2657 C C . ARG A 1 324 ? 18.957 25.620 -26.284 1.00 67.12 324 ARG A C 1
ATOM 2659 O O . ARG A 1 324 ? 20.112 25.713 -26.701 1.00 67.12 324 ARG A O 1
ATOM 2666 N N . GLU A 1 325 ? 18.169 24.598 -26.576 1.00 62.22 325 GLU A N 1
ATOM 2667 C CA . GLU A 1 325 ? 18.586 23.374 -27.253 1.00 62.22 325 GLU A CA 1
ATOM 2668 C C . GLU A 1 325 ? 19.148 23.613 -28.672 1.00 62.22 325 GLU A C 1
ATOM 2670 O O . GLU A 1 325 ? 20.070 22.931 -29.114 1.00 62.22 325 GLU A O 1
ATOM 2675 N N . GLY A 1 326 ? 18.642 24.629 -29.382 1.00 65.44 326 GLY A N 1
ATOM 2676 C CA . GLY A 1 326 ? 19.020 24.928 -30.771 1.00 65.44 326 GLY A CA 1
ATOM 2677 C C . GLY A 1 326 ? 20.426 25.509 -30.974 1.00 65.44 326 GLY A C 1
ATOM 2678 O O . GLY A 1 326 ? 20.825 25.718 -32.117 1.00 65.44 326 GLY A O 1
ATOM 2679 N N . ARG A 1 327 ? 21.170 25.801 -29.898 1.00 71.00 327 ARG A N 1
ATOM 2680 C CA . ARG A 1 327 ? 22.512 26.423 -29.947 1.00 71.00 327 ARG A CA 1
ATOM 2681 C C . ARG A 1 327 ? 23.656 25.456 -29.624 1.00 71.00 327 ARG A C 1
ATOM 2683 O O . ARG A 1 327 ? 24.803 25.887 -29.546 1.00 71.00 327 ARG A O 1
ATOM 2690 N N . LEU A 1 328 ? 23.343 24.183 -29.400 1.00 80.50 328 LEU A N 1
ATOM 2691 C CA . LEU A 1 328 ? 24.286 23.162 -28.955 1.00 80.50 328 LEU A CA 1
ATOM 2692 C C . LEU A 1 328 ? 24.608 22.175 -30.080 1.00 80.50 328 LEU A C 1
ATOM 2694 O O . LEU A 1 328 ? 23.799 21.952 -30.983 1.00 80.50 328 LEU A O 1
ATOM 2698 N N . ASP A 1 329 ? 25.791 21.567 -30.010 1.00 82.69 329 ASP A N 1
ATOM 2699 C CA . ASP A 1 329 ? 26.104 20.395 -30.826 1.00 82.69 329 ASP A CA 1
ATOM 2700 C C . ASP A 1 329 ? 25.267 19.176 -30.389 1.00 82.69 329 ASP A C 1
ATOM 2702 O O . ASP A 1 329 ? 24.588 19.182 -29.358 1.00 82.69 329 ASP A O 1
ATOM 2706 N N . GLN A 1 330 ? 25.291 18.109 -31.191 1.00 83.06 330 GLN A N 1
ATOM 2707 C CA . GLN A 1 330 ? 24.462 16.926 -30.941 1.00 83.06 330 GLN A CA 1
ATOM 2708 C C . GLN A 1 330 ? 24.793 16.239 -29.603 1.00 83.06 330 GLN A C 1
ATOM 2710 O O . GLN A 1 330 ? 23.884 15.732 -28.947 1.00 83.06 330 GLN A O 1
ATOM 2715 N N . ALA A 1 331 ? 26.060 16.254 -29.178 1.00 83.19 331 ALA A N 1
ATOM 2716 C CA . ALA A 1 331 ? 26.499 15.640 -27.926 1.00 83.19 331 ALA A CA 1
ATOM 2717 C C . ALA A 1 331 ? 25.976 16.409 -26.701 1.00 83.19 331 ALA A C 1
ATOM 2719 O O . ALA A 1 331 ? 25.329 15.827 -25.827 1.00 83.19 331 ALA A O 1
ATOM 2720 N N . ASN A 1 332 ? 26.164 17.732 -26.662 1.00 84.62 332 ASN A N 1
ATOM 2721 C CA . ASN A 1 332 ? 25.658 18.577 -25.580 1.00 84.62 332 ASN A CA 1
ATOM 2722 C C . ASN A 1 332 ? 24.128 18.633 -25.568 1.00 84.62 332 ASN A C 1
ATOM 2724 O O . ASN A 1 332 ? 23.528 18.685 -24.495 1.00 84.62 332 ASN A O 1
ATOM 2728 N N . LYS A 1 333 ? 23.487 18.552 -26.741 1.00 86.19 333 LYS A N 1
ATOM 2729 C CA . LYS A 1 333 ? 22.033 18.412 -26.857 1.00 86.19 333 LYS A CA 1
ATOM 2730 C C . LYS A 1 333 ? 21.533 17.141 -26.162 1.00 86.19 333 LYS A C 1
ATOM 2732 O O . LYS A 1 333 ? 20.625 17.226 -25.345 1.00 86.19 333 LYS A O 1
ATOM 2737 N N . MET A 1 334 ? 22.155 15.984 -26.407 1.00 86.06 334 MET A N 1
ATOM 2738 C CA . MET A 1 334 ? 21.781 14.721 -25.744 1.00 86.06 334 MET A CA 1
ATOM 2739 C C . MET A 1 334 ? 21.959 14.775 -24.219 1.00 86.06 334 MET A C 1
ATOM 2741 O O . MET A 1 334 ? 21.091 14.315 -23.473 1.00 86.06 334 MET A O 1
ATOM 2745 N N . VAL A 1 335 ? 23.061 15.365 -23.741 1.00 88.81 335 VAL A N 1
ATOM 2746 C CA . VAL A 1 335 ? 23.292 15.575 -22.300 1.00 88.81 335 VAL A CA 1
ATOM 2747 C C . VAL A 1 335 ? 22.190 16.448 -21.702 1.00 88.81 335 VAL A C 1
ATOM 2749 O O . VAL A 1 335 ? 21.632 16.106 -20.664 1.00 88.81 335 VAL A O 1
ATOM 2752 N N . LEU A 1 336 ? 21.848 17.552 -22.367 1.00 87.62 336 LEU A N 1
ATOM 2753 C CA . LEU A 1 336 ? 20.826 18.475 -21.892 1.00 87.62 336 LEU A CA 1
ATOM 2754 C C . LEU A 1 336 ? 19.426 17.843 -21.870 1.00 87.62 336 LEU A C 1
ATOM 2756 O O . LEU A 1 336 ? 18.720 17.987 -20.877 1.00 87.62 336 LEU A O 1
ATOM 2760 N N . MET A 1 337 ? 19.040 17.121 -22.928 1.00 88.31 337 MET A N 1
ATOM 2761 C CA . MET A 1 337 ? 17.741 16.440 -23.006 1.00 88.31 337 MET A CA 1
ATOM 2762 C C . MET A 1 337 ? 17.584 15.392 -21.903 1.00 88.31 337 MET A C 1
ATOM 2764 O O . MET A 1 337 ? 16.588 15.407 -21.184 1.00 88.31 337 MET A O 1
ATOM 2768 N N . SER A 1 338 ? 18.584 14.521 -21.732 1.00 91.25 338 SER A N 1
ATOM 2769 C CA . SER A 1 338 ? 18.554 13.496 -20.681 1.00 91.25 338 SER A CA 1
ATOM 2770 C C . SER A 1 338 ? 18.541 14.109 -19.278 1.00 91.25 338 SER A C 1
ATOM 2772 O O . SER A 1 338 ? 17.834 13.625 -18.398 1.00 91.25 338 SER A O 1
ATOM 2774 N N . PHE A 1 339 ? 19.267 15.211 -19.063 1.00 91.44 339 PHE A N 1
ATOM 2775 C CA . PHE A 1 339 ? 19.237 15.946 -17.800 1.00 91.44 339 PHE A CA 1
ATOM 2776 C C . PHE A 1 339 ? 17.862 16.568 -17.515 1.00 91.44 339 PHE A C 1
ATOM 2778 O O . PHE A 1 339 ? 17.361 16.441 -16.400 1.00 91.44 339 PHE A O 1
ATOM 2785 N N . LEU A 1 340 ? 17.224 17.192 -18.513 1.00 90.44 340 LEU A N 1
ATOM 2786 C CA . LEU A 1 340 ? 15.869 17.748 -18.397 1.00 90.44 340 LEU A CA 1
ATOM 2787 C C . LEU A 1 340 ? 14.824 16.671 -18.074 1.00 90.44 340 LEU A C 1
ATOM 2789 O O . LEU A 1 340 ? 13.969 16.880 -17.216 1.00 90.44 340 LEU A O 1
ATOM 2793 N N . GLU A 1 341 ? 14.908 15.510 -18.719 1.00 91.00 341 GLU A N 1
ATOM 2794 C CA . GLU A 1 341 ? 14.062 14.352 -18.410 1.00 91.00 341 GLU A CA 1
ATOM 2795 C C . GLU A 1 341 ? 14.270 13.879 -16.961 1.00 91.00 341 GLU A C 1
ATOM 2797 O O . GLU A 1 341 ? 13.304 13.671 -16.226 1.00 91.00 341 GLU A O 1
ATOM 2802 N N . GLY A 1 342 ? 15.522 13.821 -16.497 1.00 92.88 342 GLY A N 1
ATOM 2803 C CA . GLY A 1 342 ? 15.832 13.516 -15.101 1.00 92.88 342 GLY A CA 1
ATOM 2804 C C . GLY A 1 342 ? 15.294 14.548 -14.107 1.00 92.88 342 GLY A C 1
ATOM 2805 O O . GLY A 1 342 ? 14.791 14.161 -13.055 1.00 92.88 342 GLY A O 1
ATOM 2806 N N . LEU A 1 343 ? 15.323 15.844 -14.436 1.00 92.38 343 LEU A N 1
ATOM 2807 C CA . LEU A 1 343 ? 14.711 16.889 -13.607 1.00 92.38 343 LEU A CA 1
ATOM 2808 C C . LEU A 1 343 ? 13.178 16.769 -13.555 1.00 92.38 343 LEU A C 1
ATOM 2810 O O . LEU A 1 343 ? 12.594 16.940 -12.487 1.00 92.38 343 LEU A O 1
ATOM 2814 N N . ASN A 1 344 ? 12.518 16.439 -14.671 1.00 91.62 344 ASN A N 1
ATOM 2815 C CA . ASN A 1 344 ? 11.074 16.172 -14.676 1.00 91.62 344 ASN A CA 1
ATOM 2816 C C . ASN A 1 344 ? 10.719 15.023 -13.733 1.00 91.62 344 ASN A C 1
ATOM 2818 O O . ASN A 1 344 ? 9.802 15.146 -12.922 1.00 91.62 344 ASN A O 1
ATOM 2822 N N . LEU A 1 345 ? 11.478 13.933 -13.814 1.00 93.00 345 LEU A N 1
ATOM 2823 C CA . LEU A 1 345 ? 11.307 12.783 -12.943 1.00 93.00 345 LEU A CA 1
ATOM 2824 C C . LEU A 1 345 ? 11.573 13.149 -11.470 1.00 93.00 345 LEU A C 1
ATOM 2826 O O . LEU A 1 345 ? 10.786 12.784 -10.600 1.00 93.00 345 LEU A O 1
ATOM 2830 N N . LEU A 1 346 ? 12.623 13.930 -11.187 1.00 92.94 346 LEU A N 1
ATOM 2831 C CA . LEU A 1 346 ? 12.948 14.421 -9.841 1.00 92.94 346 LEU A CA 1
ATOM 2832 C C . LEU A 1 346 ? 11.805 15.240 -9.224 1.00 92.94 346 LEU A C 1
ATOM 2834 O O . LEU A 1 346 ? 11.497 15.064 -8.047 1.00 92.94 346 LEU A O 1
ATOM 2838 N N . ARG A 1 347 ? 11.146 16.102 -10.011 1.00 92.12 347 ARG A N 1
ATOM 2839 C CA . ARG A 1 347 ? 9.966 16.856 -9.559 1.00 92.12 347 ARG A CA 1
ATOM 2840 C C . ARG A 1 347 ? 8.840 15.919 -9.116 1.00 92.12 347 ARG A C 1
ATOM 2842 O O . ARG A 1 347 ? 8.286 16.107 -8.040 1.00 92.12 347 ARG A O 1
ATOM 2849 N N . VAL A 1 348 ? 8.541 14.893 -9.912 1.00 93.06 348 VAL A N 1
ATOM 2850 C CA . VAL A 1 348 ? 7.494 13.909 -9.587 1.00 93.06 348 VAL A CA 1
ATOM 2851 C C . VAL A 1 348 ? 7.845 13.110 -8.327 1.00 93.06 348 VAL A C 1
ATOM 2853 O O . VAL A 1 348 ? 6.972 12.824 -7.508 1.00 93.06 348 VAL A O 1
ATOM 2856 N N . PHE A 1 349 ? 9.127 12.788 -8.124 1.00 91.44 349 PHE A N 1
ATOM 2857 C CA . PHE A 1 349 ? 9.590 12.172 -6.879 1.00 91.44 349 PHE A CA 1
ATOM 2858 C C . PHE A 1 349 ? 9.355 13.063 -5.656 1.00 91.44 349 PHE A C 1
ATOM 2860 O O . PHE A 1 349 ? 8.904 12.551 -4.634 1.00 91.44 349 PHE A O 1
ATOM 2867 N N . LEU A 1 350 ? 9.621 14.371 -5.745 1.00 90.31 350 LEU A N 1
ATOM 2868 C CA . LEU A 1 350 ? 9.365 15.303 -4.640 1.00 90.31 350 LEU A CA 1
ATOM 2869 C C . LEU A 1 350 ? 7.878 15.360 -4.273 1.00 90.31 350 LEU A C 1
ATOM 2871 O O . LEU A 1 350 ? 7.544 15.206 -3.102 1.00 90.31 350 LEU A O 1
ATOM 2875 N N . GLU A 1 351 ? 6.990 15.489 -5.263 1.00 90.88 351 GLU A N 1
ATOM 2876 C CA . 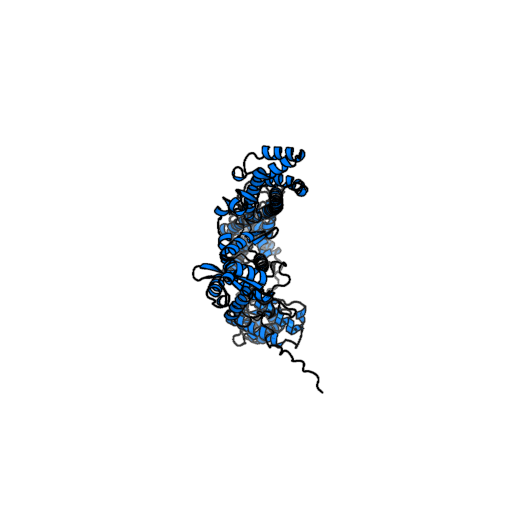GLU A 1 351 ? 5.534 15.494 -5.043 1.00 90.88 351 GLU A CA 1
ATOM 2877 C C . GLU A 1 351 ? 5.064 14.209 -4.336 1.00 90.88 351 GLU A C 1
ATOM 2879 O O . GLU A 1 351 ? 4.255 14.242 -3.405 1.00 90.88 351 GLU A O 1
ATOM 2884 N N . LYS A 1 352 ? 5.608 13.052 -4.737 1.00 89.56 352 LYS A N 1
ATOM 2885 C CA . LYS A 1 352 ? 5.293 11.766 -4.103 1.00 89.56 352 LYS A CA 1
ATOM 2886 C C . LYS A 1 352 ? 5.886 11.623 -2.706 1.00 89.56 352 LYS A C 1
ATOM 2888 O O . LYS A 1 352 ? 5.236 11.033 -1.848 1.00 89.56 352 LYS A O 1
ATOM 2893 N N . LEU A 1 353 ? 7.080 12.159 -2.454 1.00 86.88 353 LEU A N 1
ATOM 2894 C CA . LEU A 1 353 ? 7.693 12.152 -1.125 1.00 86.88 353 LEU A CA 1
ATOM 2895 C C . LEU A 1 353 ? 6.928 13.031 -0.136 1.00 86.88 353 LEU A C 1
ATOM 2897 O O . LEU A 1 353 ? 6.771 12.639 1.018 1.00 86.88 353 LEU A O 1
ATOM 2901 N N . GLU A 1 354 ? 6.415 14.182 -0.572 1.00 86.38 354 GLU A N 1
ATOM 2902 C CA . GLU A 1 354 ? 5.549 15.024 0.259 1.00 86.38 354 GLU A CA 1
ATOM 2903 C C . GLU A 1 354 ? 4.266 14.288 0.643 1.00 86.38 354 GLU A C 1
ATOM 2905 O O . GLU A 1 354 ? 3.906 14.249 1.820 1.00 86.38 354 GLU A O 1
ATOM 2910 N N . LYS A 1 355 ? 3.621 13.629 -0.327 1.00 87.69 355 LYS A N 1
ATOM 2911 C CA . LYS A 1 355 ? 2.447 12.796 -0.059 1.00 87.69 355 LYS A CA 1
ATOM 2912 C C . LYS A 1 355 ? 2.770 11.649 0.900 1.00 87.69 355 LYS A C 1
ATOM 2914 O O . LYS A 1 355 ? 2.058 11.454 1.878 1.00 87.69 355 LYS A O 1
ATOM 2919 N N . LEU A 1 356 ? 3.871 10.937 0.662 1.00 84.75 356 LEU A N 1
ATOM 2920 C CA . LEU A 1 356 ? 4.323 9.853 1.529 1.00 84.75 356 LEU A CA 1
ATOM 2921 C C . LEU A 1 356 ? 4.591 10.349 2.953 1.00 84.75 356 LEU A C 1
ATOM 2923 O O . LEU A 1 356 ? 4.251 9.658 3.901 1.00 84.75 356 LEU A O 1
ATOM 2927 N N . LYS A 1 357 ? 5.162 11.545 3.130 1.00 82.88 357 LYS A N 1
ATOM 2928 C CA . LYS A 1 357 ? 5.378 12.137 4.456 1.00 82.88 357 LYS A CA 1
ATOM 2929 C C . LYS A 1 357 ? 4.060 12.364 5.202 1.00 82.88 357 LYS A C 1
ATOM 2931 O O . LYS A 1 357 ? 3.998 12.099 6.399 1.00 82.88 357 LYS A O 1
ATOM 2936 N N . ILE A 1 358 ? 3.022 12.829 4.505 1.00 84.31 358 ILE A N 1
ATOM 2937 C CA . ILE A 1 358 ? 1.676 12.988 5.077 1.00 84.31 358 ILE A CA 1
ATOM 2938 C C . ILE A 1 358 ? 1.109 11.616 5.460 1.00 84.31 358 ILE A C 1
ATOM 2940 O O . ILE A 1 358 ? 0.735 11.422 6.613 1.00 84.31 358 ILE A O 1
ATOM 2944 N N . ASP A 1 359 ? 1.136 10.652 4.536 1.00 84.25 359 ASP A N 1
ATOM 2945 C CA . ASP A 1 359 ? 0.622 9.295 4.764 1.00 84.25 359 ASP A CA 1
ATOM 2946 C C . ASP A 1 359 ? 1.351 8.601 5.936 1.00 84.25 359 ASP A C 1
ATOM 2948 O O . ASP A 1 359 ? 0.727 7.944 6.768 1.00 84.25 359 ASP A O 1
ATOM 2952 N N . LEU A 1 360 ? 2.672 8.779 6.049 1.00 82.25 360 LEU A N 1
ATOM 2953 C CA . LEU A 1 360 ? 3.487 8.254 7.149 1.00 82.25 360 LEU A CA 1
ATOM 2954 C C . LEU A 1 360 ? 3.143 8.890 8.492 1.00 82.25 360 LEU A C 1
ATOM 2956 O O . LEU A 1 360 ? 3.096 8.179 9.494 1.00 82.25 360 LEU A O 1
ATOM 2960 N N . ASN A 1 361 ? 2.899 10.201 8.521 1.00 80.25 361 ASN A N 1
ATOM 2961 C CA . ASN A 1 361 ? 2.445 10.870 9.734 1.00 80.25 361 ASN A CA 1
ATOM 2962 C C . ASN A 1 361 ? 1.095 10.302 10.175 1.00 80.25 361 ASN A C 1
ATOM 2964 O O . ASN A 1 361 ? 0.968 9.915 11.330 1.00 80.25 361 ASN A O 1
ATOM 2968 N N . THR A 1 362 ? 0.129 10.153 9.265 1.00 83.62 362 THR A N 1
ATOM 2969 C CA . THR A 1 362 ? -1.169 9.538 9.585 1.00 83.62 362 THR A CA 1
ATOM 2970 C C . THR A 1 362 ? -1.004 8.116 10.125 1.00 83.62 362 THR A C 1
ATOM 2972 O O . THR A 1 362 ? -1.521 7.811 11.195 1.00 83.62 362 THR A O 1
ATOM 2975 N N . LEU A 1 363 ? -0.197 7.274 9.469 1.00 84.44 363 LEU A N 1
ATOM 2976 C CA . LEU A 1 363 ? 0.086 5.913 9.945 1.00 84.44 363 LEU A CA 1
ATOM 2977 C C . LEU A 1 363 ? 0.770 5.893 11.320 1.00 84.44 363 LEU A C 1
ATOM 2979 O O . LEU A 1 363 ? 0.488 5.014 12.135 1.00 84.44 363 LEU A O 1
ATOM 2983 N N . LYS A 1 364 ? 1.667 6.848 11.594 1.00 81.81 364 LYS A N 1
ATOM 2984 C CA . LYS A 1 364 ? 2.315 6.996 12.902 1.00 81.81 364 LYS A CA 1
ATOM 2985 C C . LYS A 1 364 ? 1.285 7.347 13.977 1.00 81.81 364 LYS A C 1
ATOM 2987 O O . LYS A 1 364 ? 1.287 6.719 15.033 1.00 81.81 364 LYS A O 1
ATOM 2992 N N . ILE A 1 365 ? 0.387 8.293 13.698 1.00 81.88 365 ILE A N 1
ATOM 2993 C CA . ILE A 1 365 ? -0.704 8.676 14.603 1.00 81.88 365 ILE A CA 1
ATOM 2994 C C . ILE A 1 365 ? -1.631 7.479 14.857 1.00 81.88 365 ILE A C 1
ATOM 2996 O O . ILE A 1 365 ? -1.932 7.180 16.013 1.00 81.88 365 ILE A O 1
ATOM 3000 N N . ASP A 1 366 ? -2.023 6.746 13.813 1.00 85.19 366 ASP A N 1
ATOM 3001 C CA . ASP A 1 366 ? -2.872 5.556 13.933 1.00 85.19 366 ASP A CA 1
ATOM 3002 C C . ASP A 1 366 ? -2.204 4.468 14.782 1.00 85.19 366 ASP A C 1
ATOM 3004 O O . ASP A 1 366 ? -2.840 3.892 15.663 1.00 85.19 366 ASP A O 1
ATOM 3008 N N . LYS A 1 367 ? -0.900 4.225 14.588 1.00 84.12 367 LYS A N 1
ATOM 3009 C CA . LYS A 1 367 ? -0.156 3.231 15.372 1.00 84.12 367 LYS A CA 1
ATOM 3010 C C . LYS A 1 367 ? -0.029 3.621 16.844 1.00 84.12 367 LYS A C 1
ATOM 3012 O O . LYS A 1 367 ? -0.170 2.770 17.721 1.00 84.12 367 LYS A O 1
ATOM 3017 N N . ILE A 1 368 ? 0.236 4.897 17.124 1.00 79.75 368 ILE A N 1
ATOM 3018 C CA . ILE A 1 368 ? 0.258 5.427 18.495 1.00 79.75 368 ILE A CA 1
ATOM 3019 C C . ILE A 1 368 ? -1.124 5.268 19.136 1.00 79.75 368 ILE A C 1
ATOM 3021 O O . ILE A 1 368 ? -1.223 4.831 20.283 1.00 79.75 368 ILE A O 1
ATOM 3025 N N . THR A 1 369 ? -2.179 5.572 18.381 1.00 85.06 369 THR A N 1
ATOM 3026 C CA . THR A 1 369 ? -3.568 5.435 18.823 1.00 85.06 369 THR A CA 1
ATOM 3027 C C . THR A 1 369 ? -3.883 3.982 19.167 1.00 85.06 369 THR A C 1
ATOM 3029 O O . THR A 1 369 ? -4.321 3.718 20.281 1.00 85.06 369 THR A O 1
ATOM 3032 N N . GLU A 1 370 ? -3.568 3.030 18.285 1.00 87.31 370 GLU A N 1
ATOM 3033 C CA . GLU A 1 370 ? -3.728 1.588 18.526 1.00 87.31 370 GLU A CA 1
ATOM 3034 C C . GLU A 1 370 ? -3.017 1.146 19.816 1.00 87.31 370 GLU A C 1
ATOM 3036 O O . GLU A 1 370 ? -3.641 0.560 20.698 1.00 87.31 370 GLU A O 1
ATOM 3041 N N . ASN A 1 371 ? -1.743 1.514 19.990 1.00 84.00 371 ASN A N 1
ATOM 3042 C CA . ASN A 1 371 ? -0.981 1.173 21.195 1.00 84.00 371 ASN A CA 1
ATOM 3043 C C . ASN A 1 371 ? -1.604 1.766 22.474 1.00 84.00 371 ASN A C 1
ATOM 3045 O O . ASN A 1 371 ? -1.544 1.157 23.545 1.00 84.00 371 ASN A O 1
ATOM 3049 N N . TYR A 1 372 ? -2.176 2.970 22.389 1.00 84.94 372 TYR A N 1
ATOM 3050 C CA . TYR A 1 372 ? -2.840 3.609 23.520 1.00 84.94 372 TYR A CA 1
ATOM 3051 C C . TYR A 1 372 ? -4.172 2.928 23.862 1.00 84.94 372 TYR A C 1
ATOM 3053 O O . TYR A 1 372 ? -4.442 2.661 25.033 1.00 84.94 372 TYR A O 1
ATOM 3061 N N . LEU A 1 373 ? -4.978 2.588 22.855 1.00 88.94 373 LEU A N 1
ATOM 3062 C CA . LEU A 1 373 ? -6.223 1.832 23.020 1.00 88.94 373 LEU A CA 1
ATOM 3063 C C . LEU A 1 373 ? -5.943 0.449 23.632 1.00 88.94 373 LEU A C 1
ATOM 3065 O O . LEU A 1 373 ? -6.617 0.044 24.583 1.00 88.94 373 LEU A O 1
ATOM 3069 N N . ASP A 1 374 ? -4.884 -0.225 23.180 1.00 88.75 374 ASP A N 1
ATOM 3070 C CA . ASP A 1 374 ? -4.398 -1.483 23.755 1.00 88.75 374 ASP A CA 1
ATOM 3071 C C . ASP A 1 374 ? -3.989 -1.328 25.224 1.00 88.75 374 ASP A C 1
ATOM 3073 O O . ASP A 1 374 ? -4.353 -2.159 26.060 1.00 88.75 374 ASP A O 1
ATOM 3077 N N . HIS A 1 375 ? -3.300 -0.239 25.581 1.00 87.44 375 HIS A N 1
ATOM 3078 C CA . HIS A 1 375 ? -2.945 0.056 26.971 1.00 87.44 375 HIS A CA 1
ATOM 3079 C C . HIS A 1 375 ? -4.186 0.224 27.866 1.00 87.44 375 HIS A C 1
ATOM 3081 O O . HIS A 1 375 ? -4.231 -0.301 28.985 1.00 87.44 375 HIS A O 1
ATOM 3087 N N . ILE A 1 376 ? -5.222 0.915 27.377 1.00 89.38 376 ILE A N 1
ATOM 3088 C CA . ILE A 1 376 ? -6.502 1.038 28.089 1.00 89.38 376 ILE A CA 1
ATOM 3089 C C . ILE A 1 376 ? -7.165 -0.348 28.212 1.00 89.38 376 ILE A C 1
ATOM 3091 O O . ILE A 1 376 ? -7.614 -0.725 29.300 1.00 89.38 376 ILE A O 1
ATOM 3095 N N . ASN A 1 377 ? -7.189 -1.143 27.138 1.00 89.19 377 ASN A N 1
ATOM 3096 C CA . ASN A 1 377 ? -7.738 -2.502 27.146 1.00 89.19 377 ASN A CA 1
ATOM 3097 C C . ASN A 1 377 ? -7.013 -3.424 28.146 1.00 89.19 377 ASN A C 1
ATOM 3099 O O . ASN A 1 377 ? -7.665 -4.163 28.892 1.00 89.19 377 ASN A O 1
ATOM 3103 N N . GLN A 1 378 ? -5.688 -3.324 28.250 1.00 88.69 378 GLN A N 1
ATOM 3104 C CA . GLN A 1 378 ? -4.884 -4.062 29.224 1.00 88.69 378 GLN A CA 1
ATOM 3105 C C . GLN A 1 378 ? -5.242 -3.690 30.673 1.00 88.69 378 GLN A C 1
ATOM 3107 O O . GLN A 1 378 ? -5.339 -4.568 31.535 1.00 88.69 378 GLN A O 1
ATOM 3112 N N . HIS A 1 379 ? -5.537 -2.414 30.959 1.00 90.88 379 HIS A N 1
ATOM 3113 C CA . HIS A 1 379 ? -6.007 -2.001 32.289 1.00 90.88 379 HIS A CA 1
ATOM 3114 C C . HIS A 1 379 ? -7.307 -2.716 32.688 1.00 90.88 379 HIS A C 1
ATOM 3116 O O . HIS A 1 379 ? -7.450 -3.120 33.847 1.00 90.88 379 HIS A O 1
ATOM 3122 N N . PHE A 1 380 ? -8.240 -2.922 31.751 1.00 89.56 380 PHE A N 1
ATOM 3123 C CA . PHE A 1 380 ? -9.474 -3.662 32.033 1.00 89.56 380 PHE A CA 1
ATOM 3124 C C . PHE A 1 380 ? -9.226 -5.153 32.282 1.00 89.56 380 PHE A C 1
ATOM 3126 O O . PHE A 1 380 ? -9.862 -5.715 33.174 1.00 89.56 380 PHE A O 1
ATOM 3133 N N . GLN A 1 381 ? -8.282 -5.772 31.566 1.00 86.62 381 GLN A N 1
ATOM 3134 C CA . GLN A 1 381 ? -7.888 -7.168 31.791 1.00 86.62 381 GLN A CA 1
ATOM 3135 C C . GLN A 1 381 ? -7.256 -7.376 33.176 1.00 86.62 381 GLN A C 1
ATOM 3137 O O . GLN A 1 381 ? -7.619 -8.309 33.896 1.00 86.62 381 GLN A O 1
ATOM 3142 N N . GLU A 1 382 ? -6.322 -6.501 33.558 1.00 89.00 382 GLU A N 1
ATOM 3143 C CA . GLU A 1 382 ? -5.509 -6.666 34.767 1.00 89.00 382 GLU A CA 1
ATOM 3144 C C . GLU A 1 382 ? -6.211 -6.169 36.034 1.00 89.00 382 GLU A C 1
ATOM 3146 O O . GLU A 1 382 ? -6.266 -6.879 37.041 1.00 89.00 382 GLU A O 1
ATOM 3151 N N . LYS A 1 383 ? -6.743 -4.939 36.008 1.00 87.25 383 LYS A N 1
ATOM 3152 C CA . LYS A 1 383 ? -7.275 -4.272 37.209 1.00 87.25 383 LYS A CA 1
ATOM 3153 C C . LYS A 1 383 ? -8.782 -4.422 37.367 1.00 87.25 383 LYS A C 1
ATOM 3155 O O . LYS A 1 383 ? -9.272 -4.304 38.490 1.00 87.25 383 LYS A O 1
ATOM 3160 N N . LYS A 1 384 ? -9.515 -4.676 36.276 1.00 89.19 384 LYS A N 1
ATOM 3161 C CA . LYS A 1 384 ? -10.983 -4.843 36.263 1.00 89.19 384 LYS A CA 1
ATOM 3162 C C . LYS A 1 384 ? -11.724 -3.681 36.945 1.00 89.19 384 LYS A C 1
ATOM 3164 O O . LYS A 1 384 ? -12.636 -3.879 37.751 1.00 89.19 384 LYS A O 1
ATOM 3169 N N . THR A 1 385 ? -11.308 -2.451 36.655 1.00 91.12 385 THR A N 1
ATOM 3170 C CA . THR A 1 385 ? -11.919 -1.198 37.138 1.00 91.12 385 THR A CA 1
ATOM 3171 C C . THR A 1 385 ? -12.120 -0.223 35.980 1.00 91.12 385 THR A C 1
ATOM 3173 O O . THR A 1 385 ? -11.574 -0.434 34.899 1.00 91.12 385 THR A O 1
ATOM 3176 N N . LEU A 1 386 ? -12.897 0.848 36.189 1.00 91.56 386 LEU A N 1
ATOM 3177 C CA . LEU A 1 386 ? -13.030 1.909 35.183 1.00 91.56 386 LEU A CA 1
ATOM 3178 C C . LEU A 1 386 ? -11.678 2.598 34.958 1.00 91.56 386 LEU A C 1
ATOM 3180 O O . LEU A 1 386 ? -10.970 2.903 35.923 1.00 91.56 386 LEU A O 1
ATOM 3184 N N . TYR A 1 387 ? -11.331 2.857 33.697 1.00 91.56 387 TYR A N 1
ATOM 3185 C CA . TYR A 1 387 ? -10.158 3.661 33.355 1.00 91.56 387 TYR A CA 1
ATOM 3186 C C . TYR A 1 387 ? -10.532 5.145 33.418 1.00 91.56 387 TYR A C 1
ATOM 3188 O O . TYR A 1 387 ? -11.615 5.526 32.978 1.00 91.56 387 TYR A O 1
ATOM 3196 N N . VAL A 1 388 ? -9.669 5.982 33.995 1.00 90.44 388 VAL A N 1
ATOM 3197 C CA . VAL A 1 388 ? -9.892 7.434 34.073 1.00 90.44 388 VAL A CA 1
ATOM 3198 C C . VAL A 1 388 ? -9.041 8.098 33.006 1.00 90.44 388 VAL A C 1
ATOM 3200 O O . VAL A 1 388 ? -7.821 8.129 33.130 1.00 90.44 388 VAL A O 1
ATOM 3203 N N . TYR A 1 389 ? -9.696 8.616 31.975 1.00 88.62 389 TYR A N 1
ATOM 3204 C CA . TYR A 1 389 ? -9.058 9.309 30.870 1.00 88.62 389 TYR A CA 1
ATOM 3205 C C . TYR A 1 389 ? -9.125 10.825 31.071 1.00 88.62 389 TYR A C 1
ATOM 3207 O O . TYR A 1 389 ? -10.205 11.390 31.273 1.00 88.62 389 TYR A O 1
ATOM 3215 N N . ASP A 1 390 ? -7.962 11.473 31.024 1.00 86.44 390 ASP A N 1
ATOM 3216 C CA . ASP A 1 390 ? -7.816 12.927 31.053 1.00 86.44 390 ASP A CA 1
ATOM 3217 C C . ASP A 1 390 ? -7.324 13.398 29.673 1.00 86.44 390 ASP A C 1
ATOM 3219 O O . ASP A 1 390 ? -6.158 13.171 29.348 1.00 86.44 390 ASP A O 1
ATOM 3223 N N . PRO A 1 391 ? -8.174 14.048 28.856 1.00 79.75 391 PRO A N 1
ATOM 3224 C CA . PRO A 1 391 ? -7.787 14.528 27.527 1.00 79.75 391 PRO A CA 1
ATOM 3225 C C . PRO A 1 391 ? -6.711 15.620 27.571 1.00 79.75 391 PRO A C 1
ATOM 3227 O O . PRO A 1 391 ? -6.076 15.884 26.557 1.00 79.75 391 PRO A O 1
ATOM 3230 N N . SER A 1 392 ? -6.530 16.288 28.718 1.00 75.81 392 SER A N 1
ATOM 3231 C CA . SER A 1 392 ? -5.545 17.359 28.902 1.00 75.81 392 SER A CA 1
ATOM 3232 C C . SER A 1 392 ? -4.197 16.856 29.424 1.00 75.81 392 SER A C 1
ATOM 3234 O O . SER A 1 392 ? -3.274 17.657 29.584 1.00 75.81 392 SER A O 1
ATOM 3236 N N . ALA A 1 393 ? -4.075 15.565 29.742 1.00 75.00 393 ALA A N 1
ATOM 3237 C CA . ALA A 1 393 ? -2.818 14.987 30.191 1.00 75.00 393 ALA A CA 1
ATOM 3238 C C . ALA A 1 393 ? -1.938 14.635 28.978 1.00 75.00 393 ALA A C 1
ATOM 3240 O O . ALA A 1 393 ? -2.427 13.974 28.063 1.00 75.00 393 ALA A O 1
ATOM 3241 N N . PRO A 1 394 ? -0.649 15.026 28.960 1.00 66.50 394 PRO A N 1
ATOM 3242 C CA . PRO A 1 394 ? 0.253 14.643 27.881 1.00 66.50 394 PRO A CA 1
ATOM 3243 C C . PRO A 1 394 ? 0.437 13.123 27.867 1.00 66.50 394 PRO A C 1
ATOM 3245 O O . PRO A 1 394 ? 0.538 12.487 28.924 1.00 66.50 394 PRO A O 1
ATOM 3248 N N . PHE A 1 395 ? 0.515 12.536 26.674 1.00 66.50 395 PHE A N 1
ATOM 3249 C CA . PHE A 1 395 ? 0.747 11.103 26.527 1.00 66.50 395 PHE A CA 1
ATOM 3250 C C . PHE A 1 395 ? 2.211 10.770 26.846 1.00 66.50 395 PHE A C 1
ATOM 3252 O O . PHE A 1 395 ? 3.077 10.768 25.978 1.00 66.50 395 PHE A O 1
ATOM 3259 N N . SER A 1 396 ? 2.492 10.491 28.120 1.00 55.31 396 SER A N 1
ATOM 3260 C CA . SER A 1 396 ? 3.845 10.319 28.673 1.00 55.31 396 SER A CA 1
ATOM 3261 C C . SER A 1 396 ? 4.605 9.071 28.201 1.00 55.31 396 SER A C 1
ATOM 3263 O O . SER A 1 396 ? 5.733 8.844 28.633 1.00 55.31 396 SER A O 1
ATOM 3265 N N . SER A 1 397 ? 4.003 8.251 27.336 1.00 54.22 397 SER A N 1
ATOM 3266 C CA . SER A 1 397 ? 4.573 6.997 26.831 1.00 54.22 397 SER A CA 1
ATOM 3267 C C . SER A 1 397 ? 5.009 7.040 25.364 1.00 54.22 397 SER A C 1
ATOM 3269 O O . SER A 1 397 ? 5.485 6.021 24.867 1.00 54.22 397 SER A O 1
ATOM 3271 N N . PHE A 1 398 ? 4.855 8.170 24.666 1.00 54.75 398 PHE A N 1
ATOM 3272 C CA . PHE A 1 398 ? 5.151 8.277 23.233 1.00 54.75 398 PHE A CA 1
ATOM 3273 C C . PHE A 1 398 ? 6.035 9.489 22.925 1.00 54.75 398 PHE A C 1
ATOM 3275 O O . PHE A 1 398 ? 6.117 10.415 23.725 1.00 54.75 398 PHE A O 1
ATOM 3282 N N . ASP A 1 399 ? 6.705 9.430 21.773 1.00 55.78 399 ASP A N 1
ATOM 3283 C CA . ASP A 1 399 ? 7.661 10.408 21.229 1.00 55.78 399 ASP A CA 1
ATOM 3284 C C . ASP A 1 399 ? 7.390 11.865 21.683 1.00 55.78 399 ASP A C 1
ATOM 3286 O O . ASP A 1 399 ? 6.288 12.393 21.478 1.00 55.78 399 ASP A O 1
ATOM 3290 N N . GLU A 1 400 ? 8.374 12.516 22.322 1.00 53.84 400 GLU A N 1
ATOM 3291 C CA . GLU A 1 400 ? 8.212 13.827 22.989 1.00 53.84 400 GLU A CA 1
ATOM 3292 C C . GLU A 1 400 ? 7.717 14.927 22.029 1.00 53.84 400 GLU A C 1
ATOM 3294 O O . GLU A 1 400 ? 6.946 15.797 22.434 1.00 53.84 400 GLU A O 1
ATOM 3299 N N . ASP A 1 401 ? 8.077 14.855 20.745 1.00 57.78 401 ASP A N 1
ATOM 3300 C CA . ASP A 1 401 ? 7.696 15.857 19.740 1.00 57.78 401 ASP A CA 1
ATOM 3301 C C . ASP A 1 401 ? 6.235 15.728 19.263 1.00 57.78 401 ASP A C 1
ATOM 3303 O O . ASP A 1 401 ? 5.594 16.725 18.930 1.00 57.78 401 ASP A O 1
ATOM 3307 N N . LEU A 1 402 ? 5.675 14.512 19.238 1.00 57.22 402 LEU A N 1
ATOM 3308 C CA . LEU A 1 402 ? 4.310 14.248 18.744 1.00 57.22 402 LEU A CA 1
ATOM 3309 C C . LEU A 1 402 ? 3.262 14.248 19.854 1.00 57.22 402 LEU A C 1
ATOM 3311 O O . LEU A 1 402 ? 2.108 14.604 19.606 1.00 57.22 402 LEU A O 1
ATOM 3315 N N . SER A 1 403 ? 3.671 13.901 21.075 1.00 55.06 403 SER A N 1
ATOM 3316 C CA . SER A 1 403 ? 2.828 13.892 22.279 1.00 55.06 403 SER A CA 1
ATOM 3317 C C . SER A 1 403 ? 2.292 15.274 22.678 1.00 55.06 403 SER A C 1
ATOM 3319 O O . SER A 1 403 ? 1.385 15.346 23.499 1.00 55.06 403 SER A O 1
ATOM 3321 N N . HIS A 1 404 ? 2.806 16.353 22.078 1.00 57.59 404 HIS A N 1
ATOM 3322 C CA . HIS A 1 404 ? 2.337 17.729 22.278 1.00 57.59 404 HIS A CA 1
ATOM 3323 C C . HIS A 1 404 ? 1.481 18.270 21.122 1.00 57.59 404 HIS A C 1
ATOM 3325 O O . HIS A 1 404 ? 1.038 19.418 21.180 1.00 57.59 404 HIS A O 1
ATOM 3331 N N . SER A 1 405 ? 1.267 17.493 20.056 1.00 69.25 405 SER A N 1
ATOM 3332 C CA . SER A 1 405 ? 0.491 17.967 18.908 1.00 69.25 405 SER A CA 1
ATOM 3333 C C . SER A 1 405 ? -1.016 17.872 19.171 1.00 69.25 405 SER A C 1
ATOM 3335 O O . SER A 1 405 ? -1.531 16.834 19.589 1.00 69.25 405 SER A O 1
ATOM 3337 N N . GLU A 1 406 ? -1.729 18.971 18.915 1.00 75.44 406 GLU A N 1
ATOM 3338 C CA . GLU A 1 406 ? -3.191 19.065 19.067 1.00 75.44 406 GLU A CA 1
ATOM 3339 C C . GLU A 1 406 ? -3.912 18.033 18.179 1.00 75.44 406 GLU A C 1
ATOM 3341 O O . GLU A 1 406 ? -4.852 17.381 18.618 1.00 75.44 406 GLU A O 1
ATOM 3346 N N . GLU A 1 407 ? -3.381 17.785 16.977 1.00 74.81 407 GLU A N 1
ATOM 3347 C CA . GLU A 1 407 ? -3.902 16.803 16.017 1.00 74.81 407 GLU A CA 1
ATOM 3348 C C . GLU A 1 407 ? -3.858 15.357 16.548 1.00 74.81 407 GLU A C 1
ATOM 3350 O O . GLU A 1 407 ? -4.831 14.617 16.407 1.00 74.81 407 GLU A O 1
ATOM 3355 N N . VAL A 1 408 ? -2.768 14.955 17.218 1.00 75.38 408 VAL A N 1
ATOM 3356 C CA . VAL A 1 408 ? -2.666 13.630 17.862 1.00 75.38 408 VAL A CA 1
ATOM 3357 C C . VAL A 1 408 ? -3.652 13.513 19.020 1.00 75.38 408 VAL A C 1
ATOM 3359 O O . VAL A 1 408 ? -4.310 12.482 19.164 1.00 75.38 408 VAL A O 1
ATOM 3362 N N . HIS A 1 409 ? -3.771 14.563 19.836 1.00 79.00 409 HIS A N 1
ATOM 3363 C CA . HIS A 1 409 ? -4.712 14.594 20.953 1.00 79.00 409 HIS A CA 1
ATOM 3364 C C . HIS A 1 409 ? -6.160 14.437 20.490 1.00 79.00 409 HIS A C 1
ATOM 3366 O O . HIS A 1 409 ? -6.884 13.611 21.050 1.00 79.00 409 HIS A O 1
ATOM 3372 N N . ASP A 1 410 ? -6.567 15.172 19.458 1.00 84.06 410 ASP A N 1
ATOM 3373 C CA . ASP A 1 410 ? -7.920 15.105 18.911 1.00 84.06 410 ASP A CA 1
ATOM 3374 C C . ASP A 1 410 ? -8.218 13.739 18.280 1.00 84.06 410 ASP A C 1
ATOM 3376 O O . ASP A 1 410 ? -9.301 13.184 18.495 1.00 84.06 410 ASP A O 1
ATOM 3380 N N . HIS A 1 411 ? -7.255 13.155 17.555 1.00 86.06 411 HIS A N 1
ATOM 3381 C CA . HIS A 1 411 ? -7.425 11.840 16.928 1.00 86.06 411 HIS A CA 1
ATOM 3382 C C . HIS A 1 411 ? -7.541 10.717 17.960 1.00 86.06 411 HIS A C 1
ATOM 3384 O O . HIS A 1 411 ? -8.480 9.921 17.900 1.00 86.06 411 HIS A O 1
ATOM 3390 N N . ILE A 1 412 ? -6.649 10.690 18.959 1.00 85.69 412 ILE A N 1
ATOM 3391 C CA . ILE A 1 412 ? -6.715 9.714 20.057 1.00 85.69 412 ILE A CA 1
ATOM 3392 C C . ILE A 1 412 ? -8.006 9.903 20.848 1.00 85.69 412 ILE A C 1
ATOM 3394 O O . ILE A 1 412 ? -8.681 8.924 21.160 1.00 85.69 412 ILE A O 1
ATOM 3398 N N . PHE A 1 413 ? -8.388 11.144 21.155 1.00 88.06 413 PHE A N 1
ATOM 3399 C CA . PHE A 1 413 ? -9.623 11.416 21.879 1.00 88.06 413 PHE A CA 1
ATOM 3400 C C . PHE A 1 413 ? -10.852 10.912 21.115 1.00 88.06 413 PHE A C 1
ATOM 3402 O O . PHE A 1 413 ? -11.689 10.220 21.697 1.00 88.06 413 PHE A O 1
ATOM 3409 N N . GLY A 1 414 ? -10.935 11.190 19.812 1.00 89.00 414 GLY A N 1
ATOM 3410 C CA . GLY A 1 414 ? -11.990 10.671 18.946 1.00 89.00 414 GLY A CA 1
ATOM 3411 C C . GLY A 1 414 ? -12.022 9.141 18.914 1.00 89.00 414 GLY A C 1
ATOM 3412 O O . GLY A 1 414 ? -13.089 8.547 19.068 1.00 89.00 414 GLY A O 1
ATOM 3413 N N . ALA A 1 415 ? -10.864 8.492 18.779 1.00 89.50 415 ALA A N 1
ATOM 3414 C CA . ALA A 1 415 ? -10.757 7.035 18.778 1.00 89.50 415 ALA A CA 1
ATOM 3415 C C . ALA A 1 415 ? -11.200 6.418 20.115 1.00 89.50 415 ALA A C 1
ATOM 3417 O O . ALA A 1 415 ? -11.996 5.480 20.133 1.00 89.50 415 ALA A O 1
ATOM 3418 N N . VAL A 1 416 ? -10.772 7.003 21.237 1.00 90.06 416 VAL A N 1
ATOM 3419 C CA . VAL A 1 416 ? -11.158 6.582 22.590 1.00 90.06 416 VAL A CA 1
ATOM 3420 C C . VAL A 1 416 ? -12.673 6.662 22.788 1.00 90.06 416 VAL A C 1
ATOM 3422 O O . VAL A 1 416 ? -13.272 5.716 23.296 1.00 90.06 416 VAL A O 1
ATOM 3425 N N . LEU A 1 417 ? -13.313 7.764 22.383 1.00 88.62 417 LEU A N 1
ATOM 3426 C CA . LEU A 1 417 ? -14.766 7.920 22.525 1.00 88.62 417 LEU A CA 1
ATOM 3427 C C . LEU A 1 417 ? -15.569 7.011 21.584 1.00 88.62 417 LEU A C 1
ATOM 3429 O O . LEU A 1 417 ? -16.715 6.688 21.892 1.00 88.62 417 LEU A O 1
ATOM 3433 N N . ASN A 1 418 ? -14.987 6.610 20.452 1.00 88.56 418 ASN A N 1
ATOM 3434 C CA . ASN A 1 418 ? -15.613 5.683 19.512 1.00 88.56 418 ASN A CA 1
ATOM 3435 C C . ASN A 1 418 ? -15.501 4.220 19.967 1.00 88.56 418 ASN A C 1
ATOM 3437 O O . ASN A 1 418 ? -16.431 3.444 19.749 1.00 88.56 418 ASN A O 1
ATOM 3441 N N . GLU A 1 419 ? -14.380 3.829 20.579 1.00 87.31 419 GLU A N 1
ATOM 3442 C CA . GLU A 1 419 ? -14.142 2.442 20.999 1.00 87.31 419 GLU A CA 1
ATOM 3443 C C . GLU A 1 419 ? -14.732 2.121 22.380 1.00 87.31 419 GLU A C 1
ATOM 3445 O O . GLU A 1 419 ? -15.249 1.020 22.602 1.00 87.31 419 GLU A O 1
ATOM 3450 N N . PHE A 1 420 ? -14.689 3.074 23.315 1.00 90.19 420 PHE A N 1
ATOM 3451 C CA . PHE A 1 420 ? -15.085 2.859 24.704 1.00 90.19 420 PHE A CA 1
ATOM 3452 C C . PHE A 1 420 ? -16.403 3.546 25.058 1.00 90.19 420 PHE A C 1
ATOM 3454 O O . PHE A 1 420 ? -16.695 4.662 24.639 1.00 90.19 420 PHE A O 1
ATOM 3461 N N . LEU A 1 421 ? -17.172 2.916 25.948 1.00 88.19 421 LEU A N 1
ATOM 3462 C CA . LEU A 1 421 ? -18.294 3.584 26.605 1.00 88.19 421 LEU A CA 1
ATOM 3463 C C . LEU A 1 421 ? -17.753 4.543 27.653 1.00 88.19 421 LEU A C 1
ATOM 3465 O O . LEU A 1 421 ? -16.821 4.196 28.381 1.00 88.19 421 LEU A O 1
ATOM 3469 N N . TYR A 1 422 ? -18.359 5.721 27.773 1.00 90.94 422 TYR A N 1
ATOM 3470 C CA . TYR A 1 422 ? -17.821 6.756 28.642 1.00 90.94 422 TYR A CA 1
ATOM 3471 C C . TYR A 1 422 ? -18.876 7.505 29.453 1.00 90.94 422 TYR A C 1
ATOM 3473 O O . TYR A 1 422 ? -20.014 7.704 29.036 1.00 90.94 422 TYR A O 1
ATOM 3481 N N . SER A 1 423 ? -18.457 7.974 30.629 1.00 90.62 423 SER A N 1
ATOM 3482 C CA . SER A 1 423 ? -19.180 8.960 31.434 1.00 90.62 423 SER A CA 1
ATOM 3483 C C . SER A 1 423 ? -18.302 10.190 31.633 1.00 90.62 423 SER A C 1
ATOM 3485 O O . SER A 1 423 ? -17.239 10.107 32.256 1.00 90.62 423 SER A O 1
ATOM 3487 N N . GLU A 1 424 ? -18.766 11.335 31.131 1.00 89.38 424 GLU A N 1
ATOM 3488 C CA . GLU A 1 424 ? -18.115 12.631 31.331 1.00 89.38 424 GLU A CA 1
ATOM 3489 C C . GLU A 1 424 ? -18.323 13.119 32.769 1.00 89.38 424 GLU A C 1
ATOM 3491 O O . GLU A 1 424 ? -19.430 13.073 33.307 1.00 89.38 424 GLU A O 1
ATOM 3496 N N . ASN A 1 425 ? -17.251 13.599 33.393 1.00 85.75 425 ASN A N 1
ATOM 3497 C CA . ASN A 1 425 ? -17.292 14.284 34.675 1.00 85.75 425 ASN A CA 1
ATOM 3498 C C . ASN A 1 425 ? -16.387 15.515 34.654 1.00 85.75 425 ASN A C 1
ATOM 3500 O O . ASN A 1 425 ? -15.415 15.598 33.907 1.00 85.75 425 ASN A O 1
ATOM 3504 N N . THR A 1 426 ? -16.692 16.476 35.520 1.00 85.94 426 THR A N 1
ATOM 3505 C CA . THR A 1 426 ? -15.917 17.712 35.652 1.00 85.94 426 THR A CA 1
ATOM 3506 C C . THR A 1 426 ? -15.359 17.818 37.065 1.00 85.94 426 THR A C 1
ATOM 3508 O O . THR A 1 426 ? -16.049 17.515 38.043 1.00 85.94 426 THR A O 1
ATOM 3511 N N . THR A 1 427 ? -14.087 18.191 37.196 1.00 80.88 427 THR A N 1
ATOM 3512 C CA . THR A 1 427 ? -13.484 18.496 38.496 1.00 80.88 427 THR A CA 1
ATOM 3513 C C . THR A 1 427 ? -14.011 19.831 39.025 1.00 80.88 427 THR A C 1
ATOM 3515 O O . THR A 1 427 ? -14.581 20.634 38.289 1.00 80.88 427 THR A O 1
ATOM 3518 N N . LEU A 1 428 ? -13.782 20.101 40.313 1.00 76.56 428 LEU A N 1
ATOM 3519 C CA . LEU A 1 428 ? -14.110 21.395 40.930 1.00 76.56 428 LEU A CA 1
ATOM 3520 C C . LEU A 1 428 ? -13.372 22.574 40.266 1.00 76.56 428 LEU A C 1
ATOM 3522 O O . LEU A 1 428 ? -13.832 23.707 40.349 1.00 76.56 428 LEU A O 1
ATOM 3526 N N . GLU A 1 429 ? -12.257 22.297 39.587 1.00 76.44 429 GLU A N 1
ATOM 3527 C CA . GLU A 1 429 ? -11.440 23.263 38.843 1.00 76.44 429 GLU A CA 1
ATOM 3528 C C . GLU A 1 429 ? -11.906 23.452 37.387 1.00 76.44 429 GLU A C 1
ATOM 3530 O O . GLU A 1 429 ? -11.271 24.177 36.627 1.00 76.44 429 GLU A O 1
ATOM 3535 N N . GLY A 1 430 ? -12.993 22.793 36.970 1.00 78.31 430 GLY A N 1
ATOM 3536 C CA . GLY A 1 430 ? -13.534 22.898 35.612 1.00 78.31 430 GLY A CA 1
ATOM 3537 C C . GLY A 1 430 ? -12.856 21.999 34.571 1.00 78.31 430 GLY A C 1
ATOM 3538 O O . GLY A 1 430 ? -13.229 22.056 33.401 1.00 78.31 430 GLY A O 1
ATOM 3539 N N . LYS A 1 431 ? -11.898 21.143 34.961 1.00 81.94 431 LYS A N 1
ATOM 3540 C CA . LYS A 1 431 ? -11.259 20.185 34.041 1.00 81.94 431 LYS A CA 1
ATOM 3541 C C . LYS A 1 431 ? -12.170 18.986 33.785 1.00 81.94 431 LYS A C 1
ATOM 3543 O O . LYS A 1 431 ? -12.733 18.423 34.727 1.00 81.94 431 LYS A O 1
ATOM 3548 N N . LYS A 1 432 ? -12.309 18.588 32.521 1.00 86.06 432 LYS A N 1
ATOM 3549 C CA . LYS A 1 432 ? -13.111 17.429 32.107 1.00 86.06 432 LYS A CA 1
ATOM 3550 C C . LYS A 1 432 ? -12.280 16.150 32.172 1.00 86.06 432 LYS A C 1
ATOM 3552 O O . LYS A 1 432 ? -11.138 16.148 31.739 1.00 86.06 432 LYS A O 1
ATOM 3557 N N . TYR A 1 433 ? -12.868 15.075 32.682 1.00 89.44 433 TYR A N 1
ATOM 3558 C CA . TYR A 1 433 ? -12.294 13.731 32.664 1.00 89.44 433 TYR A CA 1
ATOM 3559 C C . TYR A 1 433 ? -13.387 12.703 32.370 1.00 89.44 433 TYR A C 1
ATOM 3561 O O . TYR A 1 433 ? -14.561 12.911 32.687 1.00 89.44 433 TYR A O 1
ATOM 3569 N N . PHE A 1 434 ? -13.000 11.580 31.776 1.00 91.25 434 PHE A N 1
ATOM 3570 C CA . PHE A 1 434 ? -13.917 10.548 31.310 1.00 91.25 434 PHE A CA 1
ATOM 3571 C C . PHE A 1 434 ? -13.643 9.241 32.044 1.00 91.25 434 PHE A C 1
ATOM 3573 O O . PHE A 1 434 ? -12.504 8.784 32.110 1.00 91.25 434 PHE A O 1
ATOM 3580 N N . TYR A 1 435 ? -14.682 8.619 32.601 1.00 92.06 435 TYR A N 1
ATOM 3581 C CA . TYR A 1 435 ? -14.583 7.215 32.998 1.00 92.06 435 TYR A CA 1
ATOM 3582 C C . TYR A 1 435 ? -14.901 6.347 31.797 1.00 92.06 435 TYR A C 1
ATOM 3584 O O . TYR A 1 435 ? -16.014 6.433 31.287 1.00 92.06 435 TYR A O 1
ATOM 3592 N N . LEU A 1 436 ? -13.949 5.517 31.390 1.00 92.75 436 LEU A N 1
ATOM 3593 C CA . LEU A 1 436 ? -14.073 4.616 30.256 1.00 92.75 436 LEU A CA 1
ATOM 3594 C C . LEU A 1 436 ? -14.402 3.194 30.713 1.00 92.75 436 LEU A C 1
ATOM 3596 O O . LEU A 1 436 ? -13.921 2.728 31.754 1.00 92.75 436 LEU A O 1
ATOM 3600 N N . LEU A 1 437 ? -15.178 2.495 29.889 1.00 90.75 437 LEU A N 1
ATOM 3601 C CA . LEU A 1 437 ? -15.513 1.086 30.027 1.00 90.75 437 LEU A CA 1
ATOM 3602 C C . LEU A 1 437 ? -15.420 0.393 28.665 1.00 90.75 437 LEU A C 1
ATOM 3604 O O . LEU A 1 437 ? -16.158 0.724 27.739 1.00 90.75 437 LEU A O 1
ATOM 3608 N N . SER A 1 438 ? -14.541 -0.605 28.570 1.00 89.94 438 SER A N 1
ATOM 3609 C CA . SER A 1 438 ? -14.442 -1.471 27.392 1.00 89.94 438 SER A CA 1
ATOM 3610 C C . SER A 1 438 ? -15.622 -2.447 27.338 1.00 89.94 438 SER A C 1
ATOM 3612 O O . SER A 1 438 ? -15.800 -3.223 28.287 1.00 89.94 438 SER A O 1
ATOM 3614 N N . PRO A 1 439 ? -16.440 -2.433 26.265 1.00 86.88 439 PRO A N 1
ATOM 3615 C CA . PRO A 1 439 ? -17.625 -3.282 26.165 1.00 86.88 439 PRO A CA 1
ATOM 3616 C C . PRO A 1 439 ? -17.349 -4.787 26.348 1.00 86.88 439 PRO A C 1
ATOM 3618 O O . PRO A 1 439 ? -18.086 -5.415 27.114 1.00 86.88 439 PRO A O 1
ATOM 3621 N N . PRO A 1 440 ? -16.270 -5.374 25.779 1.00 86.75 440 PRO A N 1
ATOM 3622 C CA . PRO A 1 440 ? -15.917 -6.775 26.016 1.00 86.75 440 PRO A CA 1
ATOM 3623 C C . PRO A 1 440 ? -15.710 -7.144 27.493 1.00 86.75 440 PRO A C 1
ATOM 3625 O O . PRO A 1 440 ? -16.023 -8.268 27.883 1.00 86.75 440 PRO A O 1
ATOM 3628 N N . TYR A 1 441 ? -15.216 -6.211 28.318 1.00 88.12 441 TYR A N 1
ATOM 3629 C CA . TYR A 1 441 ? -14.904 -6.424 29.740 1.00 88.12 441 TYR A CA 1
ATOM 3630 C C . TYR A 1 441 ? -15.966 -5.861 30.693 1.00 88.12 441 TYR A C 1
ATOM 3632 O O . TYR A 1 441 ? -15.820 -5.976 31.912 1.00 88.12 441 TYR A O 1
ATOM 3640 N N . ALA A 1 442 ? -17.048 -5.272 30.171 1.00 88.25 442 ALA A N 1
ATOM 3641 C CA . ALA A 1 442 ? -18.021 -4.526 30.964 1.00 88.25 442 ALA A CA 1
ATOM 3642 C C . ALA A 1 442 ? -18.596 -5.342 32.132 1.00 88.25 442 ALA A C 1
ATOM 3644 O O . ALA A 1 442 ? -18.626 -4.877 33.273 1.00 88.25 442 ALA A O 1
ATOM 3645 N N . LEU A 1 443 ? -18.991 -6.590 31.867 1.00 87.06 443 LEU A N 1
ATOM 3646 C CA . LEU A 1 443 ? -19.554 -7.476 32.883 1.00 87.06 443 LEU A CA 1
ATOM 3647 C C . LEU A 1 443 ? -18.537 -7.843 33.976 1.00 87.06 443 LEU A C 1
ATOM 3649 O O . LEU A 1 443 ? -18.900 -7.892 35.152 1.00 87.06 443 LEU A O 1
ATOM 3653 N N . GLU A 1 444 ? -17.271 -8.078 33.614 1.00 88.25 444 GLU A N 1
ATOM 3654 C CA . GLU A 1 444 ? -16.221 -8.381 34.594 1.00 88.25 444 GLU A CA 1
ATOM 3655 C C . GLU A 1 444 ? -15.922 -7.184 35.494 1.00 88.25 444 GLU A C 1
ATOM 3657 O O . GLU A 1 444 ? -15.792 -7.342 36.709 1.00 88.25 444 GLU A O 1
ATOM 3662 N N . VAL A 1 445 ? -15.851 -5.987 34.907 1.00 90.56 445 VAL A N 1
ATOM 3663 C CA . VAL A 1 445 ? -15.605 -4.739 35.637 1.00 90.56 445 VAL A CA 1
ATOM 3664 C C . VAL A 1 445 ? -16.751 -4.456 36.610 1.00 90.56 445 VAL A C 1
ATOM 3666 O O . VAL A 1 445 ? -16.502 -4.205 37.789 1.00 90.56 445 VAL A O 1
ATOM 3669 N N . VAL A 1 446 ? -18.010 -4.559 36.163 1.00 90.19 446 VAL A N 1
ATOM 3670 C CA . VAL A 1 446 ? -19.186 -4.373 37.034 1.00 90.19 446 VAL A CA 1
ATOM 3671 C C . VAL A 1 446 ? -19.190 -5.395 38.168 1.00 90.19 446 VAL A C 1
ATOM 3673 O O . VAL A 1 446 ? -19.401 -5.028 39.322 1.00 90.19 446 VAL A O 1
ATOM 3676 N N . HIS A 1 447 ? -18.917 -6.666 37.869 1.00 90.06 447 HIS A N 1
ATOM 3677 C CA . HIS A 1 447 ? -18.877 -7.733 38.869 1.00 90.06 447 HIS A CA 1
ATOM 3678 C C . HIS A 1 447 ? -17.790 -7.510 39.928 1.00 90.06 447 HIS A C 1
ATOM 3680 O O . HIS A 1 447 ? -18.056 -7.629 41.128 1.00 90.06 447 HIS A O 1
ATOM 3686 N N . HIS A 1 448 ? -16.581 -7.145 39.501 1.00 90.94 448 HIS A N 1
ATOM 3687 C CA . HIS A 1 448 ? -15.473 -6.854 40.405 1.00 90.94 448 HIS A CA 1
ATOM 3688 C C . HIS A 1 448 ? -15.773 -5.635 41.294 1.00 90.94 448 HIS A C 1
ATOM 3690 O O . HIS A 1 448 ? -15.628 -5.707 42.519 1.00 90.94 448 HIS A O 1
ATOM 3696 N N . LEU A 1 449 ? -16.281 -4.546 40.706 1.00 90.56 449 LEU A N 1
ATOM 3697 C CA . LEU A 1 449 ? -16.676 -3.343 41.442 1.00 90.56 449 LEU A CA 1
ATOM 3698 C C . LEU A 1 449 ? -17.847 -3.601 42.407 1.00 90.56 449 LEU A C 1
ATOM 3700 O O . LEU A 1 449 ? -17.836 -3.065 43.515 1.00 90.56 449 LEU A O 1
ATOM 3704 N N . ALA A 1 450 ? -18.805 -4.466 42.049 1.00 87.94 450 ALA A N 1
ATOM 3705 C CA . ALA A 1 450 ? -19.904 -4.875 42.930 1.00 87.94 450 ALA A CA 1
ATOM 3706 C C . ALA A 1 450 ? -19.377 -5.573 44.191 1.00 87.94 450 ALA A C 1
ATOM 3708 O O . ALA A 1 450 ? -19.761 -5.235 45.311 1.00 87.94 450 ALA A O 1
ATOM 3709 N N . LYS A 1 451 ? -18.442 -6.520 44.027 1.00 87.62 451 LYS A N 1
ATOM 3710 C CA . LYS A 1 451 ? -17.805 -7.221 45.156 1.00 87.62 451 LYS A CA 1
ATOM 3711 C C . LYS A 1 451 ? -17.021 -6.270 46.055 1.00 87.62 451 LYS A C 1
ATOM 3713 O O . LYS A 1 451 ? -17.008 -6.443 47.273 1.00 87.62 451 LYS A O 1
ATOM 3718 N N . ALA A 1 452 ? -16.391 -5.259 45.464 1.00 86.75 452 ALA A N 1
ATOM 3719 C CA . ALA A 1 452 ? -15.594 -4.273 46.181 1.00 86.75 452 ALA A CA 1
ATOM 3720 C C . ALA A 1 452 ? -16.408 -3.078 46.726 1.00 86.75 452 ALA A C 1
ATOM 3722 O O . ALA A 1 452 ? -15.832 -2.214 47.393 1.00 86.75 452 ALA A O 1
ATOM 3723 N N . TYR A 1 453 ? -17.728 -3.039 46.503 1.00 85.00 453 TYR A N 1
ATOM 3724 C CA . TYR A 1 453 ? -18.602 -1.890 46.782 1.00 85.00 453 TYR A CA 1
ATOM 3725 C C . TYR A 1 453 ? -18.500 -1.358 48.218 1.00 85.00 453 TYR A C 1
ATOM 3727 O O . TYR A 1 453 ? -18.464 -0.149 48.441 1.00 85.00 453 TYR A O 1
ATOM 3735 N N . PHE A 1 454 ? -18.424 -2.253 49.207 1.00 79.44 454 PHE A N 1
ATOM 3736 C CA . PHE A 1 454 ? -18.365 -1.876 50.625 1.00 79.44 454 PHE A CA 1
ATOM 3737 C C . PHE A 1 454 ? -16.950 -1.620 51.151 1.00 79.44 454 PHE A C 1
ATOM 3739 O O . PHE A 1 454 ? -16.802 -1.122 52.264 1.00 79.44 454 PHE A O 1
ATOM 3746 N N . ASN A 1 455 ? -15.919 -1.953 50.374 1.00 80.88 455 ASN A N 1
ATOM 3747 C CA . ASN A 1 455 ? -14.534 -1.918 50.839 1.00 80.88 455 ASN A CA 1
ATOM 3748 C C . ASN A 1 455 ? -13.873 -0.552 50.598 1.00 80.88 455 ASN A C 1
ATOM 3750 O O . ASN A 1 455 ? -12.901 -0.223 51.273 1.00 80.88 455 ASN A O 1
ATOM 3754 N N . ASN A 1 456 ? -14.371 0.243 49.641 1.00 79.81 456 ASN A N 1
ATOM 3755 C CA . ASN A 1 456 ? -13.782 1.532 49.273 1.00 79.81 456 ASN A CA 1
ATOM 3756 C C . ASN A 1 456 ? -14.840 2.507 48.716 1.00 79.81 456 ASN A C 1
ATOM 3758 O O . ASN A 1 456 ? -15.590 2.165 47.800 1.00 79.81 456 ASN A O 1
ATOM 3762 N N . SER A 1 457 ? -14.864 3.749 49.213 1.00 79.44 457 SER A N 1
ATOM 3763 C CA . SER A 1 457 ? -15.767 4.807 48.728 1.00 79.44 457 SER A CA 1
ATOM 3764 C C . SER A 1 457 ? -15.537 5.169 47.254 1.00 79.44 457 SER A C 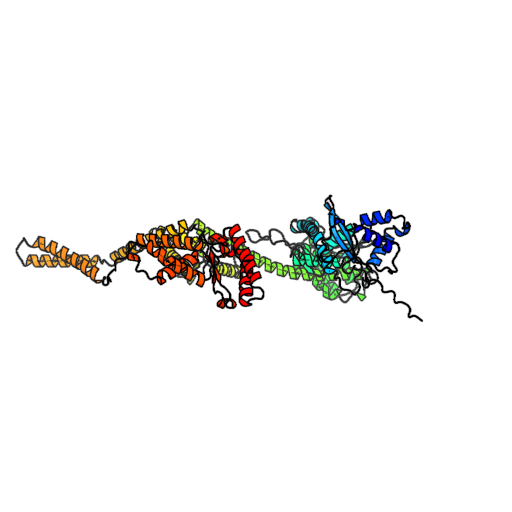1
ATOM 3766 O O . SER A 1 457 ? -16.488 5.507 46.550 1.00 79.44 457 SER A O 1
ATOM 3768 N N . SER A 1 458 ? -14.301 5.038 46.761 1.00 82.94 458 SER A N 1
ATOM 3769 C CA . SER A 1 458 ? -13.959 5.223 45.346 1.00 82.94 458 SER A CA 1
ATOM 3770 C C . SER A 1 458 ? -14.615 4.157 44.461 1.00 82.94 458 SER A C 1
ATOM 3772 O O . SER A 1 458 ? -15.209 4.481 43.432 1.00 82.94 458 SER A O 1
ATOM 3774 N N . TYR A 1 459 ? -14.612 2.892 44.899 1.00 85.88 459 TYR A N 1
ATOM 3775 C CA . TYR A 1 459 ? -15.265 1.801 44.169 1.00 85.88 459 TYR A CA 1
ATOM 3776 C C . TYR A 1 459 ? -16.784 1.887 44.213 1.00 85.88 459 TYR A C 1
ATOM 3778 O O . TYR A 1 459 ? -17.417 1.540 43.223 1.00 85.88 459 TYR A O 1
ATOM 3786 N N . LYS A 1 460 ? -17.374 2.438 45.281 1.00 85.12 460 LYS A N 1
ATOM 3787 C CA . LYS A 1 460 ? -18.804 2.778 45.287 1.00 85.12 460 LYS A CA 1
ATOM 3788 C C . LYS A 1 460 ? -19.159 3.738 44.144 1.00 85.12 460 LYS A C 1
ATOM 3790 O O . LYS A 1 460 ? -20.112 3.476 43.417 1.00 85.12 460 LYS A O 1
ATOM 3795 N N . LYS A 1 461 ? -18.386 4.816 43.949 1.00 86.75 461 LYS A N 1
ATOM 3796 C CA . LYS A 1 461 ? -18.610 5.764 42.839 1.00 86.75 461 LYS A CA 1
ATOM 3797 C C . LYS A 1 461 ? -18.418 5.086 41.478 1.00 86.75 461 LYS A C 1
ATOM 3799 O O . LYS A 1 461 ? -19.279 5.216 40.616 1.00 86.75 461 LYS A O 1
ATOM 3804 N N . GLN A 1 462 ? -17.323 4.346 41.299 1.00 89.50 462 GLN A N 1
ATOM 3805 C CA . GLN A 1 462 ? -17.046 3.648 40.038 1.00 89.50 462 GLN A CA 1
ATOM 3806 C C . GLN A 1 462 ? -18.094 2.576 39.718 1.00 89.50 462 GLN A C 1
ATOM 3808 O O . GLN A 1 462 ? -18.457 2.425 38.560 1.00 89.50 462 GLN A O 1
ATOM 3813 N N . TYR A 1 463 ? -18.614 1.864 40.721 1.00 90.94 463 TYR A N 1
ATOM 3814 C CA . TYR A 1 463 ? -19.656 0.856 40.533 1.00 90.94 463 TYR A CA 1
ATOM 3815 C C . TYR A 1 463 ? -20.935 1.454 39.951 1.00 90.94 463 TYR A C 1
ATOM 3817 O O . TYR A 1 463 ? -21.479 0.906 38.999 1.00 90.94 463 TYR A O 1
ATOM 3825 N N . LEU A 1 464 ? -21.398 2.584 40.498 1.00 89.56 464 LEU A N 1
ATOM 3826 C CA . LEU A 1 464 ? -22.606 3.254 40.009 1.00 89.56 464 LEU A CA 1
ATOM 3827 C C . LEU A 1 464 ? -22.447 3.670 38.541 1.00 89.56 464 LEU A C 1
ATOM 3829 O O . LEU A 1 464 ? -23.304 3.359 37.723 1.00 89.56 464 LEU A O 1
ATOM 3833 N N . ILE A 1 465 ? -21.302 4.265 38.198 1.00 90.19 465 ILE A N 1
ATOM 3834 C CA . ILE A 1 465 ? -20.991 4.668 36.820 1.00 90.19 465 ILE A CA 1
ATOM 3835 C C . ILE A 1 465 ? -20.907 3.445 35.896 1.00 90.19 465 ILE A C 1
ATOM 3837 O O . ILE A 1 465 ? -21.525 3.424 34.837 1.00 90.19 465 ILE A O 1
ATOM 3841 N N . ALA A 1 466 ? -20.181 2.398 36.301 1.00 90.88 466 ALA A N 1
ATOM 3842 C CA . ALA A 1 466 ? -20.032 1.178 35.510 1.00 90.88 466 ALA A CA 1
ATOM 3843 C C . ALA A 1 466 ? -21.379 0.476 35.284 1.00 90.88 466 ALA A C 1
ATOM 3845 O O . ALA A 1 466 ? -21.632 -0.040 34.198 1.00 90.88 466 ALA A O 1
ATOM 3846 N N . LYS A 1 467 ? -22.253 0.477 36.297 1.00 89.75 467 LYS A N 1
ATOM 3847 C CA . LYS A 1 467 ? -23.607 -0.069 36.213 1.00 89.75 467 LYS A CA 1
ATOM 3848 C C . LYS A 1 467 ? -24.455 0.700 35.205 1.00 89.75 467 LYS A C 1
ATOM 3850 O O . LYS A 1 467 ? -25.131 0.070 34.397 1.00 89.75 467 LYS A O 1
ATOM 3855 N N . ASP A 1 468 ? -24.413 2.028 35.231 1.00 89.44 468 ASP A N 1
ATOM 3856 C CA . ASP A 1 468 ? -25.169 2.856 34.290 1.00 89.44 468 ASP A CA 1
ATOM 3857 C C . ASP A 1 468 ? -24.695 2.630 32.848 1.00 89.44 468 ASP A C 1
ATOM 3859 O O . ASP A 1 468 ? -25.521 2.393 31.966 1.00 89.44 468 ASP A O 1
ATOM 3863 N N . LEU A 1 469 ? -23.378 2.582 32.622 1.00 87.69 469 LEU A N 1
ATOM 3864 C CA . LEU A 1 469 ? -22.800 2.260 31.312 1.00 87.69 469 LEU A CA 1
ATOM 3865 C C . LEU A 1 469 ? -23.176 0.844 30.850 1.00 87.69 469 LEU A C 1
ATOM 3867 O O . LEU A 1 469 ? -23.575 0.646 29.706 1.00 87.69 469 LEU A O 1
ATOM 3871 N N . TRP A 1 470 ? -23.126 -0.152 31.736 1.00 86.75 470 TRP A N 1
ATOM 3872 C CA . TRP A 1 470 ? -23.529 -1.521 31.400 1.00 86.75 470 TRP A CA 1
ATOM 3873 C C . TRP A 1 470 ? -25.027 -1.643 31.090 1.00 86.75 470 TRP A C 1
ATOM 3875 O O . TRP A 1 470 ? -25.424 -2.405 30.206 1.00 86.75 470 TRP A O 1
ATOM 3885 N N . ASN A 1 471 ? -25.874 -0.869 31.771 1.00 85.94 471 ASN A N 1
ATOM 3886 C CA . ASN A 1 471 ? -27.303 -0.822 31.477 1.00 85.94 471 ASN A CA 1
ATOM 3887 C C . ASN A 1 471 ? -27.582 -0.239 30.085 1.00 85.94 471 ASN A C 1
ATOM 3889 O O . ASN A 1 471 ? -28.478 -0.745 29.413 1.00 85.94 471 ASN A O 1
ATOM 3893 N N . GLN A 1 472 ? -26.794 0.744 29.628 1.00 82.56 472 GLN A N 1
ATOM 3894 C CA . GLN A 1 472 ? -26.891 1.279 28.263 1.00 82.56 472 GLN A CA 1
ATOM 3895 C C . GLN A 1 472 ? -26.612 0.198 27.207 1.00 82.56 472 GLN A C 1
ATOM 3897 O O . GLN A 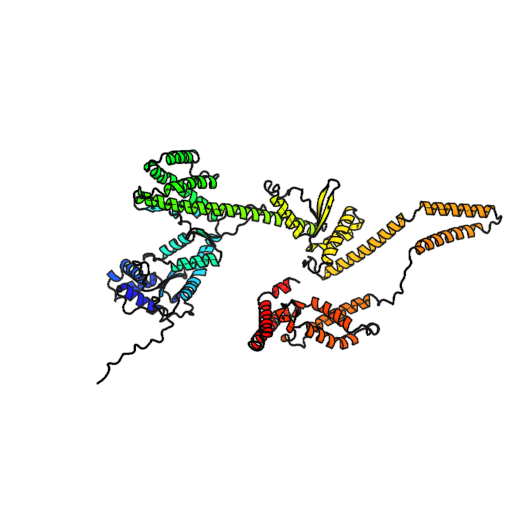1 472 ? -27.362 0.095 26.236 1.00 82.56 472 GLN A O 1
ATOM 3902 N N . ILE A 1 473 ? -25.608 -0.662 27.436 1.00 78.50 473 ILE A N 1
ATOM 3903 C CA . ILE A 1 473 ? -25.334 -1.831 26.576 1.00 78.50 473 ILE A CA 1
ATOM 3904 C C . ILE A 1 473 ? -26.538 -2.773 26.561 1.00 78.50 473 ILE A C 1
ATOM 3906 O O . ILE A 1 473 ? -26.996 -3.190 25.506 1.00 78.50 473 ILE A O 1
ATOM 3910 N N . LYS A 1 474 ? -27.084 -3.097 27.740 1.00 76.12 474 LYS A N 1
ATOM 3911 C CA . LYS A 1 474 ? -28.236 -4.003 27.870 1.00 76.12 474 LYS A CA 1
ATOM 3912 C C . LYS A 1 474 ? -29.490 -3.485 27.166 1.00 76.12 474 LYS A C 1
ATOM 3914 O O . LYS A 1 474 ? -30.309 -4.295 26.736 1.00 76.12 474 LYS A O 1
ATOM 3919 N N . SER A 1 475 ? -29.678 -2.167 27.119 1.00 71.62 475 SER A N 1
ATOM 3920 C CA . SER A 1 475 ? -30.865 -1.534 26.541 1.00 71.62 475 SER A CA 1
ATOM 3921 C C . SER A 1 475 ? -30.785 -1.326 25.030 1.00 71.62 475 SER A C 1
ATOM 3923 O O . SER A 1 475 ? -31.831 -1.281 24.387 1.00 71.62 475 SER A O 1
ATOM 3925 N N . ASN A 1 476 ? -29.581 -1.213 24.464 1.00 65.06 476 ASN A N 1
ATOM 3926 C CA . ASN A 1 476 ? -29.379 -1.032 23.029 1.00 65.06 476 ASN A CA 1
ATOM 3927 C C . ASN A 1 476 ? -29.138 -2.382 22.348 1.00 65.06 476 ASN A C 1
ATOM 3929 O O . ASN A 1 476 ? -28.070 -2.971 22.477 1.00 65.06 476 ASN A O 1
ATOM 3933 N N . SER A 1 477 ? -30.123 -2.851 21.579 1.00 49.69 477 SER A N 1
ATOM 3934 C CA . SER A 1 477 ? -30.030 -4.084 20.782 1.00 49.69 477 SER A CA 1
ATOM 3935 C C . SER A 1 477 ? -29.029 -4.015 19.625 1.00 49.69 477 SER A C 1
ATOM 3937 O O . SER A 1 477 ? -28.694 -5.056 19.070 1.00 49.69 477 SER A O 1
ATOM 3939 N N . ASP A 1 478 ? -28.571 -2.810 19.274 1.00 46.59 478 ASP A N 1
ATOM 3940 C CA . ASP A 1 478 ? -27.748 -2.537 18.087 1.00 46.59 478 ASP A CA 1
ATOM 3941 C C . ASP A 1 478 ? -26.236 -2.525 18.389 1.00 46.59 478 ASP A C 1
ATOM 3943 O O . ASP A 1 478 ? -25.415 -2.372 17.488 1.00 46.59 478 ASP A O 1
ATOM 3947 N N . LEU A 1 479 ? -25.852 -2.683 19.659 1.00 49.25 479 LEU A N 1
ATOM 3948 C CA . LEU A 1 479 ? -24.462 -2.704 20.106 1.00 49.25 479 LEU A CA 1
ATOM 3949 C C . LEU A 1 479 ? -23.951 -4.153 20.174 1.00 49.25 479 LEU A C 1
ATOM 3951 O O . LEU A 1 479 ? -24.018 -4.811 21.214 1.00 49.25 479 LEU A O 1
ATOM 3955 N N . ASP A 1 480 ? -23.471 -4.660 19.038 1.00 47.09 480 ASP A N 1
ATOM 3956 C CA . ASP A 1 480 ? -22.959 -6.027 18.879 1.00 47.09 480 ASP A CA 1
ATOM 3957 C C . ASP A 1 480 ? -21.524 -6.155 19.430 1.00 47.09 480 ASP A C 1
ATOM 3959 O O . ASP A 1 480 ? -20.534 -6.121 18.699 1.00 47.09 480 ASP A O 1
ATOM 3963 N N . TYR A 1 481 ? -21.391 -6.245 20.756 1.00 58.59 481 TYR A N 1
ATOM 3964 C CA . TYR A 1 481 ? -20.098 -6.435 21.415 1.00 58.59 481 TYR A CA 1
ATOM 3965 C C . TYR A 1 481 ? -19.883 -7.900 21.806 1.00 58.59 481 TYR A C 1
ATOM 3967 O O . TYR A 1 481 ? -20.621 -8.467 22.617 1.00 58.59 481 TYR A O 1
ATOM 3975 N N . LYS A 1 482 ? -18.811 -8.510 21.284 1.00 59.88 482 LYS A N 1
ATOM 3976 C CA . LYS A 1 482 ? -18.327 -9.815 21.751 1.00 59.88 482 LYS A CA 1
ATOM 3977 C C . LYS A 1 482 ? -17.775 -9.678 23.168 1.00 59.88 482 LYS A C 1
ATOM 3979 O O . LYS A 1 482 ? -16.681 -9.160 23.373 1.00 59.88 482 LYS A O 1
ATOM 3984 N N . GLU A 1 483 ? -18.538 -10.143 24.150 1.00 65.69 483 GLU A N 1
ATOM 3985 C CA . GLU A 1 483 ? -18.063 -10.247 25.530 1.00 65.69 483 GLU A CA 1
ATOM 3986 C C . GLU A 1 483 ? -16.902 -11.247 25.634 1.00 65.69 483 GLU A C 1
ATOM 3988 O O . GLU A 1 483 ? -16.908 -12.297 24.991 1.00 65.69 483 GLU A O 1
ATOM 3993 N N . SER A 1 484 ? -15.920 -10.944 26.486 1.00 66.38 484 SER A N 1
ATOM 3994 C CA . SER A 1 484 ? -14.751 -11.806 26.708 1.00 66.38 484 SER A CA 1
ATOM 3995 C C . SER A 1 484 ? -15.069 -13.090 27.490 1.00 66.38 484 SER A C 1
ATOM 3997 O O . SER A 1 484 ? -14.245 -14.004 27.544 1.00 66.38 484 SER A O 1
ATOM 3999 N N . ILE A 1 485 ? -16.263 -13.183 28.088 1.00 67.69 485 ILE A N 1
ATOM 4000 C CA . ILE A 1 485 ? -16.659 -14.264 28.996 1.00 67.69 485 ILE A CA 1
ATOM 4001 C C . ILE A 1 485 ? -17.499 -15.327 28.259 1.00 67.69 485 ILE A C 1
ATOM 4003 O O . ILE A 1 485 ? -18.495 -14.985 27.615 1.00 67.69 485 ILE A O 1
ATOM 4007 N N . PRO A 1 486 ? -17.206 -16.633 28.422 1.00 71.69 486 PRO A N 1
ATOM 4008 C CA . PRO A 1 486 ? -18.059 -17.708 27.917 1.00 71.69 486 PRO A CA 1
ATOM 4009 C C . PRO A 1 486 ? -19.498 -17.637 28.462 1.00 71.69 486 PRO A C 1
ATOM 4011 O O . PRO A 1 486 ? -19.733 -17.370 29.644 1.00 71.69 486 PRO A O 1
ATOM 4014 N N . GLY A 1 487 ? -20.490 -17.969 27.628 1.00 65.94 487 GLY A N 1
ATOM 4015 C CA . GLY A 1 487 ? -21.915 -17.791 27.955 1.00 65.94 487 GLY A CA 1
ATOM 4016 C C . GLY A 1 487 ? -22.418 -18.505 29.225 1.00 65.94 487 GLY A C 1
ATOM 4017 O O . GLY A 1 487 ? -23.380 -18.047 29.842 1.00 65.94 487 GLY A O 1
ATOM 4018 N N . SER A 1 488 ? -21.774 -19.592 29.659 1.00 65.75 488 SER A N 1
ATOM 4019 C CA . SER A 1 488 ? -22.104 -20.283 30.917 1.00 65.75 488 SER A CA 1
ATOM 4020 C C . SER A 1 488 ? -21.658 -19.515 32.164 1.00 65.75 488 SER A C 1
ATOM 4022 O O . SER A 1 488 ? -22.365 -19.518 33.170 1.00 65.75 488 SER A O 1
ATOM 4024 N N . GLU A 1 489 ? -20.510 -18.837 32.111 1.00 72.00 489 GLU A N 1
ATOM 4025 C CA . GLU A 1 489 ? -20.000 -18.026 33.223 1.00 72.00 489 GLU A CA 1
ATOM 4026 C C . GLU A 1 489 ? -20.711 -16.675 33.305 1.00 72.00 489 GLU A C 1
ATOM 4028 O O . GLU A 1 489 ? -20.990 -16.192 34.403 1.00 72.00 489 GLU A O 1
ATOM 4033 N N . LYS A 1 490 ? -21.112 -16.122 32.155 1.00 77.38 490 LYS A N 1
ATOM 4034 C CA . LYS A 1 490 ? -21.909 -14.893 32.053 1.00 77.38 490 LYS A CA 1
ATOM 4035 C C . LYS A 1 490 ? -23.151 -14.921 32.947 1.00 77.38 490 LYS A C 1
ATOM 4037 O O . LYS A 1 490 ? -23.371 -14.010 33.743 1.00 77.38 490 LYS A O 1
ATOM 4042 N N . LEU A 1 491 ? -23.959 -15.980 32.848 1.00 75.81 491 LEU A N 1
ATOM 4043 C CA . LEU A 1 491 ? -25.199 -16.105 33.624 1.00 75.81 491 LEU A CA 1
ATOM 4044 C C . LEU A 1 491 ? -24.935 -16.193 35.131 1.00 75.81 491 LEU A C 1
ATOM 4046 O O . LEU A 1 491 ? -25.695 -15.632 35.918 1.00 75.81 491 LEU A O 1
ATOM 4050 N N . ASN A 1 492 ? -23.850 -16.856 35.533 1.00 82.00 492 ASN A N 1
ATOM 4051 C CA . ASN A 1 492 ? -23.458 -16.935 36.938 1.00 82.00 492 ASN A CA 1
ATOM 4052 C C . ASN A 1 492 ? -23.007 -15.568 37.464 1.00 82.00 492 ASN A C 1
ATOM 4054 O O . ASN A 1 492 ? -23.447 -15.155 38.532 1.00 82.00 492 ASN A O 1
ATOM 4058 N N . ARG A 1 493 ? -22.208 -14.822 36.691 1.00 81.06 493 ARG A N 1
ATOM 4059 C CA . ARG A 1 493 ? -21.768 -13.466 37.054 1.00 81.06 493 ARG A CA 1
ATOM 4060 C C . ARG A 1 493 ? -22.932 -12.490 37.186 1.00 81.06 493 ARG A C 1
ATOM 4062 O O . ARG A 1 493 ? -22.956 -11.719 38.139 1.00 81.06 493 ARG A O 1
ATOM 4069 N N . ILE A 1 494 ? -23.917 -12.556 36.288 1.00 82.81 494 ILE A N 1
ATOM 4070 C CA . ILE A 1 494 ? -25.134 -11.733 36.371 1.00 82.81 494 ILE A CA 1
ATOM 4071 C C . ILE A 1 494 ? -25.923 -12.057 37.645 1.00 82.81 494 ILE A C 1
ATOM 4073 O O . ILE A 1 494 ? -26.309 -11.136 38.358 1.00 82.81 494 ILE A O 1
ATOM 4077 N N . ARG A 1 495 ? -26.107 -13.343 37.975 1.00 82.94 495 ARG A N 1
ATOM 4078 C CA . ARG A 1 495 ? -26.771 -13.750 39.227 1.00 82.94 495 ARG A CA 1
ATOM 4079 C C . ARG A 1 495 ? -26.027 -13.242 40.459 1.00 82.94 495 ARG A C 1
ATOM 4081 O O . ARG A 1 495 ? -26.651 -12.669 41.343 1.00 82.94 495 ARG A O 1
ATOM 4088 N N . GLU A 1 496 ? -24.702 -13.399 40.492 1.00 85.19 496 GLU A N 1
ATOM 4089 C CA . GLU A 1 496 ? -23.868 -12.880 41.583 1.00 85.19 496 GLU A CA 1
ATOM 4090 C C . GLU A 1 496 ? -24.022 -11.354 41.733 1.00 85.19 496 GLU A C 1
ATOM 4092 O O . GLU A 1 496 ? -24.127 -10.864 42.854 1.00 85.19 496 GLU A O 1
ATOM 4097 N N . ILE A 1 497 ? -24.073 -10.596 40.629 1.00 86.56 497 ILE A N 1
ATOM 4098 C CA . ILE A 1 497 ? -24.323 -9.144 40.671 1.00 86.56 497 ILE A CA 1
ATOM 4099 C C . ILE A 1 497 ? -25.699 -8.858 41.279 1.00 86.56 497 ILE A C 1
ATOM 4101 O O . ILE A 1 497 ? -25.790 -8.057 42.202 1.00 86.56 497 ILE A O 1
ATOM 4105 N N . GLU A 1 498 ? -26.762 -9.521 40.816 1.00 86.31 498 GLU A N 1
ATOM 4106 C CA . GLU A 1 498 ? -28.125 -9.309 41.326 1.00 86.31 498 GLU A CA 1
ATOM 4107 C C . GLU A 1 498 ? -28.252 -9.629 42.825 1.00 86.31 498 GLU A C 1
ATOM 4109 O O . GLU A 1 498 ? -28.931 -8.915 43.566 1.00 86.31 498 GLU A O 1
ATOM 4114 N N . GLU A 1 499 ? -27.579 -10.679 43.301 1.00 86.19 499 GLU A N 1
ATOM 4115 C CA . GLU A 1 499 ? -27.513 -11.018 44.726 1.00 86.19 499 GLU A CA 1
ATOM 4116 C C . GLU A 1 499 ? -26.801 -9.930 45.537 1.00 86.19 499 GLU A C 1
ATOM 4118 O O . GLU A 1 499 ? -27.304 -9.498 46.582 1.00 86.19 499 GLU A O 1
ATOM 4123 N N . ILE A 1 500 ? -25.661 -9.443 45.039 1.00 86.69 500 ILE A N 1
ATOM 4124 C CA . ILE A 1 500 ? -24.917 -8.345 45.663 1.00 86.69 500 ILE A CA 1
ATOM 4125 C C . ILE A 1 500 ? -25.766 -7.068 45.677 1.00 86.69 500 ILE A C 1
ATOM 4127 O O . ILE A 1 500 ? -25.811 -6.382 46.696 1.00 86.69 500 ILE A O 1
ATOM 4131 N N . GLU A 1 501 ? -26.501 -6.763 44.609 1.00 85.25 501 GLU A N 1
ATOM 4132 C CA . GLU A 1 501 ? -27.384 -5.595 44.537 1.00 85.25 501 GLU A CA 1
ATOM 4133 C C . GLU A 1 501 ? -28.522 -5.646 45.550 1.00 85.25 501 GLU A C 1
ATOM 4135 O O . GLU A 1 501 ? -28.816 -4.642 46.207 1.00 85.25 501 GLU A O 1
ATOM 4140 N N . ARG A 1 502 ? -29.138 -6.818 45.739 1.00 85.00 502 ARG A N 1
ATOM 4141 C CA . ARG A 1 502 ? -30.132 -7.004 46.802 1.00 85.00 502 ARG A CA 1
ATOM 4142 C C . ARG A 1 502 ? -29.502 -6.718 48.161 1.00 85.00 502 ARG A C 1
ATOM 4144 O O . ARG A 1 502 ? -30.077 -5.954 48.936 1.00 85.00 502 ARG A O 1
ATOM 4151 N N . ALA A 1 503 ? -28.302 -7.238 48.422 1.00 83.56 503 ALA A N 1
ATOM 4152 C CA . ALA A 1 503 ? -27.583 -6.984 49.669 1.00 83.56 503 ALA A CA 1
ATOM 4153 C C . ALA A 1 503 ? -27.217 -5.497 49.859 1.00 83.56 503 ALA A C 1
ATOM 4155 O O . ALA A 1 503 ? -27.332 -4.978 50.972 1.00 83.56 503 ALA A O 1
ATOM 4156 N N . ILE A 1 504 ? -26.839 -4.794 48.783 1.00 84.19 504 ILE A N 1
ATOM 4157 C CA . ILE A 1 504 ? -26.621 -3.339 48.777 1.00 84.19 504 ILE A CA 1
ATOM 4158 C C . ILE A 1 504 ? -27.902 -2.602 49.153 1.00 84.19 504 ILE A C 1
ATOM 4160 O O . ILE A 1 504 ? -27.890 -1.818 50.101 1.00 84.19 504 ILE A O 1
ATOM 4164 N N . SER A 1 505 ? -29.017 -2.908 48.490 1.00 82.56 505 SER A N 1
ATOM 4165 C CA . SER A 1 505 ? -30.296 -2.241 48.741 1.00 82.56 505 SER A CA 1
ATOM 4166 C C . SER A 1 505 ? -30.811 -2.448 50.171 1.00 82.56 5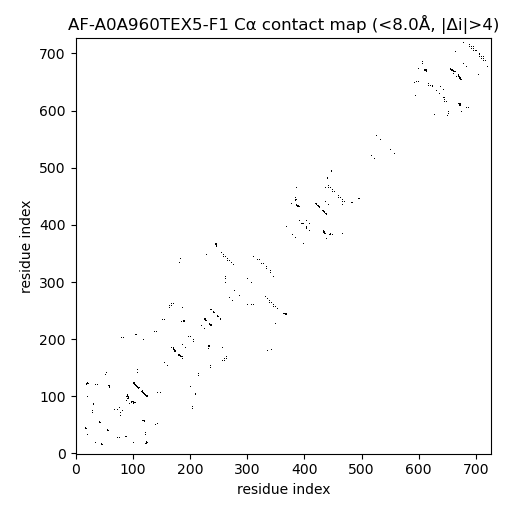05 SER A C 1
ATOM 4168 O O . SER A 1 505 ? -31.364 -1.525 50.766 1.00 82.56 505 SER A O 1
ATOM 4170 N N . ILE A 1 506 ? -30.605 -3.637 50.750 1.00 82.62 506 ILE A N 1
ATOM 4171 C CA . ILE A 1 506 ? -30.996 -3.945 52.131 1.00 82.62 506 ILE A CA 1
ATOM 4172 C C . ILE A 1 506 ? -30.160 -3.112 53.103 1.00 82.62 506 ILE A C 1
ATOM 4174 O O . ILE A 1 506 ? -30.722 -2.427 53.952 1.00 82.62 506 ILE A O 1
ATOM 4178 N N . ARG A 1 507 ? -28.831 -3.096 52.943 1.00 79.25 507 ARG A N 1
ATOM 4179 C CA . ARG A 1 507 ? -27.940 -2.324 53.823 1.00 79.25 507 ARG A CA 1
ATOM 4180 C C . ARG A 1 507 ? -28.140 -0.817 53.704 1.00 79.25 507 ARG A C 1
ATOM 4182 O O . ARG A 1 507 ? -28.027 -0.114 54.703 1.00 79.25 507 ARG A O 1
ATOM 4189 N N . GLU A 1 508 ? -28.434 -0.304 52.512 1.00 79.75 508 GLU A N 1
ATOM 4190 C CA . GLU A 1 508 ? -28.750 1.117 52.335 1.00 79.75 508 GLU A CA 1
ATOM 4191 C C . GLU A 1 508 ? -30.089 1.475 52.985 1.00 79.75 508 GLU A C 1
ATOM 4193 O O . GLU A 1 508 ? -30.158 2.477 53.692 1.00 79.75 508 GLU A O 1
ATOM 4198 N N . LYS A 1 509 ? -31.111 0.613 52.879 1.00 78.06 509 LYS A N 1
ATOM 4199 C CA . LYS A 1 509 ? -32.370 0.770 53.627 1.00 78.06 509 LYS A CA 1
ATOM 4200 C C . LYS A 1 509 ? -32.161 0.704 55.139 1.00 78.06 509 LYS A C 1
ATOM 4202 O O . LYS A 1 509 ? -32.757 1.496 55.860 1.00 78.06 509 LYS A O 1
ATOM 4207 N N . GLU A 1 510 ? -31.304 -0.187 55.632 1.00 75.06 510 GLU A N 1
ATOM 4208 C CA . GLU A 1 510 ? -30.934 -0.259 57.053 1.00 75.06 510 GLU A CA 1
ATOM 4209 C C . GLU A 1 510 ? -30.182 0.996 57.515 1.00 75.06 510 GLU A C 1
ATOM 4211 O O . GLU A 1 510 ? -30.440 1.507 58.605 1.00 75.06 510 GLU A O 1
ATOM 4216 N N . ALA A 1 511 ? -29.273 1.526 56.693 1.00 72.50 511 ALA A N 1
ATOM 4217 C CA . ALA A 1 511 ? -28.538 2.752 56.986 1.00 72.50 511 ALA A CA 1
ATOM 4218 C C . ALA A 1 511 ? -29.453 3.986 56.961 1.00 72.50 511 ALA A C 1
ATOM 4220 O O . ALA A 1 511 ? -29.375 4.825 57.858 1.00 72.50 511 ALA A O 1
ATOM 4221 N N . GLU A 1 512 ? -30.360 4.081 55.988 1.00 69.25 512 GLU A N 1
ATOM 4222 C CA . GLU A 1 512 ? -31.407 5.101 55.956 1.00 69.25 512 GLU A CA 1
ATOM 4223 C C . GLU A 1 512 ? -32.337 4.985 57.159 1.00 69.25 512 GLU A C 1
ATOM 4225 O O . GLU A 1 512 ? -32.625 5.993 57.800 1.00 69.25 512 GLU A O 1
ATOM 4230 N N . PHE A 1 513 ? -32.764 3.772 57.514 1.00 60.72 513 PHE A N 1
ATOM 4231 C CA . PHE A 1 513 ? -33.570 3.527 58.704 1.00 60.72 513 PHE A CA 1
ATOM 4232 C C . PHE A 1 513 ? -32.829 3.980 59.963 1.00 60.72 513 PHE A C 1
ATOM 4234 O O . PHE A 1 513 ? -33.393 4.711 60.770 1.00 60.72 513 PHE A O 1
ATOM 4241 N N . LYS A 1 514 ? -31.541 3.649 60.101 1.00 61.91 514 LYS A N 1
ATOM 4242 C CA . LYS A 1 514 ? -30.696 4.078 61.224 1.00 61.91 514 LYS A CA 1
ATOM 4243 C C . LYS A 1 514 ? -30.508 5.598 61.278 1.00 61.91 514 LYS A C 1
ATOM 4245 O O . LYS A 1 514 ? -30.501 6.159 62.369 1.00 61.91 514 LYS A O 1
ATOM 4250 N N . ASN A 1 515 ? -30.392 6.263 60.129 1.00 61.72 515 ASN A N 1
ATOM 4251 C CA . ASN A 1 515 ? -30.263 7.721 60.045 1.00 61.72 515 ASN A CA 1
ATOM 4252 C C . ASN A 1 515 ? -31.597 8.449 60.287 1.00 61.72 515 ASN A C 1
ATOM 4254 O O . ASN A 1 515 ? -31.600 9.551 60.834 1.00 61.72 515 ASN A O 1
ATOM 4258 N N . ARG A 1 516 ? -32.731 7.839 59.917 1.00 60.50 516 ARG A N 1
ATOM 4259 C CA . ARG A 1 516 ? -34.085 8.352 60.194 1.00 60.50 516 ARG A CA 1
ATOM 4260 C C . ARG A 1 516 ? -34.551 8.041 61.618 1.00 60.50 516 ARG A C 1
ATOM 4262 O O . ARG A 1 516 ? -35.378 8.777 62.156 1.00 60.50 516 ARG A O 1
ATOM 4269 N N . PHE A 1 517 ? -34.013 6.997 62.251 1.00 57.81 517 PHE A N 1
ATOM 4270 C CA . PHE A 1 517 ? -34.250 6.680 63.656 1.00 57.81 517 PHE A CA 1
ATOM 4271 C C . PHE A 1 517 ? -33.552 7.725 64.530 1.00 57.81 517 PHE A C 1
ATOM 4273 O O . PHE A 1 517 ? -32.403 7.579 64.948 1.00 57.81 517 PHE A O 1
ATOM 4280 N N . ASN A 1 518 ? -34.250 8.830 64.786 1.00 57.41 518 ASN A N 1
ATOM 4281 C CA . ASN A 1 518 ? -33.726 9.932 65.573 1.00 57.41 518 ASN A CA 1
ATOM 4282 C C . ASN A 1 518 ? -33.633 9.494 67.044 1.00 57.41 518 ASN A C 1
ATOM 4284 O O . ASN A 1 518 ? -34.567 9.681 67.824 1.00 57.41 518 ASN A O 1
ATOM 4288 N N . GLN A 1 519 ? -32.504 8.880 67.421 1.00 57.22 519 GLN A N 1
ATOM 4289 C CA . GLN A 1 519 ? -32.248 8.361 68.772 1.00 57.22 519 GLN A CA 1
ATOM 4290 C C . GLN A 1 519 ? -32.579 9.398 69.853 1.00 57.22 519 GLN A C 1
ATOM 4292 O O . GLN A 1 519 ? -33.104 9.045 70.904 1.00 57.22 519 GLN A O 1
ATOM 4297 N N . LYS A 1 520 ? -32.365 10.689 69.566 1.00 51.25 520 LYS A N 1
ATOM 4298 C CA . LYS A 1 520 ? -32.712 11.796 70.463 1.00 51.25 520 LYS A CA 1
ATOM 4299 C C . LYS A 1 520 ? -34.219 11.905 70.705 1.00 51.25 520 LYS A C 1
ATOM 4301 O O . LYS A 1 520 ? -34.623 12.051 71.850 1.00 51.25 520 LYS A O 1
ATOM 4306 N N . VAL A 1 521 ? -35.051 11.780 69.669 1.00 60.44 521 VAL A N 1
ATOM 4307 C CA . VAL A 1 521 ? -36.519 11.807 69.801 1.00 60.44 521 VAL A CA 1
ATOM 4308 C C . VAL A 1 521 ? -37.004 10.589 70.576 1.00 60.44 521 VAL A C 1
ATOM 4310 O O . VAL A 1 521 ? -37.794 10.754 71.496 1.00 60.44 521 VAL A O 1
ATOM 4313 N N . SER A 1 522 ? -36.464 9.400 70.287 1.00 58.41 522 SER A N 1
ATOM 4314 C CA . SER A 1 522 ? -36.842 8.167 70.990 1.00 58.41 522 SER A CA 1
ATOM 4315 C C . SER A 1 522 ? -36.480 8.209 72.484 1.00 58.41 522 SER A C 1
ATOM 4317 O O . SER A 1 522 ? -37.262 7.759 73.322 1.00 58.41 522 SER A O 1
ATOM 4319 N N . ILE A 1 523 ? -35.323 8.787 72.830 1.00 62.41 523 ILE A N 1
ATOM 4320 C CA . ILE A 1 523 ? -34.898 9.012 74.220 1.00 62.41 523 ILE A CA 1
ATOM 4321 C C . ILE A 1 523 ? -35.793 10.060 74.896 1.00 62.41 523 ILE A C 1
ATOM 4323 O O . ILE A 1 523 ? -36.214 9.855 76.030 1.00 62.41 523 ILE A O 1
ATOM 4327 N N . ILE A 1 524 ? -36.143 11.150 74.206 1.00 61.84 524 ILE A N 1
ATOM 4328 C CA . ILE A 1 524 ? -37.039 12.190 74.736 1.00 61.84 524 ILE A CA 1
ATOM 4329 C C . ILE A 1 524 ? -38.439 11.623 75.002 1.00 61.84 524 ILE A C 1
ATOM 4331 O O . ILE A 1 524 ? -38.974 11.838 76.087 1.00 61.84 524 ILE A O 1
ATOM 4335 N N . THR A 1 525 ? -39.018 10.849 74.078 1.00 63.88 525 THR A N 1
ATOM 4336 C CA . THR A 1 525 ? -40.319 10.189 74.286 1.00 63.88 525 THR A CA 1
ATOM 4337 C C . THR A 1 525 ? -40.275 9.158 75.407 1.00 63.88 525 THR A C 1
ATOM 4339 O O . THR A 1 525 ? -41.233 9.056 76.169 1.00 63.88 525 THR A O 1
ATOM 4342 N N . PHE A 1 526 ? -39.158 8.441 75.566 1.00 66.75 526 PHE A N 1
ATOM 4343 C CA . PHE A 1 526 ? -38.969 7.516 76.682 1.00 66.75 526 PHE A CA 1
ATOM 4344 C C . PHE A 1 526 ? -38.909 8.255 78.026 1.00 66.75 526 PHE A C 1
ATOM 4346 O O . PHE A 1 526 ? -39.597 7.868 78.967 1.00 66.75 526 PHE A O 1
ATOM 4353 N N . ILE A 1 527 ? -38.158 9.359 78.109 1.00 67.44 527 ILE A N 1
ATOM 4354 C CA . ILE A 1 527 ? -38.063 10.187 79.321 1.00 67.44 527 ILE A CA 1
ATOM 4355 C C . ILE A 1 527 ? -39.420 10.819 79.656 1.00 67.44 527 ILE A C 1
ATOM 4357 O O . ILE A 1 527 ? -39.846 10.757 80.806 1.00 67.44 527 ILE A O 1
ATOM 4361 N N . LEU A 1 528 ? -40.138 11.371 78.671 1.00 65.44 528 LEU A N 1
ATOM 4362 C CA . LEU A 1 528 ? -41.483 11.930 78.863 1.00 65.44 528 LEU A CA 1
ATOM 4363 C C . LEU A 1 528 ? -42.492 10.868 79.310 1.00 65.44 528 LEU A C 1
ATOM 4365 O O . LEU A 1 528 ? -43.255 11.111 80.244 1.00 65.44 528 LEU A O 1
ATOM 4369 N N . GLY A 1 529 ? -42.465 9.680 78.700 1.00 67.81 529 GLY A N 1
ATOM 4370 C CA . GLY A 1 529 ? -43.287 8.545 79.117 1.00 67.81 529 GLY A CA 1
ATOM 4371 C C . GLY A 1 529 ? -42.970 8.102 80.546 1.00 67.81 529 GLY A C 1
ATOM 4372 O O . GLY A 1 529 ? -43.882 7.881 81.342 1.00 67.81 529 GLY A O 1
ATOM 4373 N N . MET A 1 530 ? -41.686 8.064 80.910 1.00 65.56 530 MET A N 1
ATOM 4374 C CA . MET A 1 530 ? -41.240 7.734 82.262 1.00 65.56 530 MET A CA 1
ATOM 4375 C C . MET A 1 530 ? -41.702 8.790 83.279 1.00 65.56 530 MET A C 1
ATOM 4377 O O . MET A 1 530 ? -42.276 8.438 84.310 1.00 65.56 530 MET A O 1
ATOM 4381 N N . MET A 1 531 ? -41.551 10.082 82.975 1.00 60.44 531 MET A N 1
ATOM 4382 C CA . MET A 1 531 ? -42.040 11.173 83.826 1.00 60.44 531 MET A CA 1
ATOM 4383 C C . MET A 1 531 ? -43.561 11.134 84.003 1.00 60.44 531 MET A C 1
ATOM 4385 O O . MET A 1 531 ? -44.048 11.334 85.115 1.00 60.44 531 MET A O 1
ATOM 4389 N N . PHE A 1 532 ? -44.312 10.812 82.948 1.00 63.75 532 PHE A N 1
ATOM 4390 C CA . PHE A 1 532 ? -45.764 10.657 83.014 1.00 63.75 532 PHE A CA 1
ATOM 4391 C C . PHE A 1 532 ? -46.172 9.478 83.913 1.00 63.75 532 PHE A C 1
ATOM 4393 O O . PHE A 1 532 ? -47.061 9.616 84.754 1.00 63.75 532 PHE A O 1
ATOM 4400 N N . THR A 1 533 ? -45.469 8.341 83.822 1.00 61.88 533 THR A N 1
ATOM 4401 C CA . THR A 1 533 ? -45.702 7.192 84.718 1.00 61.88 533 THR A CA 1
ATOM 4402 C C . THR A 1 533 ? -45.331 7.480 86.176 1.00 61.88 533 THR A C 1
ATOM 4404 O O . THR A 1 533 ? -46.056 7.067 87.078 1.00 61.88 533 THR A O 1
ATOM 4407 N N . ILE A 1 534 ? -44.262 8.244 86.427 1.00 62.22 534 ILE A N 1
ATOM 4408 C CA . ILE A 1 534 ? -43.871 8.679 87.778 1.00 62.22 534 ILE A CA 1
ATOM 4409 C C . ILE A 1 534 ? -44.902 9.672 88.347 1.00 62.22 534 ILE A C 1
ATOM 4411 O O . ILE A 1 534 ? -45.260 9.576 89.520 1.00 62.22 534 ILE A O 1
ATOM 4415 N N . GLY A 1 535 ? -45.438 10.577 87.520 1.00 59.34 535 GLY A N 1
ATOM 4416 C CA . GLY A 1 535 ? -46.512 11.500 87.903 1.00 59.34 535 GLY A CA 1
ATOM 4417 C C . GLY A 1 535 ? -47.826 10.790 88.253 1.00 59.34 535 GLY A C 1
ATOM 4418 O O . GLY A 1 535 ? -48.462 11.128 89.250 1.00 59.34 535 GLY A O 1
ATOM 4419 N N . LEU A 1 536 ? -48.199 9.751 87.499 1.00 57.06 536 LEU A N 1
ATOM 4420 C CA . LEU A 1 536 ? -49.353 8.893 87.810 1.00 57.06 536 LEU A CA 1
ATOM 4421 C C . LEU A 1 536 ? -49.149 8.068 89.092 1.00 57.06 536 LEU A C 1
ATOM 4423 O O . LEU A 1 536 ? -50.091 7.884 89.867 1.00 57.06 536 LEU A O 1
ATOM 4427 N N . TYR A 1 537 ? -47.919 7.619 89.348 1.00 56.75 537 TYR A N 1
ATOM 4428 C CA . TYR A 1 537 ? -47.550 6.907 90.574 1.00 56.75 537 TYR A CA 1
ATOM 4429 C C . TYR A 1 537 ? -47.620 7.805 91.820 1.00 56.75 537 TYR A C 1
ATOM 4431 O O . TYR A 1 537 ? -48.055 7.356 92.878 1.00 56.75 537 TYR A O 1
ATOM 4439 N N . ALA A 1 538 ? -47.271 9.090 91.699 1.00 56.72 538 ALA A N 1
ATOM 4440 C CA . ALA A 1 538 ? -47.408 10.062 92.786 1.00 56.72 538 ALA A CA 1
ATOM 4441 C C . ALA A 1 538 ? -48.878 10.376 93.140 1.00 56.72 538 ALA A C 1
ATOM 4443 O O . ALA A 1 538 ? -49.168 10.758 94.272 1.00 56.72 538 ALA A O 1
ATOM 4444 N N . LEU A 1 539 ? -49.806 10.193 92.193 1.00 55.09 539 LEU A N 1
ATOM 4445 C CA . LEU A 1 539 ? -51.238 10.465 92.369 1.00 55.09 539 LEU A CA 1
ATOM 4446 C C . LEU A 1 539 ? -52.044 9.268 92.898 1.00 55.09 539 LEU A C 1
ATOM 4448 O O . LEU A 1 539 ? -53.148 9.455 93.403 1.00 55.09 539 LEU A O 1
ATOM 4452 N N . THR A 1 540 ? -51.524 8.041 92.807 1.00 57.97 540 THR A N 1
ATOM 4453 C CA . THR A 1 540 ? -52.257 6.827 93.195 1.00 57.97 540 THR A CA 1
ATOM 4454 C C . THR A 1 540 ? -51.394 5.951 94.102 1.00 57.97 540 THR A C 1
ATOM 4456 O O . THR A 1 540 ? -50.556 5.178 93.653 1.00 57.97 540 THR A O 1
ATOM 4459 N N . PHE A 1 541 ? -51.585 6.085 95.420 1.00 53.62 541 PHE A N 1
ATOM 4460 C CA . PHE A 1 541 ? -50.886 5.331 96.471 1.00 53.62 541 PHE A CA 1
ATOM 4461 C C . PHE A 1 541 ? -51.226 3.825 96.436 1.00 53.62 541 PHE A C 1
ATOM 4463 O O . PHE A 1 541 ? -51.870 3.296 97.340 1.00 53.62 541 PHE A O 1
ATOM 4470 N N . ASN A 1 542 ? -50.807 3.093 95.401 1.00 55.53 542 ASN A N 1
ATOM 4471 C CA . ASN A 1 542 ? -50.888 1.636 95.409 1.00 55.53 542 ASN A CA 1
ATOM 4472 C C . ASN A 1 542 ? -49.745 0.987 94.614 1.00 55.53 542 ASN A C 1
ATOM 4474 O O . ASN A 1 542 ? -49.662 1.085 93.390 1.00 55.53 542 ASN A O 1
ATOM 4478 N N . LYS A 1 543 ? -48.855 0.284 95.328 1.00 53.53 543 LYS A N 1
ATOM 4479 C CA . LYS A 1 543 ? -47.580 -0.262 94.815 1.00 53.53 543 LYS A CA 1
ATOM 4480 C C . LYS A 1 543 ? -47.733 -1.355 93.745 1.00 53.53 543 LYS A C 1
ATOM 4482 O O . LYS A 1 543 ? -46.741 -1.760 93.149 1.00 53.53 543 LYS A O 1
ATOM 4487 N N . PHE A 1 544 ? -48.951 -1.826 93.482 1.00 54.56 544 PHE A N 1
ATOM 4488 C CA . PHE A 1 544 ? -49.209 -2.938 92.564 1.00 54.56 544 PHE A CA 1
ATOM 4489 C C . PHE A 1 544 ? -49.195 -2.531 91.077 1.00 54.56 544 PHE A C 1
ATOM 4491 O O . PHE A 1 544 ? -48.919 -3.360 90.215 1.00 54.56 544 PHE A O 1
ATOM 4498 N N . TYR A 1 545 ? -49.424 -1.252 90.755 1.00 55.47 545 TYR A N 1
ATOM 4499 C CA . TYR A 1 545 ? -49.561 -0.802 89.361 1.00 55.47 545 TYR A CA 1
ATOM 4500 C C . TYR A 1 545 ? -48.255 -0.360 88.688 1.00 55.47 545 TYR A C 1
ATOM 4502 O O . TYR A 1 545 ? -48.233 -0.247 87.464 1.00 55.47 545 TYR A O 1
ATOM 4510 N N . PHE A 1 546 ? -47.163 -0.154 89.434 1.00 55.44 546 PHE A N 1
ATOM 4511 C CA . PHE A 1 546 ? -45.907 0.404 88.903 1.00 55.44 546 PHE A CA 1
ATOM 4512 C C . PHE A 1 546 ? -45.216 -0.517 87.887 1.00 55.44 546 PHE A C 1
ATOM 4514 O O . PHE A 1 546 ? -44.785 -0.078 86.825 1.00 55.44 546 PHE A O 1
ATOM 4521 N N . PHE A 1 547 ? -45.159 -1.819 88.178 1.00 53.84 547 PHE A N 1
ATOM 4522 C CA . PHE A 1 547 ? -44.500 -2.780 87.290 1.00 53.84 547 PHE A CA 1
ATOM 4523 C C . PHE A 1 547 ? -45.291 -2.982 85.988 1.00 53.84 547 PHE A C 1
ATOM 4525 O O . PHE A 1 547 ? -44.713 -3.029 84.904 1.00 53.84 547 PHE A O 1
ATOM 4532 N N . PHE A 1 548 ? -46.626 -3.014 86.084 1.00 56.84 548 PHE A N 1
ATOM 4533 C CA . PHE A 1 548 ? -47.500 -3.121 84.918 1.00 56.84 548 PHE A CA 1
ATOM 4534 C C . PHE A 1 548 ? -47.505 -1.848 84.072 1.00 56.84 548 PHE A C 1
ATOM 4536 O O . PHE A 1 548 ? -47.486 -1.964 82.856 1.00 56.84 548 PHE A O 1
ATOM 4543 N N . THR A 1 549 ? -47.458 -0.648 84.662 1.00 57.50 549 THR A N 1
ATOM 4544 C CA . THR A 1 549 ? -47.423 0.609 83.886 1.00 57.50 549 THR A CA 1
ATOM 4545 C C . THR A 1 549 ? -46.104 0.832 83.152 1.00 57.50 549 THR A C 1
ATOM 4547 O O . THR A 1 549 ? -46.136 1.351 82.040 1.00 57.50 549 THR A O 1
ATOM 4550 N N . ILE A 1 550 ? -44.964 0.395 83.697 1.00 59.22 550 ILE A N 1
ATOM 4551 C CA . ILE A 1 550 ? -43.676 0.433 82.978 1.00 59.22 550 ILE A CA 1
ATOM 4552 C C . ILE A 1 550 ? -43.683 -0.548 81.802 1.00 59.22 550 ILE A C 1
ATOM 4554 O O . ILE A 1 550 ? -43.318 -0.180 80.688 1.00 59.22 550 ILE A O 1
ATOM 4558 N N . LEU A 1 551 ? -44.151 -1.781 82.012 1.00 57.53 551 LEU A N 1
ATOM 4559 C CA . LEU A 1 551 ? -44.295 -2.750 80.923 1.00 57.53 551 LEU A CA 1
ATOM 4560 C C . LEU A 1 551 ? -45.275 -2.257 79.853 1.00 57.53 551 LEU A C 1
ATOM 4562 O O . LEU A 1 551 ? -44.992 -2.393 78.666 1.00 57.53 551 LEU A O 1
ATOM 4566 N N . PHE A 1 552 ? -46.383 -1.631 80.258 1.00 60.94 552 PHE A N 1
ATOM 4567 C CA . PHE A 1 552 ? -47.370 -1.077 79.334 1.00 60.94 552 PHE A CA 1
ATOM 4568 C C . PHE A 1 552 ? -46.845 0.157 78.592 1.00 60.94 552 PHE A C 1
ATOM 4570 O O . PHE A 1 552 ? -47.152 0.312 77.419 1.00 60.94 552 PHE A O 1
ATOM 4577 N N . SER A 1 553 ? -46.018 1.013 79.207 1.00 58.09 553 SER A N 1
ATOM 4578 C CA . SER A 1 553 ? -45.430 2.173 78.516 1.00 58.09 553 SER A CA 1
ATOM 4579 C C . SER A 1 553 ? -44.340 1.765 77.522 1.00 58.09 553 SER A C 1
ATOM 4581 O O . SER A 1 553 ? -44.245 2.362 76.448 1.00 58.09 553 SER A O 1
ATOM 4583 N N . ILE A 1 554 ? -43.576 0.709 77.826 1.00 62.19 554 ILE A N 1
ATOM 4584 C CA . ILE A 1 554 ? -42.632 0.083 76.892 1.00 62.19 554 ILE A CA 1
ATOM 4585 C C . ILE A 1 554 ? -43.398 -0.576 75.739 1.00 62.19 554 ILE A C 1
ATOM 4587 O O . ILE A 1 554 ? -43.048 -0.356 74.583 1.00 62.19 554 ILE A O 1
ATOM 4591 N N . LEU A 1 555 ? -44.477 -1.314 76.027 1.00 60.19 555 LEU A N 1
ATOM 4592 C CA . LEU A 1 555 ? -45.334 -1.934 75.009 1.00 60.19 555 LEU A CA 1
ATOM 4593 C C . LEU A 1 555 ? -46.058 -0.905 74.141 1.00 60.19 555 LEU A C 1
ATOM 4595 O O . LEU A 1 555 ? -46.101 -1.087 72.933 1.00 60.19 555 LEU A O 1
ATOM 4599 N N . ILE A 1 556 ? -46.581 0.183 74.711 1.00 65.00 556 ILE A N 1
ATOM 4600 C CA . ILE A 1 556 ? -47.209 1.272 73.951 1.00 65.00 556 ILE A CA 1
ATOM 4601 C C . ILE A 1 556 ? -46.159 2.029 73.141 1.00 65.00 556 ILE A C 1
ATOM 4603 O O . ILE A 1 556 ? -46.425 2.348 71.991 1.00 65.00 556 ILE A O 1
ATOM 4607 N N . SER A 1 557 ? -44.964 2.287 73.681 1.00 57.47 557 SER A N 1
ATOM 4608 C CA . SER A 1 557 ? -43.886 2.936 72.917 1.00 57.47 557 SER A CA 1
ATOM 4609 C C . SER A 1 557 ? -43.397 2.053 71.770 1.00 57.47 557 SER A C 1
ATOM 4611 O O . SER A 1 557 ? -43.152 2.551 70.675 1.00 57.47 557 SER A O 1
ATOM 4613 N N . TYR A 1 558 ? -43.305 0.740 71.989 1.00 64.19 558 TYR A N 1
ATOM 4614 C CA . TYR A 1 558 ? -42.973 -0.231 70.952 1.00 64.19 558 TYR A CA 1
ATOM 4615 C C . TYR A 1 558 ? -44.097 -0.345 69.914 1.00 64.19 558 TYR A C 1
ATOM 4617 O O . TYR A 1 558 ? -43.835 -0.253 68.720 1.00 64.19 558 TYR A O 1
ATOM 4625 N N . ALA A 1 559 ? -45.355 -0.457 70.348 1.00 59.91 559 ALA A N 1
ATOM 4626 C CA . ALA A 1 559 ? -46.518 -0.528 69.468 1.00 59.91 559 ALA A CA 1
ATOM 4627 C C . ALA A 1 559 ? -46.715 0.767 68.670 1.00 59.91 559 ALA A C 1
ATOM 4629 O O . ALA A 1 559 ? -47.010 0.695 67.485 1.00 59.91 559 ALA A O 1
ATOM 4630 N N . ALA A 1 560 ? -46.493 1.938 69.269 1.00 58.47 560 ALA A N 1
ATOM 4631 C CA . ALA A 1 560 ? -46.493 3.220 68.573 1.00 58.47 560 ALA A CA 1
ATOM 4632 C C . ALA A 1 560 ? -45.322 3.307 67.585 1.00 58.47 560 ALA A C 1
ATOM 4634 O O . ALA A 1 560 ? -45.529 3.697 66.444 1.00 58.47 560 ALA A O 1
ATOM 4635 N N . GLY A 1 561 ? -44.118 2.870 67.968 1.00 56.34 561 GLY A N 1
ATOM 4636 C CA . GLY A 1 561 ? -42.970 2.788 67.060 1.00 56.34 561 GLY A CA 1
ATOM 4637 C C . GLY A 1 561 ? -43.222 1.877 65.852 1.00 56.34 561 GLY A C 1
ATOM 4638 O O . GLY A 1 561 ? -42.874 2.238 64.732 1.00 56.34 561 GLY A O 1
ATOM 4639 N N . VAL A 1 562 ? -43.890 0.738 66.056 1.00 55.66 562 VAL A N 1
ATOM 4640 C CA . VAL A 1 562 ? -44.282 -0.200 64.991 1.00 55.66 562 VAL A CA 1
ATOM 4641 C C . VAL A 1 562 ? -45.446 0.347 64.153 1.00 55.66 562 VAL A C 1
ATOM 4643 O O . VAL A 1 562 ? -45.417 0.238 62.932 1.00 55.66 562 VAL A O 1
ATOM 4646 N N . LEU A 1 563 ? -46.450 0.985 64.763 1.00 48.03 563 LEU A N 1
ATOM 4647 C CA . LEU A 1 563 ? -47.595 1.571 64.054 1.00 48.03 563 LEU A CA 1
ATOM 4648 C C . LEU A 1 563 ? -47.202 2.795 63.215 1.00 48.03 563 LEU A C 1
ATOM 4650 O O . LEU A 1 563 ? -47.664 2.918 62.084 1.00 48.03 563 LEU A O 1
ATOM 4654 N N . PHE A 1 564 ? -46.309 3.657 63.710 1.00 51.03 564 PHE A N 1
ATOM 4655 C CA . PHE A 1 564 ? -45.781 4.786 62.937 1.00 51.03 564 PHE A CA 1
ATOM 4656 C C . PHE A 1 564 ? -44.756 4.356 61.877 1.00 51.03 564 PHE A C 1
ATOM 4658 O O . PHE A 1 564 ? -44.648 5.018 60.848 1.00 51.03 564 PHE A O 1
ATOM 4665 N N . ALA A 1 565 ? -44.056 3.231 62.064 1.00 46.91 565 ALA A N 1
ATOM 4666 C CA . ALA A 1 565 ? -43.281 2.609 60.989 1.00 46.91 565 ALA A CA 1
ATOM 4667 C C . ALA A 1 565 ? -44.200 2.033 59.889 1.00 46.91 565 ALA A C 1
ATOM 4669 O O . ALA A 1 565 ? -43.929 2.212 58.701 1.00 46.91 565 ALA A O 1
ATOM 4670 N N . ASN A 1 566 ? -45.326 1.421 60.273 1.00 41.44 566 ASN A N 1
ATOM 4671 C CA . ASN A 1 566 ? -46.260 0.772 59.348 1.00 41.44 566 ASN A CA 1
ATOM 4672 C C . ASN A 1 566 ? -47.216 1.735 58.621 1.00 41.44 566 ASN A C 1
ATOM 4674 O O . ASN A 1 566 ? -47.694 1.392 57.546 1.00 41.44 566 ASN A O 1
ATOM 4678 N N . GLN A 1 567 ? -47.453 2.956 59.117 1.00 38.84 567 GLN A N 1
ATOM 4679 C CA . GLN A 1 567 ? -48.262 3.971 58.411 1.00 38.84 567 GLN A CA 1
ATOM 4680 C C . GLN A 1 567 ? -47.598 4.555 57.148 1.00 38.84 567 GLN A C 1
ATOM 4682 O O . GLN A 1 567 ? -48.226 5.325 56.428 1.00 38.84 567 GLN A O 1
ATOM 4687 N N . SER A 1 568 ? -46.354 4.174 56.840 1.00 39.97 568 SER A N 1
ATOM 4688 C CA . SER A 1 568 ? -45.702 4.487 55.557 1.00 39.97 568 SER A CA 1
ATOM 4689 C C . SER A 1 568 ? -45.782 3.350 54.528 1.00 39.97 568 SER A C 1
ATOM 4691 O O . SER A 1 568 ? -45.222 3.462 53.439 1.00 39.97 568 SER A O 1
ATOM 4693 N N . ILE A 1 569 ? -46.500 2.268 54.850 1.00 45.50 569 ILE A N 1
ATOM 4694 C CA . ILE A 1 569 ? -46.690 1.113 53.974 1.00 45.50 569 ILE A CA 1
ATOM 4695 C C . ILE A 1 569 ? -48.190 0.942 53.727 1.00 45.50 569 ILE A C 1
ATOM 4697 O O . ILE A 1 569 ? -48.863 0.179 54.413 1.00 45.50 569 ILE A O 1
ATOM 4701 N N . GLU A 1 570 ? -48.720 1.626 52.716 1.00 34.22 570 GLU A N 1
ATOM 4702 C CA . GLU A 1 570 ? -50.019 1.271 52.143 1.00 34.22 570 GLU A CA 1
ATOM 4703 C C . GLU A 1 570 ? -49.900 1.119 50.623 1.00 34.22 570 GLU A C 1
ATOM 4705 O O . GLU A 1 570 ? -49.883 2.090 49.869 1.00 34.22 570 GLU A O 1
ATOM 4710 N N . LYS A 1 571 ? -49.733 -0.141 50.207 1.00 32.25 571 LYS A N 1
ATOM 4711 C CA . LYS A 1 571 ? -50.493 -0.843 49.157 1.00 32.25 571 LYS A CA 1
ATOM 4712 C C . LYS A 1 571 ? -49.871 -2.229 48.962 1.00 32.25 571 LYS A C 1
ATOM 4714 O O . LYS A 1 571 ? -48.895 -2.388 48.237 1.00 32.25 571 LYS A O 1
ATOM 4719 N N . GLN A 1 572 ? -50.435 -3.236 49.625 1.00 34.31 572 GLN A N 1
ATOM 4720 C CA . GLN A 1 572 ? -50.363 -4.608 49.128 1.00 34.31 572 GLN A CA 1
ATOM 4721 C C . GLN A 1 572 ? -51.603 -4.816 48.259 1.00 34.31 572 GLN A C 1
ATOM 4723 O O . GLN A 1 572 ? -52.711 -4.928 48.775 1.00 34.31 572 GLN A O 1
ATOM 4728 N N . GLU A 1 573 ? -51.417 -4.789 46.940 1.00 32.81 573 GLU A N 1
ATOM 4729 C CA . GLU A 1 573 ? -52.377 -5.385 46.012 1.00 32.81 573 GLU A CA 1
ATOM 4730 C C . GLU A 1 573 ? -52.356 -6.908 46.199 1.00 32.81 573 GLU A C 1
ATOM 4732 O O . GLU A 1 573 ? -51.302 -7.498 46.454 1.00 32.81 573 GLU A O 1
ATOM 4737 N N . GLU A 1 574 ? -53.534 -7.528 46.109 1.00 30.91 574 GLU A N 1
ATOM 4738 C CA . GLU A 1 574 ? -53.726 -8.977 46.128 1.00 30.91 574 GLU A CA 1
ATOM 4739 C C . GLU A 1 574 ? -52.762 -9.666 45.155 1.00 30.91 574 GLU A C 1
ATOM 4741 O O . GLU A 1 574 ? -52.899 -9.591 43.933 1.00 30.91 574 GLU A O 1
ATOM 4746 N N . ILE A 1 575 ? -51.789 -10.385 45.711 1.00 32.81 575 ILE A N 1
ATOM 4747 C CA . ILE A 1 575 ? -50.942 -11.293 44.949 1.00 32.81 575 ILE A CA 1
ATOM 4748 C C . ILE A 1 575 ? -51.787 -12.533 44.648 1.00 32.81 575 ILE A C 1
ATOM 4750 O O . ILE A 1 575 ? -51.952 -13.420 45.486 1.00 32.81 575 ILE A O 1
ATOM 4754 N N . ILE A 1 576 ? -52.317 -12.592 43.425 1.00 33.25 576 ILE A N 1
ATOM 4755 C CA . ILE A 1 576 ? -52.664 -13.848 42.747 1.00 33.25 576 ILE A CA 1
ATOM 4756 C C . ILE A 1 576 ? -51.465 -14.796 42.937 1.00 33.25 576 ILE A C 1
ATOM 4758 O O . ILE A 1 576 ? -50.340 -14.353 42.699 1.00 33.25 576 ILE A O 1
ATOM 4762 N N . PRO A 1 577 ? -51.642 -16.061 43.366 1.00 34.84 577 PRO A N 1
ATOM 4763 C CA . PRO A 1 577 ? -50.516 -16.941 43.656 1.00 34.84 577 PRO A CA 1
ATOM 4764 C C . PRO A 1 577 ? -49.617 -17.070 42.422 1.00 34.84 577 PRO A C 1
ATOM 4766 O O . PRO A 1 577 ? -49.999 -17.653 41.407 1.00 34.84 577 PRO A O 1
ATOM 4769 N N . ILE A 1 578 ? -48.422 -16.485 42.519 1.00 37.53 578 ILE A N 1
ATOM 4770 C CA . ILE A 1 578 ? -47.368 -16.597 41.517 1.00 37.53 578 ILE A CA 1
ATOM 4771 C C . ILE A 1 578 ? -46.892 -18.058 41.557 1.00 37.53 578 ILE A C 1
ATOM 4773 O O . ILE A 1 578 ? -46.595 -18.562 42.646 1.00 37.53 578 ILE A O 1
ATOM 4777 N N . PRO A 1 579 ? -46.825 -18.767 40.415 1.00 39.62 579 PRO A N 1
ATOM 4778 C CA . PRO A 1 579 ? -46.276 -20.117 40.373 1.00 39.62 579 PRO A CA 1
ATOM 4779 C C . PRO A 1 579 ? -44.849 -20.084 40.924 1.00 39.62 579 PRO A C 1
ATOM 4781 O O . PRO A 1 579 ? -44.104 -19.155 40.619 1.00 39.62 579 PRO A O 1
ATOM 4784 N N . SER A 1 580 ? -44.455 -21.082 41.723 1.00 45.19 580 SER A N 1
ATOM 4785 C CA . SER A 1 580 ? -43.091 -21.147 42.269 1.00 45.19 580 SER A CA 1
ATOM 4786 C C . SER A 1 580 ? -42.042 -20.900 41.172 1.00 45.19 580 SER A C 1
ATOM 4788 O O . SER A 1 580 ? -42.156 -21.427 40.067 1.00 45.19 580 SER A O 1
ATOM 4790 N N . GLU A 1 581 ? -41.019 -20.097 41.465 1.00 47.66 581 GLU A N 1
ATOM 4791 C CA . GLU A 1 581 ? -39.973 -19.640 40.527 1.00 47.66 581 GLU A CA 1
ATOM 4792 C C . GLU A 1 581 ? -39.291 -20.808 39.770 1.00 47.66 581 GLU A C 1
ATOM 4794 O O . GLU A 1 581 ? -38.899 -20.691 38.607 1.00 47.66 581 GLU A O 1
ATOM 4799 N N . ASN A 1 582 ? -39.280 -21.996 40.385 1.00 47.06 582 ASN A N 1
ATOM 4800 C CA . ASN A 1 582 ? -38.812 -23.252 39.797 1.00 47.06 582 ASN A CA 1
ATOM 4801 C C . ASN A 1 582 ? -39.704 -23.781 38.654 1.00 47.06 582 ASN A C 1
ATOM 4803 O O . ASN A 1 582 ? -39.198 -24.410 37.723 1.00 47.06 582 ASN A O 1
ATOM 4807 N N . ALA A 1 583 ? -41.014 -23.526 38.679 1.00 48.12 583 ALA A N 1
ATOM 4808 C CA . ALA A 1 583 ? -41.937 -23.899 37.606 1.00 48.12 583 ALA A CA 1
ATOM 4809 C C . ALA A 1 583 ? -41.715 -23.048 36.343 1.00 48.12 583 ALA A C 1
ATOM 4811 O O . ALA A 1 583 ? -41.729 -23.587 35.237 1.00 48.12 583 ALA A O 1
ATOM 4812 N N . LEU A 1 584 ? -41.422 -21.751 36.504 1.00 51.72 584 LEU A N 1
ATOM 4813 C CA . LEU A 1 584 ? -41.193 -20.812 35.397 1.00 51.72 584 LEU A CA 1
ATOM 4814 C C . LEU A 1 584 ? -39.837 -21.049 34.703 1.00 51.72 584 LEU A C 1
ATOM 4816 O O . LEU A 1 584 ? -39.723 -20.953 33.479 1.00 51.72 584 LEU A O 1
ATOM 4820 N N . ILE A 1 585 ? -38.808 -21.425 35.472 1.00 52.88 585 ILE A N 1
ATOM 4821 C CA . ILE A 1 585 ? -37.488 -21.805 34.942 1.00 52.88 585 ILE A CA 1
ATOM 4822 C C . ILE A 1 585 ? -37.572 -23.138 34.185 1.00 52.88 585 ILE A C 1
ATOM 4824 O O . ILE A 1 585 ? -37.107 -23.225 33.047 1.00 52.88 585 ILE A O 1
ATOM 4828 N N . ASN A 1 586 ? -38.233 -24.152 34.754 1.00 54.75 586 ASN A N 1
ATOM 4829 C CA . ASN A 1 586 ? -38.455 -25.433 34.071 1.00 54.75 586 ASN A CA 1
ATOM 4830 C C . ASN A 1 586 ? -39.305 -25.276 32.798 1.00 54.75 586 ASN A C 1
ATOM 4832 O O . ASN A 1 586 ? -39.077 -25.978 31.811 1.00 54.75 586 ASN A O 1
ATOM 4836 N N . GLN A 1 587 ? -40.241 -24.324 32.783 1.00 59.78 587 GLN A N 1
ATOM 4837 C CA . GLN A 1 587 ? -41.029 -23.964 31.605 1.00 59.78 587 GLN A CA 1
ATOM 4838 C C . GLN A 1 587 ? -40.159 -23.350 30.499 1.00 59.78 587 GLN A C 1
ATOM 4840 O O . GLN A 1 587 ? -40.251 -23.788 29.353 1.00 59.78 587 GLN A O 1
ATOM 4845 N N . LYS A 1 588 ? -39.272 -22.396 30.819 1.00 61.34 588 LYS A N 1
ATOM 4846 C CA . LYS A 1 588 ? -38.361 -21.788 29.831 1.00 61.34 588 LYS A CA 1
ATOM 4847 C C . LYS A 1 588 ? -37.357 -22.790 29.264 1.00 61.34 588 LYS A C 1
ATOM 4849 O O . LYS A 1 588 ? -37.122 -22.789 28.059 1.00 61.34 588 LYS A O 1
ATOM 4854 N N . VAL A 1 589 ? -36.811 -23.680 30.095 1.00 63.69 589 VAL A N 1
ATOM 4855 C CA . VAL A 1 589 ? -35.894 -24.741 29.641 1.00 63.69 589 VAL A CA 1
ATOM 4856 C C . VAL A 1 589 ? -36.603 -25.710 28.688 1.00 63.69 589 VAL A C 1
ATOM 4858 O O . VAL A 1 589 ? -36.082 -25.980 27.606 1.00 63.69 589 VAL A O 1
ATOM 4861 N N . LYS A 1 590 ? -37.824 -26.154 29.020 1.00 65.56 590 LYS A N 1
ATOM 4862 C CA . LYS A 1 590 ? -38.635 -26.992 28.119 1.00 65.56 590 LYS A CA 1
ATOM 4863 C C . LYS A 1 590 ? -38.999 -26.272 26.820 1.00 65.56 590 LYS A C 1
ATOM 4865 O O . LYS A 1 590 ? -38.903 -26.869 25.754 1.00 65.56 590 LYS A O 1
ATOM 4870 N N . LEU A 1 591 ? -39.373 -24.991 26.874 1.00 65.56 591 LEU A N 1
ATOM 4871 C CA . LEU A 1 591 ? -39.677 -24.194 25.678 1.00 65.56 591 LEU A CA 1
ATOM 4872 C C . LEU A 1 591 ? -38.455 -24.033 24.762 1.00 65.56 591 LEU A C 1
ATOM 4874 O O . LEU A 1 591 ? -38.600 -24.095 23.543 1.00 65.56 591 LEU A O 1
ATOM 4878 N N . VAL A 1 592 ? -37.251 -23.897 25.326 1.00 67.88 592 VAL A N 1
ATOM 4879 C CA . VAL A 1 592 ? -35.989 -23.880 24.568 1.00 67.88 592 VAL A CA 1
ATOM 4880 C C . VAL A 1 592 ? -35.700 -25.239 23.922 1.00 67.88 592 VAL A C 1
ATOM 4882 O O . VAL A 1 592 ? -35.294 -25.295 22.761 1.00 67.88 592 VAL A O 1
ATOM 4885 N N . GLU A 1 593 ? -35.924 -26.342 24.636 1.00 70.81 593 GLU A N 1
ATOM 4886 C CA . GLU A 1 593 ? -35.742 -27.694 24.094 1.00 70.81 593 GLU A CA 1
ATOM 4887 C C . GLU A 1 593 ? -36.725 -27.982 22.948 1.00 70.81 593 GLU A C 1
ATOM 4889 O O . GLU A 1 593 ? -36.339 -28.482 21.888 1.00 70.81 593 GLU A O 1
ATOM 4894 N N . ILE A 1 594 ? -37.981 -27.569 23.117 1.00 69.06 594 ILE A N 1
ATOM 4895 C CA . ILE A 1 594 ? -39.026 -27.646 22.094 1.00 69.06 594 ILE A CA 1
ATOM 4896 C C . ILE A 1 594 ? -38.662 -26.780 20.882 1.00 69.06 594 ILE A C 1
ATOM 4898 O O . ILE A 1 594 ? -38.751 -27.256 19.752 1.00 69.06 594 ILE A O 1
ATOM 4902 N N . ALA A 1 595 ? -38.193 -25.547 21.090 1.00 69.44 595 ALA A N 1
ATOM 4903 C CA . ALA A 1 595 ? -37.741 -24.657 20.021 1.00 69.44 595 ALA A CA 1
ATOM 4904 C C . ALA A 1 595 ? -36.615 -25.288 19.181 1.00 69.44 595 ALA A C 1
ATOM 4906 O O . ALA A 1 595 ? -36.679 -25.280 17.950 1.00 69.44 595 ALA A O 1
ATOM 4907 N N . LYS A 1 596 ? -35.626 -25.921 19.827 1.00 70.56 596 LYS A N 1
ATOM 4908 C CA . LYS A 1 596 ? -34.551 -26.655 19.137 1.00 70.56 596 LYS A CA 1
ATOM 4909 C C . LYS A 1 596 ? -35.065 -27.884 18.388 1.00 70.56 596 LYS A C 1
ATOM 4911 O O . LYS A 1 596 ? -34.634 -28.138 17.265 1.00 70.56 596 LYS A O 1
ATOM 4916 N N . LYS A 1 597 ? -36.003 -28.633 18.977 1.00 73.94 597 LYS A N 1
ATOM 4917 C CA . LYS A 1 597 ? -36.624 -29.807 18.344 1.00 73.94 597 LYS A CA 1
ATOM 4918 C C . LYS A 1 597 ? -37.439 -29.429 17.105 1.00 73.94 597 LYS A C 1
ATOM 4920 O O . LYS A 1 597 ? -37.412 -30.160 16.123 1.00 73.94 597 LYS A O 1
ATOM 4925 N N . ILE A 1 598 ? -38.124 -28.286 17.145 1.00 72.38 598 ILE A N 1
ATOM 4926 C CA . ILE A 1 598 ? -38.893 -27.734 16.024 1.00 72.38 598 ILE A CA 1
ATOM 4927 C C . ILE A 1 598 ? -37.972 -27.334 14.862 1.00 72.38 598 ILE A C 1
ATOM 4929 O O . ILE A 1 598 ? -38.287 -27.617 13.706 1.00 72.38 598 ILE A O 1
ATOM 4933 N N . LEU A 1 599 ? -36.838 -26.692 15.160 1.00 71.00 599 LEU A N 1
ATOM 4934 C CA . LEU A 1 599 ? -35.882 -26.234 14.147 1.00 71.00 599 LEU A CA 1
ATOM 4935 C C . LEU A 1 599 ? -35.105 -27.385 13.504 1.00 71.00 599 LEU A C 1
ATOM 4937 O O . LEU A 1 599 ? -34.984 -27.436 12.281 1.00 71.00 599 LEU A O 1
ATOM 4941 N N . ASN A 1 600 ? -34.641 -28.330 14.323 1.00 67.62 600 ASN A N 1
ATOM 4942 C CA . ASN A 1 600 ? -33.754 -29.417 13.913 1.00 67.62 600 ASN A CA 1
ATOM 4943 C C . ASN A 1 600 ? -34.480 -30.772 13.844 1.00 67.62 600 ASN A C 1
ATOM 4945 O O . ASN A 1 600 ? -33.902 -31.808 14.192 1.00 67.62 600 ASN A O 1
ATOM 4949 N N . ASP A 1 601 ? -35.749 -30.788 13.425 1.00 74.44 601 ASP A N 1
ATOM 4950 C CA . ASP A 1 601 ? -36.519 -32.029 13.320 1.00 74.44 601 ASP A CA 1
ATOM 4951 C C . ASP A 1 601 ? -35.888 -32.969 12.286 1.00 74.44 601 ASP A C 1
ATOM 4953 O O . ASP A 1 601 ? -36.034 -32.787 11.075 1.00 74.44 601 ASP A O 1
ATOM 4957 N N . LYS A 1 602 ? -35.213 -34.016 12.779 1.00 64.19 602 LYS A N 1
ATOM 4958 C CA . LYS A 1 602 ? -34.513 -35.024 11.971 1.00 64.19 602 LYS A CA 1
ATOM 4959 C C . LYS A 1 602 ? -35.419 -35.731 10.959 1.00 64.19 602 LYS A C 1
ATOM 4961 O O . LYS A 1 602 ? -34.891 -36.290 10.004 1.00 64.19 602 LYS A O 1
ATOM 4966 N N . LYS A 1 603 ? -36.744 -35.708 11.145 1.00 69.38 603 LYS A N 1
ATOM 4967 C CA . LYS A 1 603 ? -37.706 -36.304 10.208 1.00 69.38 603 LYS A CA 1
ATOM 4968 C C . LYS A 1 603 ? -37.933 -35.459 8.955 1.00 69.38 603 LYS A C 1
ATOM 4970 O O . LYS A 1 603 ? -38.423 -35.996 7.967 1.00 69.38 603 LYS A O 1
ATOM 4975 N N . ARG A 1 604 ? -37.587 -34.167 8.976 1.00 73.56 604 ARG A N 1
ATOM 4976 C CA . ARG A 1 604 ? -37.734 -33.290 7.811 1.00 73.56 604 ARG A CA 1
ATOM 4977 C C . ARG A 1 604 ? -36.478 -33.277 6.949 1.00 73.56 604 ARG A C 1
ATOM 4979 O O . ARG A 1 604 ? -35.387 -33.133 7.516 1.00 73.56 604 ARG A O 1
ATOM 4986 N N . PRO A 1 605 ? -36.613 -33.364 5.616 1.00 75.81 605 PRO A N 1
ATOM 4987 C CA . PRO A 1 605 ? -35.494 -33.154 4.705 1.00 75.81 605 PRO A CA 1
ATOM 4988 C C . PRO A 1 605 ? -34.908 -31.749 4.906 1.00 75.81 605 PRO A C 1
ATOM 4990 O O . PRO A 1 605 ? -35.625 -30.810 5.254 1.00 75.81 605 PRO A O 1
ATOM 4993 N N . ILE A 1 606 ? -33.590 -31.615 4.751 1.00 75.88 606 ILE A N 1
ATOM 4994 C CA . ILE A 1 606 ? -32.836 -30.379 5.045 1.00 75.88 606 ILE A CA 1
ATOM 4995 C C . ILE A 1 606 ? -33.323 -29.221 4.162 1.00 75.88 606 ILE A C 1
ATOM 4997 O O . ILE A 1 606 ? -33.398 -28.075 4.595 1.00 75.88 606 ILE A O 1
ATOM 5001 N N . GLU A 1 607 ? -33.733 -29.551 2.945 1.00 71.94 607 GLU A N 1
ATOM 5002 C CA . GLU A 1 607 ? -34.276 -28.672 1.919 1.00 71.94 607 GLU A CA 1
ATOM 5003 C C . GLU A 1 607 ? -35.567 -27.960 2.363 1.00 71.94 607 GLU A C 1
ATOM 5005 O O . GLU A 1 607 ? -35.840 -26.834 1.951 1.00 71.94 607 GLU A O 1
ATOM 5010 N N . GLU A 1 608 ? -36.351 -28.586 3.246 1.00 68.75 608 GLU A N 1
ATOM 5011 C CA . GLU A 1 608 ? -37.595 -28.025 3.787 1.00 68.75 608 GLU A CA 1
ATOM 5012 C C . GLU A 1 608 ? -37.384 -27.218 5.077 1.00 68.75 608 GLU A C 1
ATOM 5014 O O . GLU A 1 608 ? -38.328 -26.614 5.590 1.00 68.75 608 GLU A O 1
ATOM 5019 N N . ARG A 1 609 ? -36.148 -27.158 5.589 1.00 75.75 609 ARG A N 1
ATOM 5020 C CA . ARG A 1 609 ? -35.782 -26.405 6.803 1.00 75.75 609 ARG A CA 1
ATOM 5021 C C . ARG A 1 609 ? -35.355 -24.963 6.518 1.00 75.75 609 ARG A C 1
ATOM 5023 O O . ARG A 1 609 ? -34.679 -24.337 7.331 1.00 75.75 609 ARG A O 1
ATOM 5030 N N . ILE A 1 610 ? -35.776 -24.436 5.369 1.00 80.00 610 ILE A N 1
ATOM 5031 C CA . ILE A 1 610 ? -35.698 -23.017 5.018 1.00 80.00 610 ILE A CA 1
ATOM 5032 C C . ILE A 1 610 ? -37.052 -22.394 5.354 1.00 80.00 610 ILE A C 1
ATOM 5034 O O . ILE A 1 610 ? -38.049 -22.595 4.646 1.00 80.00 610 ILE A O 1
ATOM 5038 N N . TYR A 1 611 ? -37.103 -21.660 6.461 1.00 79.69 611 TYR A N 1
ATOM 5039 C CA . TYR A 1 611 ? -38.359 -21.138 6.986 1.00 79.69 611 TYR A CA 1
ATOM 5040 C C . TYR A 1 611 ? -38.558 -19.681 6.571 1.00 79.69 611 TYR A C 1
ATOM 5042 O O . TYR A 1 611 ? -37.636 -18.877 6.616 1.00 79.69 611 TYR A O 1
ATOM 5050 N N . THR A 1 612 ? -39.783 -19.325 6.194 1.00 79.62 612 THR A N 1
ATOM 5051 C CA . THR A 1 612 ? -40.249 -17.931 6.137 1.00 79.62 612 THR A CA 1
ATOM 5052 C C . THR A 1 612 ? -41.072 -17.639 7.389 1.00 79.62 612 THR A C 1
ATOM 5054 O O . THR A 1 612 ? -41.527 -18.575 8.051 1.00 79.62 612 THR A O 1
ATOM 5057 N N . SER A 1 613 ? -41.317 -16.365 7.708 1.00 73.38 613 SER A N 1
ATOM 5058 C CA . SER A 1 613 ? -42.085 -15.985 8.912 1.00 73.38 613 SER A CA 1
ATOM 5059 C C . SER A 1 613 ? -43.455 -16.682 8.978 1.00 73.38 613 SER A C 1
ATOM 5061 O O . SER A 1 613 ? -43.843 -17.223 10.013 1.00 73.38 613 SER A O 1
ATOM 5063 N N . GLU A 1 614 ? -44.149 -16.785 7.842 1.00 76.06 614 GLU A N 1
ATOM 5064 C CA . GLU A 1 614 ? -45.458 -17.445 7.753 1.00 76.06 614 GLU A CA 1
ATOM 5065 C C . GLU A 1 614 ? -45.378 -18.973 7.856 1.00 76.06 614 GLU A C 1
ATOM 5067 O O . GLU A 1 614 ? -46.170 -19.591 8.579 1.00 76.06 614 GLU A O 1
ATOM 5072 N N . LYS A 1 615 ? -44.377 -19.602 7.219 1.00 76.06 615 LYS A N 1
ATOM 5073 C CA . LYS A 1 615 ? -44.118 -21.038 7.417 1.00 76.06 615 LYS A CA 1
ATOM 5074 C C . LYS A 1 615 ? -43.831 -21.330 8.886 1.00 76.06 615 LYS A C 1
ATOM 5076 O O . LYS A 1 615 ? -44.339 -22.312 9.416 1.00 76.06 615 LYS A O 1
ATOM 5081 N N . PHE A 1 616 ? -43.079 -20.455 9.550 1.00 74.56 616 PHE A N 1
ATOM 5082 C CA . PHE A 1 616 ? -42.676 -20.614 10.938 1.00 74.56 616 PHE A CA 1
ATOM 5083 C C . PHE A 1 616 ? -43.860 -20.524 11.914 1.00 74.56 616 PHE A C 1
ATOM 5085 O O . PHE A 1 616 ? -44.063 -21.426 12.731 1.00 74.56 616 PHE A O 1
ATOM 5092 N N . LYS A 1 617 ? -44.720 -19.507 11.762 1.00 75.38 617 LYS A N 1
ATOM 5093 C CA . LYS A 1 617 ? -45.967 -19.377 12.539 1.00 75.38 617 LYS A CA 1
ATOM 5094 C C . LYS A 1 617 ? -46.885 -20.585 12.355 1.00 75.38 617 LYS A C 1
ATOM 5096 O O . LYS A 1 617 ? -47.444 -21.086 13.329 1.00 75.38 617 LYS A O 1
ATOM 5101 N N . THR A 1 618 ? -47.026 -21.069 11.121 1.00 77.88 618 THR A N 1
ATOM 5102 C CA . THR A 1 618 ? -47.849 -22.248 10.801 1.00 77.88 618 THR A CA 1
ATOM 5103 C C . THR A 1 618 ? -47.314 -23.500 11.492 1.00 77.88 618 THR A C 1
ATOM 5105 O O . THR A 1 618 ? -48.078 -24.295 12.040 1.00 77.88 618 THR A O 1
ATOM 5108 N N . LEU A 1 619 ? -45.991 -23.637 11.537 1.00 73.50 619 LEU A N 1
ATOM 5109 C CA . LEU A 1 619 ? -45.315 -24.762 12.163 1.00 73.50 619 LEU A CA 1
ATOM 5110 C C . LEU A 1 619 ? -45.485 -24.780 13.678 1.00 73.50 619 LEU A C 1
ATOM 5112 O O . LEU A 1 619 ? -45.835 -25.814 14.239 1.00 73.50 619 LEU A O 1
ATOM 5116 N N . ILE A 1 620 ? -45.295 -23.629 14.330 1.00 71.31 620 ILE A N 1
ATOM 5117 C CA . ILE A 1 620 ? -45.522 -23.498 15.771 1.00 71.31 620 ILE A CA 1
ATOM 5118 C C . ILE A 1 620 ? -46.985 -23.812 16.094 1.00 71.31 620 ILE A C 1
ATOM 5120 O O . ILE A 1 620 ? -47.246 -24.612 16.990 1.00 71.31 620 ILE A O 1
ATOM 5124 N N . ARG A 1 621 ? -47.944 -23.267 15.327 1.00 75.50 621 ARG A N 1
ATOM 5125 C CA . ARG A 1 621 ? -49.381 -23.547 15.514 1.00 75.50 621 ARG A CA 1
ATOM 5126 C C . ARG A 1 621 ? -49.711 -25.038 15.467 1.00 75.50 621 ARG A C 1
ATOM 5128 O O . ARG A 1 621 ? -50.548 -25.478 16.249 1.00 75.50 621 ARG A O 1
ATOM 5135 N N . GLY A 1 622 ? -49.044 -25.805 14.605 1.00 70.75 622 GLY A N 1
ATOM 5136 C CA . GLY A 1 622 ? -49.226 -27.256 14.512 1.00 70.75 622 GLY A CA 1
ATOM 5137 C C . GLY A 1 622 ? -48.703 -28.038 15.723 1.00 70.75 622 GLY A C 1
ATOM 5138 O O . GLY A 1 622 ? -49.238 -29.099 16.027 1.00 70.75 622 GLY A O 1
ATOM 5139 N N . VAL A 1 623 ? -47.701 -27.511 16.436 1.00 70.38 623 VAL A N 1
ATOM 5140 C CA . VAL A 1 623 ? -47.029 -28.197 17.558 1.00 70.38 623 VAL A CA 1
ATOM 5141 C C . VAL A 1 623 ? -47.561 -27.731 18.927 1.00 70.38 623 VAL A C 1
ATOM 5143 O O . VAL A 1 623 ? -47.487 -28.478 19.900 1.00 70.38 623 VAL A O 1
ATOM 5146 N N . ILE A 1 624 ? -48.194 -26.549 19.013 1.00 71.06 624 ILE A N 1
ATOM 5147 C CA . ILE A 1 624 ? -48.850 -26.030 20.237 1.00 71.06 624 ILE A CA 1
ATOM 5148 C C . ILE A 1 624 ? -49.766 -27.063 20.934 1.00 71.06 624 ILE A C 1
ATOM 5150 O O . ILE A 1 624 ? -49.685 -27.172 22.161 1.00 71.06 624 ILE A O 1
ATOM 5154 N N . PRO A 1 625 ? -50.616 -27.839 20.229 1.00 68.62 625 PRO A N 1
ATOM 5155 C CA . PRO A 1 625 ? -51.494 -28.819 20.871 1.00 68.62 625 PRO A CA 1
ATOM 5156 C C . PRO A 1 625 ? -50.740 -29.967 21.552 1.00 68.62 625 PRO A C 1
ATOM 5158 O O . PRO A 1 625 ? -51.219 -30.499 22.550 1.00 68.62 625 PRO A O 1
ATOM 5161 N N . GLU A 1 626 ? -49.575 -30.354 21.028 1.00 65.00 626 GLU A N 1
ATOM 5162 C CA . GLU A 1 626 ? -48.714 -31.372 21.639 1.00 65.00 626 GLU A CA 1
ATOM 5163 C C . GLU A 1 626 ? -47.961 -30.795 22.838 1.00 65.00 626 GLU A C 1
ATOM 5165 O O . GLU A 1 626 ? -47.954 -31.403 23.902 1.00 65.00 626 GLU A O 1
ATOM 5170 N N . ILE A 1 627 ? -47.444 -29.570 22.711 1.00 64.81 627 ILE A N 1
ATOM 5171 C CA . ILE A 1 627 ? -46.747 -28.852 23.789 1.00 64.81 627 ILE A CA 1
ATOM 5172 C C . ILE A 1 627 ? -47.664 -28.660 25.005 1.00 64.81 627 ILE A C 1
ATOM 5174 O O . ILE A 1 627 ? -47.233 -28.812 26.146 1.00 64.81 627 ILE A O 1
ATOM 5178 N N . LYS A 1 628 ? -48.955 -28.378 24.773 1.00 67.88 628 LYS A N 1
ATOM 5179 C CA . LYS A 1 628 ? -49.941 -28.220 25.849 1.00 67.88 628 LYS A CA 1
ATOM 5180 C C . LYS A 1 628 ? -50.207 -29.490 26.656 1.00 67.88 628 LYS A C 1
ATOM 5182 O O . LYS A 1 628 ? -50.640 -29.367 27.798 1.00 67.88 628 LYS A O 1
ATOM 5187 N N . LYS A 1 629 ? -49.935 -30.682 26.111 1.00 65.00 629 LYS A N 1
ATOM 5188 C CA . LYS A 1 629 ? -50.084 -31.953 26.845 1.00 65.00 629 LYS A CA 1
ATOM 5189 C C . LYS A 1 629 ? -48.986 -32.159 27.892 1.00 65.00 629 LYS A C 1
ATOM 5191 O O . LYS A 1 629 ? -49.226 -32.857 28.870 1.00 65.00 629 LYS A O 1
ATOM 5196 N N . ASP A 1 630 ? -47.834 -31.515 27.708 1.00 57.34 630 ASP A N 1
ATOM 5197 C CA . ASP A 1 630 ? -46.667 -31.631 28.590 1.00 57.34 630 ASP A CA 1
ATOM 5198 C C . ASP A 1 630 ? -46.592 -30.512 29.652 1.00 57.34 630 ASP A C 1
ATOM 5200 O O . ASP A 1 630 ? -45.653 -30.483 30.464 1.00 57.34 630 ASP A O 1
ATOM 5204 N N . PHE A 1 631 ? -47.563 -29.585 29.662 1.00 60.19 631 PHE A N 1
ATOM 5205 C CA . PHE A 1 631 ? -47.673 -28.528 30.670 1.00 60.19 631 PHE A CA 1
ATOM 5206 C C . PHE A 1 631 ? -48.442 -28.987 31.923 1.00 60.19 631 PHE A C 1
ATOM 5208 O O . PHE A 1 631 ? -49.400 -29.753 31.817 1.00 60.19 631 PHE A O 1
ATOM 5215 N N . PRO A 1 632 ? -48.081 -28.477 33.120 1.00 53.28 632 PRO A N 1
ATOM 5216 C CA . PRO A 1 632 ? -48.891 -28.638 34.327 1.00 53.28 632 PRO A CA 1
ATOM 5217 C C . PRO A 1 632 ? -50.335 -28.136 34.116 1.00 53.28 632 PRO A C 1
ATOM 5219 O O . PRO A 1 632 ? -50.535 -27.153 33.394 1.00 53.28 632 PRO A O 1
ATOM 5222 N N . PRO A 1 633 ? -51.347 -28.740 34.770 1.00 54.53 633 PRO A N 1
ATOM 5223 C CA . PRO A 1 633 ? -52.766 -28.428 34.550 1.00 54.53 633 PRO A CA 1
ATOM 5224 C C . PRO A 1 633 ? -53.128 -26.949 34.786 1.00 54.53 633 PRO A C 1
ATOM 5226 O O . PRO A 1 633 ? -54.038 -26.428 34.139 1.00 54.53 633 PRO A O 1
ATOM 5229 N N . GLU A 1 634 ? -52.371 -26.248 35.631 1.00 52.31 634 GLU A N 1
ATOM 5230 C CA . GLU A 1 634 ? -52.513 -24.817 35.945 1.00 52.31 634 GLU A CA 1
ATOM 5231 C C . GLU A 1 634 ? -52.175 -23.888 34.759 1.00 52.31 634 GLU A C 1
ATOM 5233 O O . GLU A 1 634 ? -52.755 -22.811 34.635 1.00 52.31 634 GLU A O 1
ATOM 5238 N N . LEU A 1 635 ? -51.300 -24.323 33.842 1.00 50.47 635 LEU A N 1
ATOM 5239 C CA . LEU A 1 635 ? -50.803 -23.547 32.693 1.00 50.47 635 LEU A CA 1
ATOM 5240 C C . LEU A 1 635 ? -51.525 -23.869 31.372 1.00 50.47 635 LEU A C 1
ATOM 5242 O O . LEU A 1 635 ? -51.297 -23.215 30.355 1.00 50.47 635 LEU A O 1
ATOM 5246 N N . SER A 1 636 ? -52.463 -24.821 31.383 1.00 53.66 636 SER A N 1
ATOM 5247 C CA . SER A 1 636 ? -53.314 -25.155 30.226 1.00 53.66 636 SER A CA 1
ATOM 5248 C C . SER A 1 636 ? -54.183 -23.979 29.733 1.00 53.66 636 SER A C 1
ATOM 5250 O O . SER A 1 636 ? -54.662 -23.992 28.594 1.00 53.66 636 SER A O 1
ATOM 5252 N N . LYS A 1 637 ? -54.333 -22.940 30.572 1.00 58.56 637 LYS A N 1
ATOM 5253 C CA . LYS A 1 637 ? -55.096 -21.707 30.324 1.00 58.56 637 LYS A CA 1
ATOM 5254 C C . LYS A 1 637 ? -54.331 -20.615 29.562 1.00 58.56 637 LYS A C 1
ATOM 5256 O O . LYS A 1 637 ? -54.963 -19.646 29.153 1.00 58.56 637 LYS A O 1
ATOM 5261 N N . VAL A 1 638 ? -53.014 -20.745 29.354 1.00 66.00 638 VAL A N 1
ATOM 5262 C CA . VAL A 1 638 ? -52.231 -19.757 28.582 1.00 66.00 638 VAL A CA 1
ATOM 5263 C C . VAL A 1 638 ? -52.718 -19.740 27.128 1.00 66.00 638 VAL A C 1
ATOM 5265 O O . VAL A 1 638 ? -52.953 -20.802 26.528 1.00 66.00 638 VAL A O 1
ATOM 5268 N N . SER A 1 639 ? -52.909 -18.545 26.562 1.00 67.25 639 SER A N 1
ATOM 5269 C CA . SER A 1 639 ? -53.432 -18.402 25.204 1.00 67.25 639 SER A CA 1
ATOM 5270 C C . SER A 1 639 ? -52.454 -18.999 24.181 1.00 67.25 639 SER A C 1
ATOM 5272 O O . SER A 1 639 ? -51.235 -19.003 24.369 1.00 67.25 639 SER A O 1
ATOM 5274 N N . ASN A 1 640 ? -52.980 -19.548 23.081 1.00 71.12 640 ASN A N 1
ATOM 5275 C CA . ASN A 1 640 ? -52.126 -20.081 22.013 1.00 71.12 640 ASN A CA 1
ATOM 5276 C C . ASN A 1 640 ? -51.272 -18.973 21.370 1.00 71.12 640 ASN A C 1
ATOM 5278 O O . ASN A 1 640 ? -50.201 -19.267 20.845 1.00 71.12 640 ASN A O 1
ATOM 5282 N N . GLU A 1 641 ? -51.731 -17.721 21.410 1.00 73.06 641 GLU A N 1
ATOM 5283 C CA . GLU A 1 641 ? -51.015 -16.573 20.849 1.00 73.06 641 GLU A CA 1
ATOM 5284 C C . GLU A 1 641 ? -49.828 -16.150 21.717 1.00 73.06 641 GLU A C 1
ATOM 5286 O O . GLU A 1 641 ? -48.765 -15.855 21.171 1.00 73.06 641 GLU A O 1
ATOM 5291 N N . ASP A 1 642 ? -49.949 -16.228 23.043 1.00 71.69 642 ASP A N 1
ATOM 5292 C CA . ASP A 1 642 ? -48.839 -15.931 23.957 1.00 71.69 642 ASP A CA 1
ATOM 5293 C C . ASP A 1 642 ? -47.717 -16.965 23.812 1.00 71.69 642 ASP A C 1
ATOM 5295 O O . ASP A 1 642 ? -46.546 -16.607 23.672 1.00 71.69 642 ASP A O 1
ATOM 5299 N N . ILE A 1 643 ? -48.075 -18.254 23.724 1.00 70.00 643 ILE A N 1
ATOM 5300 C CA . ILE A 1 643 ? -47.114 -19.342 23.469 1.00 70.00 643 ILE A CA 1
ATOM 5301 C C . ILE A 1 643 ? -46.434 -19.150 22.107 1.00 70.00 643 ILE A C 1
ATOM 5303 O O . ILE A 1 643 ? -45.226 -19.356 21.976 1.00 70.00 643 ILE A O 1
ATOM 5307 N N . LEU A 1 644 ? -47.192 -18.738 21.087 1.00 73.31 644 LEU A N 1
ATOM 5308 C CA . LEU A 1 644 ? -46.664 -18.473 19.752 1.00 73.31 644 LEU A CA 1
ATOM 5309 C C . LEU A 1 644 ? -45.701 -17.283 19.746 1.00 73.31 644 LEU A C 1
ATOM 5311 O O . LEU A 1 644 ? -44.645 -17.368 19.120 1.00 73.31 644 LEU A O 1
ATOM 5315 N N . SER A 1 645 ? -46.037 -16.199 20.442 1.00 75.75 645 SER A N 1
ATOM 5316 C CA . SER A 1 645 ? -45.184 -15.016 20.587 1.00 75.75 645 SER A CA 1
ATOM 5317 C C . SER A 1 645 ? -43.870 -15.362 21.288 1.00 75.75 645 SER A C 1
ATOM 5319 O O . SER A 1 645 ? -42.790 -15.016 20.803 1.00 75.75 645 SER A O 1
ATOM 5321 N N . GLU A 1 646 ? -43.935 -16.120 22.383 1.00 74.44 646 GLU A N 1
ATOM 5322 C CA . GLU A 1 646 ? -42.753 -16.474 23.168 1.00 74.44 646 GLU A CA 1
ATOM 5323 C C . GLU A 1 646 ? -41.855 -17.494 22.450 1.00 74.44 646 GLU A C 1
ATOM 5325 O O . GLU A 1 646 ? -40.637 -17.310 22.399 1.00 74.44 646 GLU A O 1
ATOM 5330 N N . LEU A 1 647 ? -42.431 -18.501 21.781 1.00 71.06 647 LEU A N 1
ATOM 5331 C CA . LEU A 1 647 ? -41.664 -19.415 20.924 1.00 71.06 647 LEU A CA 1
ATOM 5332 C C . LEU A 1 647 ? -41.044 -18.690 19.726 1.00 71.06 647 LEU A C 1
ATOM 5334 O O . LEU A 1 647 ? -39.889 -18.946 19.398 1.00 71.06 647 LEU A O 1
ATOM 5338 N N . SER A 1 648 ? -41.755 -17.751 19.098 1.00 72.00 648 SER A N 1
ATOM 5339 C CA . SER A 1 648 ? -41.206 -16.980 17.975 1.00 72.00 648 SER A CA 1
ATOM 5340 C C . SER A 1 648 ? -39.990 -16.154 18.404 1.00 72.00 648 SER A C 1
ATOM 5342 O O . SER A 1 648 ? -38.989 -16.133 17.691 1.00 72.00 648 SER A O 1
ATOM 5344 N N . LYS A 1 649 ? -40.031 -15.539 19.596 1.00 77.62 649 LYS A N 1
ATOM 5345 C CA . LYS A 1 649 ? -38.877 -14.836 20.184 1.00 77.62 649 LYS A CA 1
ATOM 5346 C C . LYS A 1 649 ? -37.710 -15.786 20.463 1.00 77.62 649 LYS A C 1
ATOM 5348 O O . LYS A 1 649 ? -36.578 -15.477 20.110 1.00 77.62 649 LYS A O 1
ATOM 5353 N N . LEU A 1 650 ? -37.978 -16.954 21.050 1.00 74.12 650 LEU A N 1
ATOM 5354 C CA . LEU A 1 650 ? -36.937 -17.938 21.362 1.00 74.12 650 LEU A CA 1
ATOM 5355 C C . LEU A 1 650 ? -36.282 -18.529 20.110 1.00 74.12 650 LEU A C 1
ATOM 5357 O O . LEU A 1 650 ? -35.067 -18.702 20.093 1.00 74.12 650 LEU A O 1
ATOM 5361 N N . ILE A 1 651 ? -37.048 -18.818 19.056 1.00 71.50 651 ILE A N 1
ATOM 5362 C CA . ILE A 1 651 ? -36.486 -19.368 17.819 1.00 71.50 651 ILE A CA 1
ATOM 5363 C C . ILE A 1 651 ? -35.574 -18.372 17.101 1.00 71.50 651 ILE A C 1
ATOM 5365 O O . ILE A 1 651 ? -34.550 -18.801 16.562 1.00 71.50 651 ILE A O 1
ATOM 5369 N N . LYS A 1 652 ? -35.882 -17.067 17.120 1.00 75.62 652 LYS A N 1
ATOM 5370 C CA . LYS A 1 652 ? -35.001 -16.051 16.519 1.00 75.62 652 LYS A CA 1
ATOM 5371 C C . LYS A 1 652 ? -33.568 -16.150 17.066 1.00 75.62 652 LYS A C 1
ATOM 5373 O O . LYS A 1 652 ? -32.621 -16.049 16.296 1.00 75.62 652 LYS A O 1
ATOM 5378 N N . ASN A 1 653 ? -33.396 -16.511 18.341 1.00 76.25 653 ASN A N 1
ATOM 5379 C CA . ASN A 1 653 ? -32.072 -16.696 18.952 1.00 76.25 653 ASN A CA 1
ATOM 5380 C C . ASN A 1 653 ? -31.283 -17.898 18.391 1.00 76.25 653 ASN A C 1
ATOM 5382 O O . ASN A 1 653 ? -30.052 -17.919 18.468 1.00 76.25 653 ASN A O 1
ATOM 5386 N N . PHE A 1 654 ? -31.959 -18.892 17.807 1.00 74.31 654 PHE A N 1
ATOM 5387 C CA . PHE A 1 654 ? -31.352 -20.109 17.251 1.00 74.31 654 PHE A CA 1
ATOM 5388 C C . PHE A 1 654 ? -31.232 -20.097 15.719 1.00 74.31 654 PHE A C 1
ATOM 5390 O O . PHE A 1 654 ? -30.713 -21.055 15.143 1.00 74.31 654 PHE A O 1
ATOM 5397 N N . CYS A 1 655 ? -31.662 -19.019 15.057 1.00 78.69 655 CYS A N 1
ATOM 5398 C CA . CYS A 1 655 ? -31.618 -18.890 13.601 1.00 78.69 655 CYS A CA 1
ATOM 5399 C C . CYS A 1 655 ? -30.682 -17.769 13.137 1.00 78.69 655 CYS A C 1
ATOM 5401 O O . CYS A 1 655 ? -30.481 -16.783 13.839 1.00 78.69 655 CYS A O 1
ATOM 5403 N N . ILE A 1 656 ? -30.136 -17.922 11.935 1.00 79.44 656 ILE A N 1
ATOM 5404 C CA . ILE A 1 656 ? -29.616 -16.822 11.124 1.00 79.44 656 ILE A CA 1
ATOM 5405 C C . ILE A 1 656 ? -30.812 -16.243 10.369 1.00 79.44 656 ILE A C 1
ATOM 5407 O O . ILE A 1 656 ? -31.530 -16.989 9.695 1.00 79.44 656 ILE A O 1
ATOM 5411 N N . ILE A 1 657 ? -31.051 -14.943 10.530 1.00 80.75 657 ILE A N 1
ATOM 5412 C CA . ILE A 1 657 ? -32.170 -14.226 9.913 1.00 80.75 657 ILE A CA 1
ATOM 5413 C C . ILE A 1 657 ? -31.613 -13.409 8.756 1.00 80.75 657 ILE A C 1
ATOM 5415 O O . ILE A 1 657 ? -30.715 -12.596 8.951 1.00 80.75 657 ILE A O 1
ATOM 5419 N N . ILE A 1 658 ? -32.143 -13.636 7.559 1.00 80.31 658 ILE A N 1
ATOM 5420 C CA . ILE A 1 658 ? -31.846 -12.823 6.383 1.00 80.31 658 ILE A CA 1
ATOM 5421 C C . ILE A 1 658 ? -33.060 -11.941 6.124 1.00 80.31 658 ILE A C 1
ATOM 5423 O O . ILE A 1 658 ? -34.120 -12.438 5.724 1.00 80.31 658 ILE A O 1
ATOM 5427 N N . GLU A 1 659 ? -32.901 -10.645 6.374 1.00 79.62 659 GLU A N 1
ATOM 5428 C CA . GLU A 1 659 ? -33.878 -9.633 5.982 1.00 79.62 659 GLU A CA 1
ATOM 5429 C C . GLU A 1 659 ? -33.810 -9.416 4.474 1.00 79.62 659 GLU A C 1
ATOM 5431 O O . GLU A 1 659 ? -32.737 -9.263 3.886 1.00 79.62 659 GLU A O 1
ATOM 5436 N N . LEU A 1 660 ? -34.972 -9.442 3.831 1.00 79.31 660 LEU A N 1
ATOM 5437 C CA . LEU A 1 660 ? -35.066 -9.345 2.386 1.00 79.31 660 LEU A CA 1
ATOM 5438 C C . LEU A 1 660 ? -35.452 -7.924 1.969 1.00 79.31 660 LEU A C 1
ATOM 5440 O O . LEU A 1 660 ? -36.359 -7.334 2.559 1.00 79.31 660 LEU A O 1
ATOM 5444 N N . PRO A 1 661 ? -34.830 -7.377 0.907 1.00 78.06 661 PRO A N 1
ATOM 5445 C CA . PRO A 1 661 ? -35.237 -6.107 0.323 1.00 78.06 661 PRO A CA 1
ATOM 5446 C C . PRO A 1 661 ? -36.745 -6.041 0.046 1.00 78.06 661 PRO A C 1
ATOM 5448 O O . PRO A 1 661 ? -37.340 -7.014 -0.417 1.00 78.06 661 PRO A O 1
ATOM 5451 N N . SER A 1 662 ? -37.348 -4.863 0.229 1.00 73.69 662 SER A N 1
ATOM 5452 C CA . SER A 1 662 ? -38.800 -4.627 0.111 1.00 73.69 662 SER A CA 1
ATOM 5453 C C . SER A 1 662 ? -39.434 -5.124 -1.199 1.00 73.69 662 SER A C 1
ATOM 5455 O O . SER A 1 662 ? -40.604 -5.513 -1.208 1.00 73.69 662 SER A O 1
ATOM 5457 N N . LYS A 1 663 ? -38.656 -5.201 -2.289 1.00 75.62 663 LYS A N 1
ATOM 5458 C CA . LYS A 1 663 ? -39.052 -5.802 -3.579 1.00 75.62 663 LYS A CA 1
ATOM 5459 C C . LYS A 1 663 ? -39.453 -7.285 -3.503 1.00 75.62 663 LYS A C 1
ATOM 5461 O O . LYS A 1 663 ? -40.104 -7.769 -4.421 1.00 75.62 663 LYS A O 1
ATOM 5466 N N . PHE A 1 664 ? -39.089 -7.997 -2.436 1.00 76.69 664 PHE A N 1
ATOM 5467 C CA . PHE A 1 664 ? -39.425 -9.409 -2.210 1.00 76.69 664 PHE A CA 1
ATOM 5468 C C . PHE A 1 664 ? -40.561 -9.620 -1.199 1.00 76.69 664 PHE A C 1
ATOM 5470 O O . PHE A 1 664 ? -40.919 -10.764 -0.918 1.00 76.69 664 PHE A O 1
ATOM 5477 N N . SER A 1 665 ? -41.159 -8.542 -0.682 1.00 69.94 665 SER A N 1
ATOM 5478 C CA . SER A 1 665 ? -42.201 -8.594 0.358 1.00 69.94 665 SER A CA 1
ATOM 5479 C C . SER A 1 665 ? -43.454 -9.384 -0.032 1.00 69.94 665 SER A C 1
ATOM 5481 O O . SER A 1 665 ? -44.148 -9.912 0.835 1.00 69.94 665 SER A O 1
ATOM 5483 N N . SER A 1 666 ? -43.722 -9.531 -1.334 1.00 71.19 666 SER A N 1
ATOM 5484 C CA . SER A 1 666 ? -44.793 -10.383 -1.863 1.00 71.19 666 SER A CA 1
ATOM 5485 C C . SER A 1 666 ? -44.547 -11.886 -1.662 1.00 71.19 666 SER A C 1
ATOM 5487 O O . SER A 1 666 ? -45.492 -12.667 -1.749 1.00 71.19 666 SER A O 1
ATOM 5489 N N . ILE A 1 667 ? -43.303 -12.293 -1.384 1.00 72.00 667 ILE A N 1
ATOM 5490 C CA . ILE A 1 667 ? -42.877 -13.686 -1.186 1.00 72.00 667 ILE A CA 1
ATOM 5491 C C . ILE A 1 667 ? -42.501 -13.916 0.284 1.00 72.00 667 ILE A C 1
ATOM 5493 O O . ILE A 1 667 ? -43.015 -14.832 0.928 1.00 72.00 667 ILE A O 1
ATOM 5497 N N . ALA A 1 668 ? -41.597 -13.094 0.822 1.00 77.44 668 ALA A N 1
ATOM 5498 C CA . ALA A 1 668 ? -41.180 -13.127 2.220 1.00 77.44 668 ALA A CA 1
ATOM 5499 C C . ALA A 1 668 ? -40.414 -11.852 2.598 1.00 77.44 668 ALA A C 1
ATOM 5501 O O . ALA A 1 668 ? -39.618 -11.341 1.816 1.00 77.44 668 ALA A O 1
ATOM 5502 N N . ASN A 1 669 ? -40.607 -11.395 3.837 1.00 76.44 669 ASN A N 1
ATOM 5503 C CA . ASN A 1 669 ? -39.834 -10.291 4.421 1.00 76.44 669 ASN A CA 1
ATOM 5504 C C . ASN A 1 669 ? -38.555 -10.783 5.118 1.00 76.44 669 ASN A C 1
ATOM 5506 O O . ASN A 1 669 ? -37.543 -10.095 5.123 1.00 76.44 669 ASN A O 1
ATOM 5510 N N . GLU A 1 670 ? -38.599 -11.987 5.692 1.00 81.25 670 GLU A N 1
ATOM 5511 C CA . GLU A 1 670 ? -37.498 -12.598 6.441 1.00 81.25 670 GLU A CA 1
ATOM 5512 C C . GLU A 1 670 ? -37.415 -14.093 6.109 1.00 81.25 670 GLU A C 1
ATOM 5514 O O . GLU A 1 670 ? -38.446 -14.782 6.023 1.00 81.25 670 GLU A O 1
ATOM 5519 N N . VAL A 1 671 ? -36.188 -14.595 5.967 1.00 83.75 671 VAL A N 1
ATOM 5520 C CA . VAL A 1 671 ? -35.883 -16.026 5.824 1.00 83.75 671 VAL A CA 1
ATOM 5521 C C . VAL A 1 671 ? -34.984 -16.467 6.971 1.00 83.75 671 VAL A C 1
ATOM 5523 O O . VAL A 1 671 ? -34.011 -15.797 7.305 1.00 83.75 671 VAL A O 1
ATOM 5526 N N . TYR A 1 672 ? -35.312 -17.610 7.565 1.00 83.56 672 TYR A N 1
ATOM 5527 C CA . TYR A 1 672 ? -34.647 -18.155 8.740 1.00 83.56 672 TYR A CA 1
ATOM 5528 C C . TYR A 1 672 ? -33.922 -19.453 8.385 1.00 83.56 672 TYR A C 1
ATOM 5530 O O . TYR A 1 672 ? -34.529 -20.388 7.851 1.00 83.56 672 TYR A O 1
ATOM 5538 N N . PHE A 1 673 ? -32.646 -19.526 8.759 1.00 83.75 673 PHE A N 1
ATOM 5539 C CA . PHE A 1 673 ? -31.820 -20.731 8.683 1.00 83.75 673 PHE A CA 1
ATOM 5540 C C . PHE A 1 673 ? -31.413 -21.170 10.088 1.00 83.75 673 PHE A C 1
ATOM 5542 O O . PHE A 1 673 ? -30.967 -20.345 10.880 1.00 83.75 673 PHE A O 1
ATOM 5549 N N . SER A 1 674 ? -31.525 -22.460 10.416 1.00 82.75 674 SER A N 1
ATOM 5550 C CA . SER A 1 674 ? -31.021 -22.969 11.701 1.00 82.75 674 SER A CA 1
ATOM 5551 C C . SER A 1 674 ? -29.502 -22.792 11.782 1.00 82.75 674 SER A C 1
ATOM 5553 O O . SER A 1 674 ? -28.780 -23.233 10.885 1.00 82.75 674 SER A O 1
ATOM 5555 N N . LYS A 1 675 ? -28.999 -22.195 12.871 1.00 80.62 675 LYS A N 1
ATOM 5556 C CA . LYS A 1 675 ? -27.548 -22.038 13.096 1.00 80.62 675 LYS A CA 1
ATOM 5557 C C . LYS A 1 675 ? -26.825 -23.387 13.090 1.00 80.62 675 LYS A C 1
ATOM 5559 O O . LYS A 1 675 ? -25.711 -23.478 12.584 1.00 80.62 675 LYS A O 1
ATOM 5564 N N . ASP A 1 676 ? -27.469 -24.432 13.606 1.00 79.31 676 ASP A N 1
ATOM 5565 C CA . ASP A 1 676 ? -26.892 -25.777 13.677 1.00 79.31 676 ASP A CA 1
ATOM 5566 C C . ASP A 1 676 ? -26.770 -26.431 12.294 1.00 79.31 676 ASP A C 1
ATOM 5568 O O . ASP A 1 676 ? -25.817 -27.167 12.044 1.00 79.31 676 ASP A O 1
ATOM 5572 N N . ASP A 1 677 ? -27.705 -26.152 11.380 1.00 80.56 677 ASP A N 1
ATOM 5573 C CA . ASP A 1 677 ? -27.662 -26.700 10.021 1.00 80.56 677 ASP A CA 1
ATOM 5574 C C . ASP A 1 677 ? -26.673 -25.939 9.115 1.00 80.56 677 ASP A C 1
ATOM 5576 O O . ASP A 1 677 ? -26.141 -26.531 8.181 1.00 80.56 677 ASP A O 1
ATOM 5580 N N . ILE A 1 678 ? -26.371 -24.666 9.403 1.00 80.00 678 ILE A N 1
ATOM 5581 C CA . ILE A 1 678 ? -25.331 -23.901 8.688 1.00 80.00 678 ILE A CA 1
ATOM 5582 C C . ILE A 1 678 ? -23.919 -24.217 9.209 1.00 80.00 678 ILE A C 1
ATOM 5584 O O . ILE A 1 678 ? -22.973 -24.214 8.423 1.00 80.00 678 ILE A O 1
ATOM 5588 N N . LYS A 1 679 ? -23.758 -24.509 10.510 1.00 79.44 679 LYS A N 1
ATOM 5589 C CA . LYS A 1 679 ? -22.463 -24.922 11.090 1.00 79.44 679 LYS A CA 1
ATOM 5590 C C . LYS A 1 679 ? -21.956 -26.255 10.531 1.00 79.44 679 LYS A C 1
ATOM 5592 O O . LYS A 1 679 ? -20.750 -26.475 10.477 1.00 79.44 679 LYS A O 1
ATOM 5597 N N . ASP A 1 680 ? -22.862 -27.140 10.135 1.00 79.56 680 ASP A N 1
ATOM 5598 C CA . ASP A 1 680 ? -22.537 -28.428 9.528 1.00 79.56 680 ASP A CA 1
ATOM 5599 C C . ASP A 1 680 ? -22.267 -28.258 8.021 1.00 79.56 680 ASP A C 1
ATOM 5601 O O . ASP A 1 680 ? -23.158 -27.896 7.248 1.00 79.56 680 ASP A O 1
ATOM 5605 N N . SER A 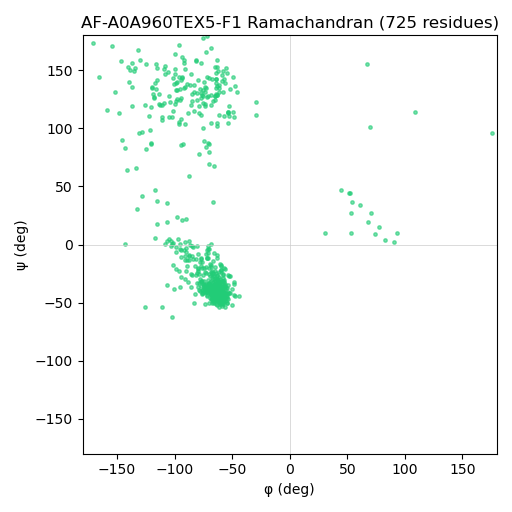1 681 ? -21.027 -28.519 7.598 1.00 74.50 681 SER A N 1
ATOM 5606 C CA . SER A 1 681 ? -20.562 -28.290 6.224 1.00 74.50 681 SER A CA 1
ATOM 5607 C C . SER A 1 681 ? -21.323 -29.113 5.177 1.00 74.50 681 SER A C 1
ATOM 5609 O O . SER A 1 681 ? -21.607 -28.603 4.089 1.00 74.50 681 SER A O 1
ATOM 5611 N N . GLU A 1 682 ? -21.730 -30.346 5.498 1.00 79.19 682 GLU A N 1
ATOM 5612 C CA . GLU A 1 682 ? -22.495 -31.191 4.577 1.00 79.19 682 GLU A CA 1
ATOM 5613 C C . GLU A 1 682 ? -23.931 -30.691 4.413 1.00 79.19 682 GLU A C 1
ATOM 5615 O O . GLU A 1 682 ? -24.472 -30.665 3.303 1.00 79.19 682 GLU A O 1
ATOM 5620 N N . LYS A 1 683 ? -24.564 -30.260 5.508 1.00 81.56 683 LYS A N 1
ATOM 5621 C CA . LYS A 1 683 ? -25.930 -29.725 5.463 1.00 81.56 683 LYS A CA 1
ATOM 5622 C C . LYS A 1 683 ? -25.979 -28.358 4.797 1.00 81.56 683 LYS A C 1
ATOM 5624 O O . LYS A 1 683 ? -26.856 -28.131 3.964 1.00 81.56 683 LYS A O 1
ATOM 5629 N N . LYS A 1 684 ? -25.006 -27.487 5.080 1.00 81.06 684 LYS A N 1
ATOM 5630 C CA . LYS A 1 684 ? -24.824 -26.196 4.404 1.00 81.06 684 LYS A CA 1
ATOM 5631 C C . LYS A 1 684 ? -24.724 -26.380 2.890 1.00 81.06 684 LYS A C 1
ATOM 5633 O O . LYS A 1 684 ? -25.401 -25.673 2.144 1.00 81.06 684 LYS A O 1
ATOM 5638 N N . LYS A 1 685 ? -23.948 -27.371 2.432 1.00 80.69 685 LYS A N 1
ATOM 5639 C CA . LYS A 1 685 ? -23.831 -27.708 1.006 1.00 80.69 685 LYS A CA 1
ATOM 5640 C C . LYS A 1 685 ? -25.172 -28.143 0.404 1.00 80.69 685 LYS A C 1
ATOM 5642 O O . LYS A 1 685 ? -25.547 -27.629 -0.645 1.00 80.69 685 LYS A O 1
ATOM 5647 N N . LYS A 1 686 ? -25.939 -28.999 1.090 1.00 83.62 686 LYS A N 1
ATOM 5648 C CA . LYS A 1 686 ? -27.276 -29.433 0.632 1.00 83.62 686 LYS A CA 1
ATOM 5649 C C . LYS A 1 686 ? -28.285 -28.284 0.543 1.00 83.62 686 LYS A C 1
ATOM 5651 O O . LYS A 1 686 ? -29.037 -28.207 -0.426 1.00 83.62 686 LYS A O 1
ATOM 5656 N N . ILE A 1 687 ? -28.283 -27.365 1.513 1.00 83.75 687 ILE A N 1
ATOM 5657 C CA . ILE A 1 687 ? -29.129 -26.157 1.473 1.00 83.75 687 ILE A CA 1
ATOM 5658 C C . ILE A 1 687 ? -28.757 -25.298 0.261 1.00 83.75 687 ILE A C 1
ATOM 5660 O O . ILE A 1 687 ? -29.632 -24.831 -0.469 1.00 83.75 687 ILE A O 1
ATOM 5664 N N . PHE A 1 688 ? -27.460 -25.123 0.017 1.00 82.75 688 PHE A N 1
ATOM 5665 C CA . PHE A 1 688 ? -26.972 -24.333 -1.103 1.00 82.75 688 PHE A CA 1
ATOM 5666 C C . PHE A 1 688 ? -27.336 -24.940 -2.466 1.00 82.75 688 PHE A C 1
ATOM 5668 O O . PHE A 1 688 ? -27.856 -24.242 -3.337 1.00 82.75 688 PHE A O 1
ATOM 5675 N N . GLU A 1 689 ? -27.138 -26.249 -2.633 1.00 82.75 689 GLU A N 1
ATOM 5676 C CA . GLU A 1 689 ? -27.541 -26.990 -3.833 1.00 82.75 689 GLU A CA 1
ATOM 5677 C C . GLU A 1 689 ? -29.055 -26.890 -4.075 1.00 82.75 689 GLU A C 1
ATOM 5679 O O . GLU A 1 689 ? -29.493 -26.672 -5.207 1.00 82.75 689 GLU A O 1
ATOM 5684 N N . HIS A 1 690 ? -29.865 -26.956 -3.012 1.00 85.75 690 HIS A N 1
ATOM 5685 C CA . HIS A 1 690 ? -31.311 -26.769 -3.108 1.00 85.75 690 HIS A CA 1
ATOM 5686 C C . HIS A 1 690 ? -31.696 -25.360 -3.588 1.00 85.75 690 HIS A C 1
ATOM 5688 O O . HIS A 1 690 ? -32.574 -25.220 -4.442 1.00 85.75 690 HIS A O 1
ATOM 5694 N N . LEU A 1 691 ? -31.033 -24.315 -3.082 1.00 84.56 691 LEU A N 1
ATOM 5695 C CA . LEU A 1 691 ? -31.280 -22.929 -3.495 1.00 84.56 691 LEU A CA 1
ATOM 5696 C C . LEU A 1 691 ? -30.886 -22.679 -4.956 1.00 84.56 691 LEU A C 1
ATOM 5698 O O . LEU A 1 691 ? -31.620 -21.995 -5.672 1.00 84.56 691 LEU A O 1
ATOM 5702 N N . ILE A 1 692 ? -29.778 -23.265 -5.423 1.00 81.50 692 ILE A N 1
ATOM 5703 C CA . ILE A 1 692 ? -29.384 -23.213 -6.839 1.00 81.50 692 ILE A CA 1
ATOM 5704 C C . ILE A 1 692 ? -30.444 -23.892 -7.701 1.00 81.50 692 ILE A C 1
ATOM 5706 O O . ILE A 1 692 ? -30.933 -23.287 -8.653 1.00 81.50 692 ILE A O 1
ATOM 5710 N N . LYS A 1 693 ? -30.869 -25.103 -7.325 1.00 86.38 693 LYS A N 1
ATOM 5711 C CA . LYS A 1 693 ? -31.912 -25.834 -8.049 1.00 86.38 693 LYS A CA 1
ATOM 5712 C C . LYS A 1 693 ? -33.213 -25.030 -8.131 1.00 86.38 693 LYS A C 1
ATOM 5714 O O . LYS A 1 693 ? -33.810 -24.939 -9.198 1.00 86.38 693 LYS A O 1
ATOM 5719 N N . LYS A 1 694 ? -33.631 -24.386 -7.036 1.00 83.00 694 LYS A N 1
ATOM 5720 C CA . LYS A 1 694 ? -34.818 -23.514 -7.017 1.00 83.00 694 LYS A CA 1
ATOM 5721 C C . LYS A 1 694 ? -34.664 -22.261 -7.878 1.00 83.00 694 LYS A C 1
ATOM 5723 O O . LYS A 1 694 ? -35.628 -21.868 -8.525 1.00 83.00 694 LYS A O 1
ATOM 5728 N N . SER A 1 695 ? -33.469 -21.674 -7.916 1.00 82.06 695 SER A N 1
ATOM 5729 C CA . SER A 1 695 ? -33.126 -20.549 -8.797 1.00 82.06 695 SER A CA 1
ATOM 5730 C C . SER A 1 695 ? -33.187 -20.932 -10.279 1.00 82.06 695 SER A C 1
ATOM 5732 O O . SER A 1 695 ? -33.609 -20.142 -11.115 1.00 82.06 695 SER A O 1
ATOM 5734 N N . GLU A 1 696 ? -32.804 -22.161 -10.624 1.00 81.44 696 GLU A N 1
ATOM 5735 C CA . GLU A 1 696 ? -32.918 -22.675 -11.990 1.00 81.44 696 GLU A CA 1
ATOM 5736 C C . GLU A 1 696 ? -34.359 -23.049 -12.357 1.00 81.44 696 GLU A C 1
ATOM 5738 O O . GLU A 1 696 ? -34.799 -22.755 -13.465 1.00 81.44 696 GLU A O 1
ATOM 5743 N N . GLU A 1 697 ? -35.120 -23.633 -11.425 1.00 81.62 697 GLU A N 1
ATOM 5744 C CA . GLU A 1 697 ? -36.533 -23.992 -11.613 1.00 81.62 697 GLU A CA 1
ATOM 5745 C C . GLU A 1 697 ? -37.462 -22.779 -11.787 1.00 81.62 697 GLU A C 1
ATOM 5747 O O . GLU A 1 697 ? -38.532 -22.928 -12.395 1.00 81.62 697 GLU A O 1
ATOM 5752 N N . SER A 1 698 ? -37.087 -21.621 -11.229 1.00 77.75 698 SER A N 1
ATOM 5753 C CA . SER A 1 698 ? -37.850 -20.367 -11.285 1.00 77.75 698 SER A CA 1
ATOM 5754 C C . SER A 1 698 ? -37.541 -19.509 -12.515 1.00 77.75 698 SER A C 1
ATOM 5756 O O . SER A 1 698 ? -38.336 -18.617 -12.829 1.00 77.75 698 SER A O 1
ATOM 5758 N N . LYS A 1 699 ? -36.458 -19.807 -13.256 1.00 74.25 699 LYS A N 1
ATOM 5759 C CA . LYS A 1 699 ? -36.104 -19.102 -14.500 1.00 74.25 699 LYS A CA 1
ATOM 5760 C C . LYS A 1 699 ? -37.277 -19.085 -15.477 1.00 74.25 699 LYS A C 1
ATOM 5762 O O . LYS A 1 699 ? -37.746 -20.134 -15.919 1.00 74.25 699 LYS A O 1
ATOM 5767 N N . GLY A 1 700 ? -37.739 -17.883 -15.821 1.00 60.69 700 GLY A N 1
ATOM 5768 C CA . GLY A 1 700 ? -38.796 -17.672 -16.816 1.00 60.69 700 GLY A CA 1
ATOM 5769 C C . GLY A 1 700 ? -40.226 -18.018 -16.373 1.00 60.69 700 GLY A C 1
ATOM 5770 O O . GLY A 1 700 ? -41.119 -18.003 -17.217 1.00 60.69 700 GLY A O 1
ATOM 5771 N N . LYS A 1 701 ? -40.474 -18.318 -15.086 1.00 65.94 701 LYS A N 1
ATOM 5772 C CA . LYS A 1 701 ? -41.834 -18.566 -14.553 1.00 65.94 701 LYS A CA 1
ATOM 5773 C C . LYS A 1 701 ? -42.428 -17.373 -13.805 1.00 65.94 701 LYS A C 1
ATOM 5775 O O . LYS A 1 701 ? -43.624 -17.127 -13.914 1.00 65.94 701 LYS A O 1
ATOM 5780 N N . SER A 1 702 ? -41.610 -16.654 -13.039 1.00 70.12 702 SER A N 1
ATOM 5781 C CA . SER A 1 702 ? -42.023 -15.489 -12.251 1.00 70.12 702 SER A CA 1
ATOM 5782 C C . SER A 1 702 ? -40.796 -14.628 -11.949 1.00 70.12 702 SER A C 1
ATOM 5784 O O . SER A 1 702 ? -39.878 -15.066 -11.257 1.00 70.12 702 SER A O 1
ATOM 5786 N N . GLU A 1 703 ? -40.774 -13.402 -12.479 1.00 69.38 703 GLU A N 1
ATOM 5787 C CA . GLU A 1 703 ? -39.680 -12.437 -12.296 1.00 69.38 703 GLU A CA 1
ATOM 5788 C C . GLU A 1 703 ? -39.341 -12.162 -10.809 1.00 69.38 703 GLU A C 1
ATOM 5790 O O . GLU A 1 703 ? -38.154 -12.183 -10.464 1.00 69.38 703 GLU A O 1
ATOM 5795 N N . PRO A 1 704 ? -40.317 -11.998 -9.885 1.00 74.00 704 PRO A N 1
ATOM 5796 C CA . PRO A 1 704 ? -40.003 -11.818 -8.466 1.00 74.00 704 PRO A CA 1
ATOM 5797 C C . PRO A 1 704 ? -39.463 -13.088 -7.784 1.00 74.00 704 PRO A C 1
ATOM 5799 O O . PRO A 1 704 ? -38.591 -12.971 -6.923 1.00 74.00 704 PRO A O 1
ATOM 5802 N N . GLU A 1 705 ? -39.906 -14.294 -8.165 1.00 77.50 705 GLU A N 1
ATOM 5803 C CA . GLU A 1 705 ? -39.371 -15.548 -7.595 1.00 77.50 705 GLU A CA 1
ATOM 5804 C C . GLU A 1 705 ? -37.955 -15.856 -8.097 1.00 77.50 705 GLU A C 1
ATOM 5806 O O . GLU A 1 705 ? -37.102 -16.304 -7.327 1.00 77.50 705 GLU A O 1
ATOM 5811 N N . GLU A 1 706 ? -37.674 -15.588 -9.373 1.00 79.25 706 GLU A N 1
ATOM 5812 C CA . GLU A 1 706 ? -36.333 -15.739 -9.940 1.00 79.25 706 GLU A CA 1
ATOM 5813 C C . GLU A 1 706 ? -35.341 -14.786 -9.261 1.00 79.25 706 GLU A C 1
ATOM 5815 O O . GLU A 1 706 ? -34.260 -15.200 -8.828 1.00 79.25 706 GLU A O 1
ATOM 5820 N N . ALA A 1 707 ? -35.723 -13.517 -9.104 1.00 79.75 707 ALA A N 1
ATOM 5821 C CA . ALA A 1 707 ? -34.907 -12.528 -8.411 1.00 79.75 707 ALA A CA 1
ATOM 5822 C C . ALA A 1 707 ? -34.695 -12.885 -6.926 1.00 79.75 707 ALA A C 1
ATOM 5824 O O . ALA A 1 707 ? -33.596 -12.686 -6.405 1.00 79.75 707 ALA A O 1
ATOM 5825 N N . TYR A 1 708 ? -35.708 -13.454 -6.264 1.00 83.75 708 TYR A N 1
ATOM 5826 C CA . TYR A 1 708 ? -35.644 -13.902 -4.871 1.00 83.75 708 TYR A CA 1
ATOM 5827 C C . TYR A 1 708 ? -34.625 -15.034 -4.670 1.00 83.75 708 TYR A C 1
ATOM 5829 O O . TYR A 1 708 ? -33.719 -14.918 -3.842 1.00 83.75 708 TYR A O 1
ATOM 5837 N N . TYR A 1 709 ? -34.704 -16.112 -5.458 1.00 84.00 709 TYR A N 1
ATOM 5838 C CA . TYR A 1 709 ? -33.779 -17.239 -5.305 1.00 84.00 709 TYR A CA 1
ATOM 5839 C C . TYR A 1 709 ? -32.352 -16.895 -5.748 1.00 84.00 709 TYR A C 1
ATOM 5841 O O . TYR A 1 709 ? -31.398 -17.333 -5.104 1.00 84.00 709 TYR A O 1
ATOM 5849 N N . LYS A 1 710 ? -32.170 -16.053 -6.777 1.00 82.94 710 LYS A N 1
ATOM 5850 C CA . LYS A 1 710 ? -30.839 -15.526 -7.136 1.00 82.94 710 LYS A CA 1
ATOM 5851 C C . LYS A 1 710 ? -30.222 -14.706 -6.007 1.00 82.94 710 LYS A C 1
ATOM 5853 O O . LYS A 1 710 ? -29.029 -14.843 -5.744 1.00 82.94 710 LYS A O 1
ATOM 5858 N N . HIS A 1 711 ? -31.026 -13.889 -5.329 1.00 83.56 711 HIS A N 1
ATOM 5859 C CA . HIS A 1 711 ? -30.564 -13.100 -4.194 1.00 83.56 711 HIS A CA 1
ATOM 5860 C C . HIS A 1 711 ? -30.123 -13.993 -3.028 1.00 83.56 711 HIS A C 1
ATOM 5862 O O . HIS A 1 711 ? -29.014 -13.825 -2.526 1.00 83.56 711 HIS A O 1
ATOM 5868 N N . LEU A 1 712 ? -30.915 -15.013 -2.676 1.00 83.50 712 LEU A N 1
ATOM 5869 C CA . LEU A 1 712 ? -30.540 -15.979 -1.638 1.00 83.50 712 LEU A CA 1
ATOM 5870 C C . LEU A 1 712 ? -29.262 -16.755 -1.986 1.00 83.50 712 LEU A C 1
ATOM 5872 O O . LEU A 1 712 ? -28.410 -16.922 -1.120 1.00 83.50 712 LEU A O 1
ATOM 5876 N N . VAL A 1 713 ? -29.085 -17.181 -3.243 1.00 84.12 713 VAL A N 1
ATOM 5877 C CA . VAL A 1 713 ? -27.849 -17.846 -3.704 1.00 84.12 713 VAL A CA 1
ATOM 5878 C C . VAL A 1 713 ? -26.640 -16.910 -3.611 1.00 84.12 713 VAL A C 1
ATOM 5880 O O . VAL A 1 713 ? -25.561 -17.361 -3.229 1.00 84.12 713 VAL A O 1
ATOM 5883 N N . SER A 1 714 ? -26.801 -15.621 -3.929 1.00 82.00 714 SER A N 1
ATOM 5884 C CA . SER A 1 714 ? -25.729 -14.623 -3.792 1.00 82.00 714 SER A CA 1
ATOM 5885 C C . SER A 1 714 ? -25.286 -14.479 -2.339 1.00 82.00 714 SER A C 1
ATOM 5887 O O . SER A 1 714 ? -24.094 -14.569 -2.061 1.00 82.00 714 SER A O 1
ATOM 5889 N N . ILE A 1 715 ? -26.238 -14.348 -1.408 1.00 79.44 715 ILE A N 1
ATOM 5890 C CA . ILE A 1 715 ? -25.936 -14.228 0.026 1.00 79.44 715 ILE A CA 1
ATOM 5891 C C . ILE A 1 715 ? -25.271 -15.508 0.550 1.00 79.44 715 ILE A C 1
ATOM 5893 O O . ILE A 1 715 ? -24.293 -15.448 1.293 1.00 79.44 715 ILE A O 1
ATOM 5897 N N . PHE A 1 716 ? -25.738 -16.678 0.105 1.00 77.25 716 PHE A N 1
ATOM 5898 C CA . PHE A 1 716 ? -25.137 -17.962 0.470 1.00 77.25 716 PHE A CA 1
ATOM 5899 C C . PHE A 1 716 ? -23.701 -18.135 -0.051 1.00 77.25 716 PHE A C 1
ATOM 5901 O O . PHE A 1 716 ? -22.904 -18.796 0.612 1.00 77.25 716 PHE A O 1
ATOM 5908 N N . LYS A 1 717 ? -23.365 -17.543 -1.210 1.00 70.88 717 LYS A N 1
ATOM 5909 C CA . LYS A 1 717 ? -22.002 -17.532 -1.772 1.00 70.88 717 LYS A CA 1
ATOM 5910 C C . LYS A 1 717 ? -21.076 -16.526 -1.093 1.00 70.88 717 LYS A C 1
ATOM 5912 O O . LYS A 1 717 ? -19.884 -16.796 -1.016 1.00 70.88 717 LYS A O 1
ATOM 5917 N N . GLN A 1 718 ? -21.601 -15.372 -0.684 1.00 65.44 718 GLN A N 1
ATOM 5918 C CA . GLN A 1 718 ? -20.782 -14.243 -0.240 1.00 65.44 718 GLN A CA 1
ATOM 5919 C C . GLN A 1 718 ? -20.594 -14.176 1.281 1.00 65.44 718 GLN A C 1
ATOM 5921 O O . GLN A 1 718 ? -19.498 -13.830 1.704 1.00 65.44 718 GLN A O 1
ATOM 5926 N N . ASP A 1 719 ? -21.593 -14.526 2.106 1.00 61.34 719 ASP A N 1
ATOM 5927 C CA . ASP A 1 719 ? -21.616 -13.973 3.475 1.00 61.34 719 ASP A CA 1
ATOM 5928 C C . ASP A 1 719 ? -22.112 -14.883 4.613 1.00 61.34 719 ASP A C 1
ATOM 5930 O O . ASP A 1 719 ? -22.087 -14.465 5.769 1.00 61.34 719 ASP A O 1
ATOM 5934 N N . LEU A 1 720 ? -22.512 -16.139 4.395 1.00 55.00 720 LEU A N 1
ATOM 5935 C CA . LEU A 1 720 ? -23.082 -16.931 5.507 1.00 55.00 720 LEU A CA 1
ATOM 5936 C C . LEU A 1 720 ? -22.082 -17.308 6.622 1.00 55.00 720 LEU A C 1
ATOM 5938 O O . LEU A 1 720 ? -22.497 -17.588 7.744 1.00 55.00 720 LEU A O 1
ATOM 5942 N N . GLU A 1 721 ? -20.773 -17.266 6.353 1.00 51.50 721 GLU A N 1
ATOM 5943 C CA . GLU A 1 721 ? -19.733 -17.414 7.388 1.00 51.50 721 GLU A CA 1
ATOM 5944 C C . GLU A 1 721 ? -19.520 -16.143 8.210 1.00 51.50 721 GLU A C 1
ATOM 5946 O O . GLU A 1 721 ? -19.253 -16.247 9.407 1.00 51.50 721 GLU A O 1
ATOM 5951 N N . ARG A 1 722 ? -19.747 -14.953 7.634 1.00 53.84 722 ARG A N 1
ATOM 5952 C CA . ARG A 1 722 ? -19.747 -13.701 8.406 1.00 53.84 722 ARG A CA 1
ATOM 5953 C C . ARG A 1 722 ? -20.863 -13.691 9.450 1.00 53.84 722 ARG A C 1
ATOM 5955 O O . ARG A 1 722 ? -20.607 -13.312 10.585 1.00 53.84 722 ARG A O 1
ATOM 5962 N N . TYR A 1 723 ? -22.043 -14.217 9.111 1.00 47.66 723 TYR A N 1
ATOM 5963 C CA . TYR A 1 723 ? -23.177 -14.336 10.042 1.00 47.66 723 TYR A CA 1
ATOM 5964 C C . TYR A 1 723 ? -23.010 -15.420 11.121 1.00 47.66 723 TYR A C 1
ATOM 5966 O O . TYR A 1 723 ? -23.702 -15.391 12.136 1.00 47.66 723 TYR A O 1
ATOM 5974 N N . LEU A 1 724 ? -22.114 -16.393 10.923 1.00 44.66 724 LEU A N 1
ATOM 5975 C CA . LEU A 1 724 ? -21.712 -17.331 11.979 1.00 44.66 724 LEU A CA 1
ATOM 5976 C C . LEU A 1 724 ? -20.584 -16.773 12.853 1.00 44.66 724 LEU A C 1
ATOM 5978 O O . LEU A 1 724 ? -20.463 -17.191 14.000 1.00 44.66 724 LEU A O 1
ATOM 5982 N N . GLY A 1 725 ? -19.774 -15.857 12.315 1.00 39.12 725 GLY A N 1
ATOM 5983 C CA . GLY A 1 725 ? -18.727 -15.139 13.040 1.00 39.12 725 GLY A CA 1
ATOM 5984 C C . GLY A 1 725 ? -19.230 -13.945 13.858 1.00 39.12 725 GLY A C 1
ATOM 5985 O O . GLY A 1 725 ? -18.470 -13.450 14.689 1.00 39.12 725 GLY A O 1
ATOM 5986 N N . SER A 1 726 ? -20.475 -13.500 13.650 1.00 36.50 726 SER A N 1
ATOM 5987 C CA . SER A 1 726 ? -21.169 -12.436 14.400 1.00 36.50 726 SER A CA 1
ATOM 5988 C C . SER A 1 726 ? -22.112 -12.975 15.494 1.00 36.50 726 SER A C 1
ATOM 5990 O O . SER A 1 726 ? -23.094 -12.334 15.853 1.00 36.50 726 SER A O 1
ATOM 5992 N N . LEU A 1 727 ? -21.860 -14.193 15.983 1.00 33.25 727 LEU A N 1
ATOM 5993 C CA . LEU A 1 727 ? -22.523 -14.844 17.122 1.00 33.25 727 LEU A CA 1
ATOM 5994 C C . LEU A 1 727 ? -21.475 -15.507 18.005 1.00 33.25 727 LEU A C 1
ATOM 5996 O O . LEU A 1 727 ? -21.789 -15.713 19.198 1.00 33.25 727 LEU A O 1
#

Sequence (727 aa):
MKPETKKSLKESKDSDKYIFFPNELKSSITLTKIVQIIQNKSGLGYSTNYQIDPDELFTLQELGETIEADNSLIEFQKTRKAVNDAFRELLDFNNKGKVKSGYVYPVFYSDENGDYQMKILVVGPERDKDIPIAPLRTNLFKISIPYLEAIFNPIVNRENEAYYNQPEKFLLTILPGNEYILTPHGLSLTSFIKSKLISIFQPYDPLPILDFEIDLHRFLIDTNTAEFIYDDYYIVKRNVVLNSSGELVVPPELFHHFVSLLSTLDKVFRDKVIGILKFLADKESAEKIKEYQTKYTEPIQKNPYNETERAGDLLVFFPWLQDREGRLDQANKMVLMSFLEGLNLLRVFLEKLEKLKIDLNTLKIDKITENYLDHINQHFQEKKTLYVYDPSAPFSSFDEDLSHSEEVHDHIFGAVLNEFLYSENTTLEGKKYFYLLSPPYALEVVHHLAKAYFNNSSYKKQYLIAKDLWNQIKSNSDLDYKESIPGSEKLNRIREIEEIERAISIREKEAEFKNRFNQKVSIITFILGMMFTIGLYALTFNKFYFFFTILFSILISYAAGVLFANQSIEKQEEIIPIPSENALINQKVKLVEIAKKILNDKKRPIEERIYTSEKFKTLIRGVIPEIKKDFPPELSKVSNEDILSELSKLIKNFCIIIELPSKFSSIANEVYFSKDDIKDSEKKKKIFEHLIKKSEESKGKSEPEEAYYKHLVSIFKQDLERYLGSL

Radius of gyration: 44.29 Å; Cα contacts (8 Å, |Δi|>4): 665; chains: 1; bounding box: 90×72×172 Å

pLDDT: mean 73.32, std 14.66, range [24.64, 93.12]

Secondary structure (DSSP, 8-state):
------------S-TT-S----TT----HHHHHHHHHHHHHS-S---TT----GGGSEEHHHHHHHHHT-TTS-HHHHSHHHHHHHHHHHTTGGGTTTT-SSEEEEEEEE-TTS-EEEEEEEE----SS---SHHHHHHHHHHHHHHHHHHHHHHHH---HHHHT-THHHHEEEETTTEEEE-GGGGSHHHHHHHHHHHHTTTSPPPP-HHHHHHHHHHHHHTT-EEEEETTEEEE-PPP-B-TTS-BSS--HHHHHHHHHHHHHHHHIIIIIHHHHHHTT-HHHHHHHHHHHHH--S-GGG-GGGHHHHHHHHHTTHHHHHT-GGGS-HHHHHHHHHHHHHHHHHHHHHHHHHHHHHHHHHHHHHHHHHHHHHHHHHHHHHH-S-EEE-TTS--TTS-TTTTT-HHHHHHHHHHHHHHSEEEEEE-TTS-EEEEEE-GGGHHHHHHHHHHTTTT-HHHHHHHHHHHHHHHHHHH-TT-----SS-HHHHHHHHHHHHHHHHHHHHHHHHHHHHHHS-HHHHHHHHHHHHHHHHHHHHHS--TTSHHHHHHHHHHHHHHHHHHHHHTT---------PPPHHHHHHHHHHHHHHHHHHHT-TTS-GGG-EEEHHHHHHHHHHHHHHHGGGS-GGGTTS-HHHHHHHHHHHHHTTEEEEEPPGGGTTT-SEEEEEHHHHHSHHHHHHHHHHHHHHHHHHTTT-HHHHHHHHHHHHHHHHTTTHHHHT-

Foldseek 3Di:
DDDDDDPPPPPPPLLFFQADFDPDDPADPLLVVLSVVLPVQLDTGDGLPDQDDPRSFDFPVNSLVVLVPDPVDDPVCSDLVNNQVSVCQQQVVVVPNPPHSWDWAWAWDADPVRDTTTTTRTGGDDDPDDDDCVSVNLSSVVNNVVVVCVVLVCVQPDPPVPCLVCLCVQQWDQDPPRDIAGDLQRPAPQVVVVVVQQVNCPPHGRDDNVVSLVVVVVVCVVVVQWDDQDDSGIDGFYDFDADLQLDTPHDTRLVSSLLSLLLVLVVLCVPAVVVVVVVVVDPVVVVLVVVLCVVDVDGCVVPVPCSLVNLVSSLVCQVVLVPCLVPDDPVSSRRSVSSNVSNVSSVSSSVVVVVVVVVSVVSSLVSNLVVVVVVLVVCCVPVLFWDKAFLPDFPPPHDPVCSPDPVSSVVSVVSQVVQWQWDWDADPVGGIMIGTDGPQSLLSSLLVLLVCCVVDPVSVVRNVVSVVSVVVVVPDPPPLDNHPDDPVVSVVSVVSSVVSVVVVVVVVVVVVVVVVPPVVVLVVLLVVLVVVLVVVCVVDPDPPCSVVSNVVSVVVSVVVVVVVVCVVDDDDDDPPDDPPPVLVVVVVVVLLVVLCCLQPVVVDDLQVSWDFPVNLLVSLLVCLVVVLVVHDPVCVPDDSVVSSVVSVVSNVVQWDKDADPPLLVVPGRIITHGLVQCVDPVSLVVNLVSLVVQLVVCVPPDPSSNVVSVVVNVCSVPPPVVSNVSD